Protein AF-0000000075438716 (afdb_homodimer)

Secondary structure (DSSP, 8-state):
---PPPEEEES---TTSHHHHHHHHHHHTT-EEEEEESSGGGTGGG-BTTEEEEE--TT-HHHHHHHHHHHHHHHTS--SEEEE-------S-GGG--HHHHHHHHIIIIIHHHHHHHHHHHHHHHHT-EEEEEEEGGGTS--TT-HHHHHHHHHHHHHHHHHHHHHGGGT-EEEEEEE-BEE-----SS-----TT-TTGGGHHHHHHHHTHHHHSSPEEHHHHHHHHHHHHTT-S-BTTTTBSSPPSEEEESBTHHHHHHHHTS-HHHHHHHHHHHTTHHHHHHHHHHHHHHH-/---PPPEEEES---TTSHHHHHHHHHHHTT-EEEEEESSGGGTGGG-BTTEEEEE--TT-HHHHHHHHHHHHHHHTS--SEEEE-------S-GGG--HHHHHHHHIIIIIHHHHHHHHHHHHHHHHT-EEEEEEEGGGTS--TT-HHHHHHHHHHHHHHHHHHHHHGGGT-EEEEEEE-BB------SS-----TT-TTGGGHHHHHHHHTHHHHSSPBPHHHHHHHHHHHHTT-S-BTTTTBSSPPSEEEESBTHHHHHHHHTS-HHHHHHHHHHHTTHHHHHHHHHHHHHHH-

Organism: Fusarium oxysporum f. sp. cubense (strain race 4) (NCBI:txid2502994)

Foldseek 3Di:
DPPQAAEEEEEDCAPQDLNVLLQVQLVVVRHQYEYEDQDQVRPVVVDDVSYHYAYADLLDLVRLLVVLVVVCVVRVLAHAEYELDFAAFFFAAPVQDDVVVLVVRLSRLPVSLVSNCVNSVRRLLVNLHEYEREAELCCLEPDGRRVSVSVSSVNVVVVQVVVQVVCVVSNYHYAYEHEYQAAGPPPNPDDDAGDPPDLLVLVRVLSVCSVCVSNPAQWDYSNVVSNQQSVLRPQDCAPPRNPPRHRDNYHFDTGCRVVSVVLSPDDRVRSHVVVCVVSVVVVSVVSSVVVVVVVD/DPPQAAEEEEEDCAPQDLNVLLQVQLVVVGHQYEYEDQDQVRPVVVDDVSYHYAYADLLDLVRLLVVLVVVCVVRVLAHAEYELDFAAFFFAAPVQDDVVVLVVRLSRLPVSLVSNCVNSVRRQLVNLHEYEREAELCCLEPDGRRVSVSVSSVNVVVVQVVVQVVCVVSNYHYAYEHEYQAAGPPPNPDDDAGDPPDLLVLVRVLSVCSVCVSNPAQWHYSNVVSNQQSVLRPQDCAPPRNPPRHRDNYHFDTGCRVVSVVLSPDDRVRSHVVVCVVSVVVVSVVSSVVVVVVVD

Sequence (592 aa):
MAERKTYVLITGCSPGGIGHSLVDEFHRQGCHVIATVRNTDMIKDLERPGISVLPLEITSAKSIQECKEKVSELTGGRLDILVNNAGRTHTIPSIDTDLDDVRQTYEVNVFGPIQMVSTFAPLLIEARGLIINISSTSTLVPYIFGAIYSSTKGAINVWSRALRLELKPFNVRVMVAVTGTVRSNIASRTHRSLPPNSLYMPINDFFQRRLTFSQRTATMPTEKYAEKLVTAALKGEGYLGGLIGGTPDWFYAGGMATKTWILSCLPNWVNETVIGIFFGIGGLTKKIQAARAKRDMAERKTYVLITGCSPGGIGHSLVDEFHRQGCHVIATVRNTDMIKDLERPGISVLPLEITSAKSIQECKEKVSELTGGRLDILVNNAGRTHTIPSIDTDLDDVRQTYEVNVFGPIQMVSTFAPLLIEARGLIINISSTSTLVPYIFGAIYSSTKGAINVWSRALRLELKPFNVRVMVAVTGTVRSNIASRTHRSLPPNSLYMPINDFFQRRLTFSQRTATMPTEKYAEKLVTAALKGEGYLGGLIGGTPDWFYAGGMATKTWILSCLPNWVNETVIGIFFGIGGLTKKIQAARAKRD

pLDDT: mean 92.49, std 9.34, range [36.91, 98.94]

InterPro domains:
  IPR002347 Short-chain dehydrogenase/reductase SDR [PF00106] (7-189)
  IPR002347 Short-chain dehydrogenase/reductase SDR [PR00080] (77-88)
  IPR002347 Short-chain dehydrogenase/reductase SDR [PR00080] (129-137)
  IPR002347 Short-chain dehydrogenase/reductase SDR [PR00080] (149-168)
  IPR002347 Short-chain dehydrogenase/reductase SDR [PR00081] (8-25)
  IPR002347 Short-chain dehydrogenase/reductase SDR [PR00081] (77-88)
  IPR002347 Short-chain dehydrogenase/reductase SDR [PR00081] (123-139)
  IPR002347 Short-chain dehydrogenase/reductase SDR [PR00081] (149-168)
  IPR002347 Short-chain dehydrogenase/reductase SDR [PR00081] (170-187)
  IPR020904 Short-chain dehydrogenase/reductase, conserved site [PS00061] (136-164)
  IPR036291 NAD(P)-binding domain superfamily [SSF51735] (7-258)

Radius of gyration: 24.11 Å; Cα contacts (8 Å, |Δi|>4): 1155; chains: 2; bounding box: 52×81×53 Å

Nearest PDB structures (foldseek):
  6h0m-assembly1_A  TM=9.463E-01  e=9.382E-16  Homo sapiens
  1yde-assembly3_K  TM=9.495E-01  e=1.270E-15  Homo sapiens
  6emm-assembly1_A  TM=8.429E-01  e=8.819E-17  Homo sapiens
  5jsf-assembly1_A  TM=8.434E-01  e=1.522E-16  Homo sapiens
  1yde-assembly4_N  TM=8.655E-01  e=1.720E-15  Homo sapiens

Solvent-accessible surface area (backbone atoms only — not comparable to full-atom values): 29938 Å² total; per-residue (Å²): 126,84,79,79,78,46,35,35,40,37,34,42,33,49,69,49,31,60,34,34,31,36,48,54,42,40,35,74,72,65,26,33,28,38,40,19,26,69,57,47,82,76,52,54,84,62,50,46,96,50,29,45,74,44,57,36,41,66,75,32,71,66,38,48,52,54,40,49,55,54,47,30,66,74,51,75,48,39,30,38,29,42,34,43,50,41,63,64,83,44,67,45,47,69,68,70,62,52,66,70,60,51,51,51,42,38,34,40,43,38,51,16,49,49,49,52,49,34,69,43,38,67,24,23,43,70,47,43,12,37,38,34,42,63,38,37,44,47,49,57,42,61,33,78,39,27,20,64,35,21,10,35,33,18,18,44,52,32,25,45,49,12,44,30,63,66,31,44,58,51,52,27,46,46,24,38,36,31,33,29,18,43,42,46,65,47,70,71,83,74,82,70,75,82,59,92,84,42,84,56,58,78,45,42,68,60,53,58,50,57,75,46,38,44,65,70,44,63,48,31,54,36,61,60,47,22,48,56,52,47,58,42,62,67,46,42,63,44,41,83,92,34,77,40,73,23,38,54,55,68,41,79,44,44,19,61,23,67,61,44,52,57,39,46,74,42,59,65,71,56,36,49,49,53,46,38,57,74,70,38,45,69,62,51,24,51,47,40,44,55,54,51,59,72,73,107,127,84,78,79,78,45,37,34,41,37,34,41,33,48,70,48,32,62,33,31,31,37,48,53,42,41,36,74,73,64,26,33,28,38,40,18,26,67,57,47,81,75,52,55,85,62,52,48,98,49,30,44,73,44,56,36,42,66,77,33,70,67,38,48,51,54,40,48,53,53,48,29,66,74,50,74,48,39,30,37,31,41,35,43,50,41,65,64,86,43,68,46,46,70,66,71,62,51,68,69,60,51,51,52,42,38,34,39,44,39,50,17,49,50,49,50,48,35,71,43,38,67,24,24,43,70,47,43,13,37,37,35,42,64,38,38,45,45,48,56,42,60,33,77,38,26,20,62,37,22,10,35,31,18,19,43,55,32,26,45,49,12,44,30,62,67,31,46,57,52,52,28,46,47,26,39,35,30,32,30,18,43,43,48,66,47,71,72,82,72,82,69,74,82,59,94,84,42,83,57,57,75,47,41,71,59,53,58,50,58,75,48,39,42,65,70,47,64,48,30,53,34,60,60,47,22,48,55,52,48,57,42,62,68,44,43,63,44,42,85,91,34,77,41,73,24,39,55,55,68,41,77,42,42,19,60,23,66,60,45,50,59,39,46,74,42,59,65,72,55,36,50,47,53,45,36,56,73,71,37,44,69,63,52,24,51,47,40,45,54,54,51,60,72,73,106

Structure (mmCIF, N/CA/C/O backbone):
data_AF-0000000075438716-model_v1
#
loop_
_entity.id
_entity.type
_entity.pdbx_description
1 polymer 'Putative oxidoreductase C23D3.11'
#
loop_
_atom_site.group_PDB
_atom_site.id
_atom_site.type_symbol
_atom_site.label_atom_id
_atom_site.label_alt_id
_atom_site.label_comp_id
_atom_site.label_asym_id
_atom_site.label_entity_id
_atom_site.label_seq_id
_atom_site.pdbx_PDB_ins_code
_atom_site.Cartn_x
_atom_site.Cartn_y
_atom_site.Cartn_z
_atom_site.occupancy
_atom_site.B_iso_or_equiv
_atom_site.auth_seq_id
_atom_site.auth_comp_id
_atom_site.auth_asym_id
_atom_site.auth_atom_id
_atom_site.pdbx_PDB_model_num
ATOM 1 N N . MET A 1 1 ? -1.593 -39.438 -23.75 1 37.16 1 MET A N 1
ATOM 2 C CA . MET A 1 1 ? -0.839 -38.938 -22.594 1 37.16 1 MET A CA 1
ATOM 3 C C . MET A 1 1 ? -1.767 -38.281 -21.578 1 37.16 1 MET A C 1
ATOM 5 O O . MET A 1 1 ? -2.621 -37.469 -21.938 1 37.16 1 MET A O 1
ATOM 9 N N . ALA A 1 2 ? -2.127 -38.812 -20.484 1 47.34 2 ALA A N 1
ATOM 10 C CA . ALA A 1 2 ? -3.184 -38.406 -19.562 1 47.34 2 ALA A CA 1
ATOM 11 C C . ALA A 1 2 ? -3.113 -36.906 -19.266 1 47.34 2 ALA A C 1
ATOM 13 O O . ALA A 1 2 ? -2.031 -36.344 -19.047 1 47.34 2 ALA A O 1
ATOM 14 N N . GLU A 1 3 ? -3.982 -36.062 -19.734 1 62 3 GLU A N 1
ATOM 15 C CA . GLU A 1 3 ? -4.031 -34.594 -19.641 1 62 3 GLU A CA 1
ATOM 16 C C . GLU A 1 3 ? -3.711 -34.125 -18.219 1 62 3 GLU A C 1
ATOM 18 O O . GLU A 1 3 ? -4.27 -34.625 -17.25 1 62 3 GLU A O 1
ATOM 23 N N . ARG A 1 4 ? -2.525 -33.562 -18.016 1 80.25 4 ARG A N 1
ATOM 24 C CA . ARG A 1 4 ? -1.999 -33.156 -16.719 1 80.25 4 ARG A CA 1
ATOM 25 C C . ARG A 1 4 ? -3.002 -32.281 -15.977 1 80.25 4 ARG A C 1
ATOM 27 O O . ARG A 1 4 ? -3.582 -31.344 -16.562 1 80.25 4 ARG A O 1
ATOM 34 N N . LYS A 1 5 ? -3.387 -32.688 -14.812 1 92.38 5 LYS A N 1
ATOM 35 C CA . LYS A 1 5 ? -4.336 -32 -13.953 1 92.38 5 LYS A CA 1
ATOM 36 C C . LYS A 1 5 ? -3.789 -30.641 -13.516 1 92.38 5 LYS A C 1
ATOM 38 O O . LYS A 1 5 ? -2.611 -30.516 -13.172 1 92.38 5 LYS A O 1
ATOM 43 N N . THR A 1 6 ? -4.586 -29.578 -13.742 1 97.25 6 THR A N 1
ATOM 44 C CA . THR A 1 6 ? -4.246 -28.25 -13.258 1 97.25 6 THR A CA 1
ATOM 45 C C . THR A 1 6 ? -4.668 -28.078 -11.797 1 97.25 6 THR A C 1
ATOM 47 O O . THR A 1 6 ? -5.844 -28.234 -11.469 1 97.25 6 THR A O 1
ATOM 50 N N . TYR A 1 7 ? -3.715 -27.844 -10.906 1 98.62 7 TYR A N 1
ATOM 51 C CA . TYR A 1 7 ? -3.992 -27.672 -9.484 1 98.62 7 TYR A CA 1
ATOM 52 C C . TYR A 1 7 ? -4.07 -26.203 -9.109 1 98.62 7 TYR A C 1
ATOM 54 O O . TYR A 1 7 ? -3.18 -25.422 -9.453 1 98.62 7 TYR A O 1
ATOM 62 N N . VAL A 1 8 ? -5.148 -25.797 -8.422 1 98.88 8 VAL A N 1
ATOM 63 C CA . VAL A 1 8 ? -5.398 -24.422 -8.008 1 98.88 8 VAL A CA 1
ATOM 64 C C . VAL A 1 8 ? -5.562 -24.375 -6.488 1 98.88 8 VAL A C 1
ATOM 66 O O . VAL A 1 8 ? -6.398 -25.078 -5.922 1 98.88 8 VAL A O 1
ATOM 69 N N . LEU A 1 9 ? -4.723 -23.641 -5.82 1 98.94 9 LEU A N 1
ATOM 70 C CA . LEU A 1 9 ? -4.863 -23.359 -4.395 1 98.94 9 LEU A CA 1
ATOM 71 C C . LEU A 1 9 ? -5.492 -21.984 -4.172 1 98.94 9 LEU A C 1
ATOM 73 O O . LEU A 1 9 ? -5.008 -20.984 -4.703 1 98.94 9 LEU A O 1
ATOM 77 N N . ILE A 1 10 ? -6.59 -21.906 -3.426 1 98.75 10 ILE A N 1
ATOM 78 C CA . ILE A 1 10 ? -7.305 -20.672 -3.17 1 98.75 10 ILE A CA 1
ATOM 79 C C . ILE A 1 10 ? -7.379 -20.422 -1.664 1 98.75 10 ILE A C 1
ATOM 81 O O . ILE A 1 10 ? -7.801 -21.297 -0.904 1 98.75 10 ILE A O 1
ATOM 85 N N . THR A 1 11 ? -6.949 -19.266 -1.242 1 98.44 11 THR A N 1
ATOM 86 C CA . THR A 1 11 ? -7.078 -18.922 0.166 1 98.44 11 THR A CA 1
ATOM 87 C C . THR A 1 11 ? -8.406 -18.203 0.423 1 98.44 11 THR A C 1
ATOM 89 O O . THR A 1 11 ? -8.891 -17.453 -0.428 1 98.44 11 THR A O 1
ATOM 92 N N . GLY A 1 12 ? -8.977 -18.359 1.623 1 95.5 12 GLY A N 1
ATOM 93 C CA . GLY A 1 12 ? -10.18 -17.656 2.025 1 95.5 12 GLY A CA 1
ATOM 94 C C . GLY A 1 12 ? -11.406 -18.062 1.22 1 95.5 12 GLY A C 1
ATOM 95 O O . GLY A 1 12 ? -12.023 -17.234 0.556 1 95.5 12 GLY A O 1
ATOM 96 N N . CYS A 1 13 ? -11.914 -19.281 1.395 1 95.44 13 CYS A N 1
ATOM 97 C CA . CYS A 1 13 ? -13 -19.797 0.572 1 95.44 13 CYS A CA 1
ATOM 98 C C . CYS A 1 13 ? -14.289 -19.922 1.381 1 95.44 13 CYS A C 1
ATOM 100 O O . CYS A 1 13 ? -15.117 -20.781 1.104 1 95.44 13 CYS A O 1
ATOM 102 N N . SER A 1 14 ? -14.43 -19.094 2.361 1 90.69 14 SER A N 1
ATOM 103 C CA . SER A 1 14 ? -15.641 -19.125 3.178 1 90.69 14 SER A CA 1
ATOM 104 C C . SER A 1 14 ? -16.891 -18.984 2.318 1 90.69 14 SER A C 1
ATOM 106 O O . SER A 1 14 ? -16.859 -18.312 1.284 1 90.69 14 SER A O 1
ATOM 108 N N . PRO A 1 15 ? -17.984 -19.547 2.82 1 88.81 15 PRO A N 1
ATOM 109 C CA . PRO A 1 15 ? -19.219 -19.516 2.047 1 88.81 15 PRO A CA 1
ATOM 110 C C . PRO A 1 15 ? -19.719 -18.094 1.806 1 88.81 15 PRO A C 1
ATOM 112 O O . PRO A 1 15 ? -19.625 -17.234 2.695 1 88.81 15 PRO A O 1
ATOM 115 N N . GLY A 1 16 ? -20.172 -17.938 0.575 1 83.38 16 GLY A N 1
ATOM 116 C CA . GLY A 1 16 ? -20.797 -16.656 0.262 1 83.38 16 GLY A CA 1
ATOM 117 C C . GLY A 1 16 ? -19.812 -15.625 -0.263 1 83.38 16 GLY A C 1
ATOM 118 O O . GLY A 1 16 ? -20.219 -14.523 -0.659 1 83.38 16 GLY A O 1
ATOM 119 N N . GLY A 1 17 ? -18.594 -15.945 -0.362 1 88.25 17 GLY A N 1
ATOM 120 C CA . GLY A 1 17 ? -17.594 -14.984 -0.818 1 88.25 17 GLY A CA 1
ATOM 121 C C . GLY A 1 17 ? -17.062 -15.297 -2.203 1 88.25 17 GLY A C 1
ATOM 122 O O . GLY A 1 17 ? -17.484 -16.266 -2.838 1 88.25 17 GLY A O 1
ATOM 123 N N . ILE A 1 18 ? -16.234 -14.438 -2.67 1 91.56 18 ILE A N 1
ATOM 124 C CA . ILE A 1 18 ? -15.602 -14.57 -3.98 1 91.56 18 ILE A CA 1
ATOM 125 C C . ILE A 1 18 ? -14.828 -15.883 -4.047 1 91.56 18 ILE A C 1
ATOM 127 O O . ILE A 1 18 ? -14.914 -16.609 -5.035 1 91.56 18 ILE A O 1
ATOM 131 N N . GLY A 1 19 ? -14.148 -16.234 -2.963 1 94.5 19 GLY A N 1
ATOM 132 C CA . GLY A 1 19 ? -13.344 -17.453 -2.926 1 94.5 19 GLY A CA 1
ATOM 133 C C . GLY A 1 19 ? -14.156 -18.703 -3.166 1 94.5 19 GLY A C 1
ATOM 134 O O . GLY A 1 19 ? -13.727 -19.594 -3.9 1 94.5 19 GLY A O 1
ATOM 135 N N . HIS A 1 20 ? -15.281 -18.734 -2.574 1 93.62 20 HIS A N 1
ATOM 136 C CA . HIS A 1 20 ? -16.156 -19.891 -2.723 1 93.62 20 HIS A CA 1
ATOM 137 C C . HIS A 1 20 ? -16.625 -20.047 -4.168 1 93.62 20 HIS A C 1
ATOM 139 O O . HIS A 1 20 ? -16.625 -21.156 -4.699 1 93.62 20 HIS A O 1
ATOM 145 N N . SER A 1 21 ? -16.953 -19 -4.793 1 94.94 21 SER A N 1
ATOM 146 C CA . SER A 1 21 ? -17.391 -19.031 -6.184 1 94.94 21 SER A CA 1
ATOM 147 C C . SER A 1 21 ? -16.234 -19.391 -7.117 1 94.94 21 SER A C 1
ATOM 149 O O . SER A 1 21 ? -16.453 -20.047 -8.148 1 94.94 21 SER A O 1
ATOM 151 N N . LEU A 1 22 ? -15.062 -18.969 -6.746 1 97.69 22 LEU A N 1
ATOM 152 C CA . LEU A 1 22 ? -13.891 -19.312 -7.539 1 97.69 22 LEU A CA 1
ATOM 153 C C . LEU A 1 22 ? -13.641 -20.828 -7.496 1 97.69 22 LEU A C 1
ATOM 155 O O . LEU A 1 22 ? -13.266 -21.422 -8.508 1 97.69 22 LEU A O 1
ATOM 159 N N . VAL A 1 23 ? -13.883 -21.406 -6.324 1 97.88 23 VAL A N 1
ATOM 160 C CA . VAL A 1 23 ? -13.719 -22.844 -6.18 1 97.88 23 VAL A CA 1
ATOM 161 C C . VAL A 1 23 ? -14.625 -23.562 -7.18 1 97.88 23 VAL A C 1
ATOM 163 O O . VAL A 1 23 ? -14.156 -24.406 -7.953 1 97.88 23 VAL A O 1
ATOM 166 N N . ASP A 1 24 ? -15.844 -23.172 -7.227 1 96.81 24 ASP A N 1
ATOM 167 C CA . ASP A 1 24 ? -16.828 -23.797 -8.094 1 96.81 24 ASP A CA 1
ATOM 168 C C . ASP A 1 24 ? -16.469 -23.609 -9.562 1 96.81 24 ASP A C 1
ATOM 170 O O . ASP A 1 24 ? -16.531 -24.562 -10.352 1 96.81 24 ASP A O 1
ATOM 174 N N . GLU A 1 25 ? -16.062 -22.453 -9.898 1 98.19 25 GLU A N 1
ATOM 175 C CA . GLU A 1 25 ? -15.82 -22.141 -11.297 1 98.19 25 GLU A CA 1
ATOM 176 C C . GLU A 1 25 ? -14.562 -22.828 -11.812 1 98.19 25 GLU A C 1
ATOM 178 O O . GLU A 1 25 ? -14.555 -23.391 -12.914 1 98.19 25 GLU A O 1
ATOM 183 N N . PHE A 1 26 ? -13.453 -22.828 -11.047 1 98.62 26 PHE A N 1
ATOM 184 C CA . PHE A 1 26 ? -12.25 -23.547 -11.438 1 98.62 26 PHE A CA 1
ATOM 185 C C . PHE A 1 26 ? -12.531 -25.031 -11.602 1 98.62 26 PHE A C 1
ATOM 187 O O . PHE A 1 26 ? -12.062 -25.656 -12.555 1 98.62 26 PHE A O 1
ATOM 194 N N . HIS A 1 27 ? -13.312 -25.594 -10.68 1 98.31 27 HIS A N 1
ATOM 195 C CA . HIS A 1 27 ? -13.68 -27.016 -10.758 1 98.31 27 HIS A CA 1
ATOM 196 C C . HIS A 1 27 ? -14.5 -27.297 -12.008 1 98.31 27 HIS A C 1
ATOM 198 O O . HIS A 1 27 ? -14.242 -28.281 -12.719 1 98.31 27 HIS A O 1
ATOM 204 N N . ARG A 1 28 ? -15.453 -26.469 -12.242 1 97.69 28 ARG A N 1
ATOM 205 C CA . ARG A 1 28 ? -16.312 -26.609 -13.414 1 97.69 28 ARG A CA 1
ATOM 206 C C . ARG A 1 28 ? -15.484 -26.641 -14.695 1 97.69 28 ARG A C 1
ATOM 208 O O . ARG A 1 28 ? -15.836 -27.328 -15.648 1 97.69 28 ARG A O 1
ATOM 215 N N . GLN A 1 29 ? -14.406 -25.938 -14.688 1 97.56 29 GLN A N 1
ATOM 216 C CA . GLN A 1 29 ? -13.594 -25.828 -15.891 1 97.56 29 GLN A CA 1
ATOM 217 C C . GLN A 1 29 ? -12.477 -26.875 -15.891 1 97.56 29 GLN A C 1
ATOM 219 O O . GLN A 1 29 ? -11.5 -26.75 -16.625 1 97.56 29 GLN A O 1
ATOM 224 N N . GLY A 1 30 ? -12.5 -27.828 -14.953 1 97.25 30 GLY A N 1
ATOM 225 C CA . GLY A 1 30 ? -11.711 -29.047 -15.07 1 97.25 30 GLY A CA 1
ATOM 226 C C . GLY A 1 30 ? -10.492 -29.062 -14.172 1 97.25 30 GLY A C 1
ATOM 227 O O . GLY A 1 30 ? -9.672 -29.984 -14.234 1 97.25 30 GLY A O 1
ATOM 228 N N . CYS A 1 31 ? -10.336 -28.078 -13.273 1 98.19 31 CYS A N 1
ATOM 229 C CA . CYS A 1 31 ? -9.188 -28 -12.383 1 98.19 31 CYS A CA 1
ATOM 230 C C . CYS A 1 31 ? -9.43 -28.828 -11.125 1 98.19 31 CYS A C 1
ATOM 232 O O . CYS A 1 31 ? -10.578 -29.109 -10.773 1 98.19 31 CYS A O 1
ATOM 234 N N . HIS A 1 32 ? -8.391 -29.312 -10.57 1 98.38 32 HIS A N 1
ATOM 235 C CA . HIS A 1 32 ? -8.445 -29.734 -9.172 1 98.38 32 HIS A CA 1
ATOM 236 C C . HIS A 1 32 ? -8.219 -28.562 -8.234 1 98.38 32 HIS A C 1
ATOM 238 O O . HIS A 1 32 ? -7.152 -27.953 -8.242 1 98.38 32 HIS A O 1
ATOM 244 N N . VAL A 1 33 ? -9.195 -28.281 -7.41 1 98.69 33 VAL A N 1
ATOM 245 C CA . VAL A 1 33 ? -9.156 -27.094 -6.574 1 98.69 33 VAL A CA 1
ATOM 246 C C . VAL A 1 33 ? -8.859 -27.484 -5.129 1 98.69 33 VAL A C 1
ATOM 248 O O . VAL A 1 33 ? -9.453 -28.422 -4.602 1 98.69 33 VAL A O 1
ATOM 251 N N . ILE A 1 34 ? -7.926 -26.891 -4.547 1 98.69 34 ILE A N 1
ATOM 252 C CA . ILE A 1 34 ? -7.641 -26.969 -3.119 1 98.69 34 ILE A CA 1
ATOM 253 C C . ILE A 1 34 ? -8.164 -25.719 -2.414 1 98.69 34 ILE A C 1
ATOM 255 O O . ILE A 1 34 ? -7.543 -24.656 -2.488 1 98.69 34 ILE A O 1
ATOM 259 N N . ALA A 1 35 ? -9.266 -25.859 -1.752 1 98.19 35 ALA A N 1
ATOM 260 C CA . ALA A 1 35 ? -9.922 -24.75 -1.051 1 98.19 35 ALA A CA 1
ATOM 261 C C . ALA A 1 35 ? -9.461 -24.672 0.4 1 98.19 35 ALA A C 1
ATOM 263 O O . ALA A 1 35 ? -9.352 -25.703 1.084 1 98.19 35 ALA A O 1
ATOM 264 N N . THR A 1 36 ? -9.18 -23.484 0.875 1 97.81 36 THR A N 1
ATOM 265 C CA . THR A 1 36 ? -8.727 -23.359 2.258 1 97.81 36 THR A CA 1
ATOM 266 C C . THR A 1 36 ? -9.625 -22.406 3.033 1 97.81 36 THR A C 1
ATOM 268 O O . THR A 1 36 ? -10.148 -21.438 2.467 1 97.81 36 THR A O 1
ATOM 271 N N . VAL A 1 37 ? -9.836 -22.672 4.262 1 94.56 37 VAL A N 1
ATOM 272 C CA . VAL A 1 37 ? -10.508 -21.859 5.262 1 94.56 37 VAL A CA 1
ATOM 273 C C . VAL A 1 37 ? -9.875 -22.078 6.633 1 94.56 37 VAL A C 1
ATOM 275 O O . VAL A 1 37 ? -9.125 -23.047 6.824 1 94.56 37 VAL A O 1
ATOM 278 N N . ARG A 1 38 ? -10.125 -21.219 7.508 1 90.06 38 ARG A N 1
ATOM 279 C CA . ARG A 1 38 ? -9.586 -21.375 8.852 1 90.06 38 ARG A CA 1
ATOM 280 C C . ARG A 1 38 ? -10.164 -22.609 9.531 1 90.06 38 ARG A C 1
ATOM 282 O O . ARG A 1 38 ? -9.422 -23.406 10.109 1 90.06 38 ARG A O 1
ATOM 289 N N . ASN A 1 39 ? -11.477 -22.672 9.414 1 88.5 39 ASN A N 1
ATOM 290 C CA . ASN A 1 39 ? -12.211 -23.828 9.938 1 88.5 39 ASN A CA 1
ATOM 291 C C . ASN A 1 39 ? -12.852 -24.641 8.812 1 88.5 39 ASN A C 1
ATOM 293 O O . ASN A 1 39 ? -13.852 -24.219 8.227 1 88.5 39 ASN A O 1
ATOM 297 N N . THR A 1 40 ? -12.398 -25.828 8.688 1 89.5 40 THR A N 1
ATOM 298 C CA . THR A 1 40 ? -12.789 -26.625 7.535 1 89.5 40 THR A CA 1
ATOM 299 C C . THR A 1 40 ? -14.234 -27.094 7.668 1 89.5 40 THR A C 1
ATOM 301 O O . THR A 1 40 ? -14.867 -27.469 6.68 1 89.5 40 THR A O 1
ATOM 304 N N . ASP A 1 41 ? -14.727 -27.078 8.82 1 86.56 41 ASP A N 1
ATOM 305 C CA . ASP A 1 41 ? -16.109 -27.516 9.008 1 86.56 41 ASP A CA 1
ATOM 306 C C . ASP A 1 41 ? -17.062 -26.625 8.219 1 86.56 41 ASP A C 1
ATOM 308 O O . ASP A 1 41 ? -18.156 -27.062 7.832 1 86.56 41 ASP A O 1
ATOM 312 N N . MET A 1 42 ? -16.641 -25.453 7.898 1 83.75 42 MET A N 1
ATOM 313 C CA . MET A 1 42 ? -17.484 -24.469 7.227 1 83.75 42 MET A CA 1
ATOM 314 C C . MET A 1 42 ? -17.703 -24.844 5.766 1 83.75 42 MET A C 1
ATOM 316 O O . MET A 1 42 ? -18.641 -24.375 5.125 1 83.75 42 MET A O 1
ATOM 320 N N . ILE A 1 43 ? -16.766 -25.734 5.246 1 85.94 43 ILE A N 1
ATOM 321 C CA . ILE A 1 43 ? -16.859 -26 3.816 1 85.94 43 ILE A CA 1
ATOM 322 C C . ILE A 1 43 ? -16.594 -27.469 3.547 1 85.94 43 ILE A C 1
ATOM 324 O O . ILE A 1 43 ? -16.172 -27.844 2.449 1 85.94 43 ILE A O 1
ATOM 328 N N . LYS A 1 44 ? -16.734 -28.281 4.418 1 86.94 44 LYS A N 1
ATOM 329 C CA . LYS A 1 44 ? -16.516 -29.719 4.266 1 86.94 44 LYS A CA 1
ATOM 330 C C . LYS A 1 44 ? -17.391 -30.312 3.17 1 86.94 44 LYS A C 1
ATOM 332 O O . LYS A 1 44 ? -17 -31.25 2.488 1 86.94 44 LYS A O 1
ATOM 337 N N . ASP A 1 45 ? -18.469 -29.656 2.975 1 87.5 45 ASP A N 1
ATOM 338 C CA . ASP A 1 45 ? -19.438 -30.125 1.985 1 87.5 45 ASP A CA 1
ATOM 339 C C . ASP A 1 45 ? -18.922 -29.891 0.566 1 87.5 45 ASP A C 1
ATOM 341 O O . ASP A 1 45 ? -19.453 -30.438 -0.394 1 87.5 45 ASP A O 1
ATOM 345 N N . LEU A 1 46 ? -17.859 -29.125 0.454 1 90.25 46 LEU A N 1
ATOM 346 C CA . LEU A 1 46 ? -17.266 -28.875 -0.856 1 90.25 46 LEU A CA 1
ATOM 347 C C . LEU A 1 46 ? -16.422 -30.062 -1.309 1 90.25 46 LEU A C 1
ATOM 349 O O . LEU A 1 46 ? -16.141 -30.203 -2.5 1 90.25 46 LEU A O 1
ATOM 353 N N . GLU A 1 47 ? -16.016 -30.844 -0.391 1 92.75 47 GLU A N 1
ATOM 354 C CA . GLU A 1 47 ? -15.102 -31.938 -0.724 1 92.75 47 GLU A CA 1
ATOM 355 C C . GLU A 1 47 ? -15.758 -32.969 -1.643 1 92.75 47 GLU A C 1
ATOM 357 O O . GLU A 1 47 ? -16.828 -33.469 -1.332 1 92.75 47 GLU A O 1
ATOM 362 N N . ARG A 1 48 ? -15.219 -33.25 -2.715 1 93.75 48 ARG A N 1
ATOM 363 C CA . ARG A 1 48 ? -15.578 -34.219 -3.736 1 93.75 48 ARG A CA 1
ATOM 364 C C . ARG A 1 48 ? -14.43 -34.469 -4.711 1 93.75 48 ARG A C 1
ATOM 366 O O . ARG A 1 48 ? -13.398 -33.781 -4.625 1 93.75 48 ARG A O 1
ATOM 373 N N . PRO A 1 49 ? -14.57 -35.406 -5.562 1 94.75 49 PRO A N 1
ATOM 374 C CA . PRO A 1 49 ? -13.492 -35.562 -6.539 1 94.75 49 PRO A CA 1
ATOM 375 C C . PRO A 1 49 ? -13.18 -34.281 -7.309 1 94.75 49 PRO A C 1
ATOM 377 O O . PRO A 1 49 ? -14.07 -33.688 -7.895 1 94.75 49 PRO A O 1
ATOM 380 N N . GLY A 1 50 ? -11.984 -33.844 -7.191 1 96.62 50 GLY A N 1
ATOM 381 C CA . GLY A 1 50 ? -11.555 -32.656 -7.883 1 96.62 50 GLY A CA 1
ATOM 382 C C . GLY A 1 50 ? -11.508 -31.422 -6.988 1 96.62 50 GLY A C 1
ATOM 383 O O . GLY A 1 50 ? -11.062 -30.344 -7.41 1 96.62 50 GLY A O 1
ATOM 384 N N . ILE A 1 51 ? -12.023 -31.578 -5.73 1 97.81 51 ILE A N 1
ATOM 385 C CA . ILE A 1 51 ? -11.953 -30.5 -4.75 1 97.81 51 ILE A CA 1
ATOM 386 C C . ILE A 1 51 ? -11.422 -31.031 -3.426 1 97.81 51 ILE A C 1
ATOM 388 O O . ILE A 1 51 ? -11.992 -31.969 -2.857 1 97.81 51 ILE A O 1
ATOM 392 N N . SER A 1 52 ? -10.359 -30.547 -2.969 1 97.69 52 SER A N 1
ATOM 393 C CA . SER A 1 52 ? -9.812 -30.828 -1.645 1 97.69 52 SER A CA 1
ATOM 394 C C . SER A 1 52 ? -9.961 -29.609 -0.727 1 97.69 52 SER A C 1
ATOM 396 O O . SER A 1 52 ? -9.938 -28.469 -1.188 1 97.69 52 SER A O 1
ATOM 398 N N . VAL A 1 53 ? -10.133 -29.891 0.562 1 97.5 53 VAL A N 1
ATOM 399 C CA . VAL A 1 53 ? -10.289 -28.828 1.554 1 97.5 53 VAL A CA 1
ATOM 400 C C . VAL A 1 53 ? -9.18 -28.938 2.602 1 97.5 53 VAL A C 1
ATOM 402 O O . VAL A 1 53 ? -8.93 -30.016 3.141 1 97.5 53 VAL A O 1
ATOM 405 N N . LEU A 1 54 ? -8.469 -27.891 2.887 1 97.75 54 LEU A N 1
ATOM 406 C CA . LEU A 1 54 ? -7.395 -27.844 3.873 1 97.75 54 LEU A CA 1
ATOM 407 C C . LEU A 1 54 ? -7.574 -26.672 4.828 1 97.75 54 LEU A C 1
ATOM 409 O O . LEU A 1 54 ? -8.039 -25.594 4.422 1 97.75 54 LEU A O 1
ATOM 413 N N . PRO A 1 55 ? -7.23 -26.828 6.086 1 97.38 55 PRO A N 1
ATOM 414 C CA . PRO A 1 55 ? -7.211 -25.688 7.008 1 97.38 55 PRO A CA 1
ATOM 415 C C . PRO A 1 55 ? -6.051 -24.734 6.734 1 97.38 55 PRO A C 1
ATOM 417 O O . PRO A 1 55 ? -4.953 -25.172 6.383 1 97.38 55 PRO A O 1
ATOM 420 N N . LEU A 1 56 ? -6.289 -23.484 6.852 1 98.06 56 LEU A N 1
ATOM 421 C CA . LEU A 1 56 ? -5.234 -22.5 6.676 1 98.06 56 LEU A CA 1
ATOM 422 C C . LEU A 1 56 ? -5.531 -21.234 7.473 1 98.06 56 LEU A C 1
ATOM 424 O O . LEU A 1 56 ? -6.602 -20.641 7.324 1 98.06 56 LEU A O 1
ATOM 428 N N . GLU A 1 57 ? -4.648 -20.953 8.352 1 97.56 57 GLU A N 1
ATOM 429 C CA . GLU A 1 57 ? -4.578 -19.625 8.961 1 97.56 57 GLU A CA 1
ATOM 430 C C . GLU A 1 57 ? -3.51 -18.766 8.289 1 97.56 57 GLU A C 1
ATOM 432 O O . GLU A 1 57 ? -2.316 -18.922 8.555 1 97.56 57 GLU A O 1
ATOM 437 N N . ILE A 1 58 ? -3.969 -17.859 7.492 1 96.69 58 ILE A N 1
ATOM 438 C CA . ILE A 1 58 ? -3.107 -17.125 6.562 1 96.69 58 ILE A CA 1
ATOM 439 C C . ILE A 1 58 ? -2.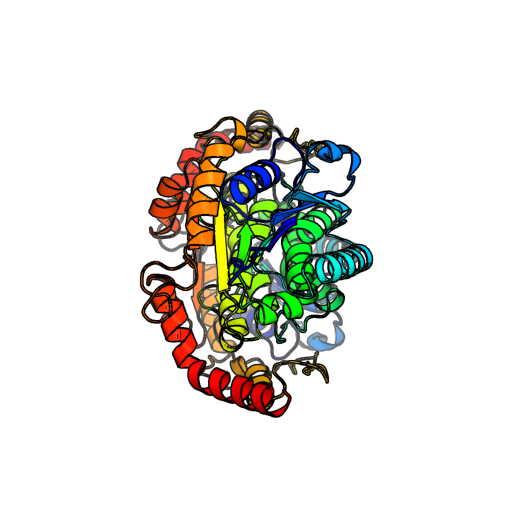121 -16.266 7.344 1 96.69 58 ILE A C 1
ATOM 441 O O . ILE A 1 58 ? -1.1 -15.828 6.805 1 96.69 58 ILE A O 1
ATOM 445 N N . THR A 1 59 ? -2.393 -15.945 8.648 1 96.81 59 THR A N 1
ATOM 446 C CA . THR A 1 59 ? -1.523 -15.094 9.453 1 96.81 59 THR A CA 1
ATOM 447 C C . THR A 1 59 ? -0.536 -15.938 10.258 1 96.81 59 THR A C 1
ATOM 449 O O . THR A 1 59 ? 0.195 -15.414 11.102 1 96.81 59 THR A O 1
ATOM 452 N N . SER A 1 60 ? -0.525 -17.25 10.047 1 97.56 60 SER A N 1
ATOM 453 C CA . SER A 1 60 ? 0.349 -18.156 10.781 1 97.56 60 SER A CA 1
ATOM 454 C C . SER A 1 60 ? 1.358 -18.828 9.852 1 97.56 60 SER A C 1
ATOM 456 O O . SER A 1 60 ? 0.986 -19.641 9 1 97.56 60 SER A O 1
ATOM 458 N N . ALA A 1 61 ? 2.604 -18.531 10.102 1 96.56 61 ALA A N 1
ATOM 459 C CA . ALA A 1 61 ? 3.666 -19.141 9.305 1 96.56 61 ALA A CA 1
ATOM 460 C C . ALA A 1 61 ? 3.629 -20.656 9.406 1 96.56 61 ALA A C 1
ATOM 462 O O . ALA A 1 61 ? 3.848 -21.359 8.422 1 96.56 61 ALA A O 1
ATOM 463 N N . LYS A 1 62 ? 3.381 -21.141 10.562 1 97.56 62 LYS A N 1
ATOM 464 C CA . LYS A 1 62 ? 3.299 -22.594 10.773 1 97.56 62 LYS A CA 1
ATOM 465 C C . LYS A 1 62 ? 2.15 -23.203 9.977 1 97.56 62 LYS A C 1
ATOM 467 O O . LYS A 1 62 ? 2.322 -24.219 9.32 1 97.56 62 LYS A O 1
ATOM 472 N N . SER A 1 63 ? 0.99 -22.578 10.031 1 98.44 63 SER A N 1
ATOM 473 C CA . SER A 1 63 ? -0.172 -23.047 9.289 1 98.44 63 SER A CA 1
ATOM 474 C C . SER A 1 63 ? 0.099 -23.062 7.789 1 98.44 63 SER A C 1
ATOM 476 O O . SER A 1 63 ? -0.268 -24.016 7.098 1 98.44 63 SER A O 1
ATOM 478 N N . ILE A 1 64 ? 0.769 -22.062 7.277 1 98.5 64 ILE A N 1
ATOM 479 C CA . ILE A 1 64 ? 1.087 -21.938 5.859 1 98.5 64 ILE A CA 1
ATOM 480 C C . ILE A 1 64 ? 2.055 -23.047 5.457 1 98.5 64 ILE A C 1
ATOM 482 O O . ILE A 1 64 ? 1.886 -23.688 4.41 1 98.5 64 ILE A O 1
ATOM 486 N N . GLN A 1 65 ? 3.016 -23.312 6.316 1 98.25 65 GLN A N 1
ATOM 487 C CA . GLN A 1 65 ? 3.979 -24.375 6.031 1 98.25 65 GLN A CA 1
ATOM 488 C C . GLN A 1 65 ? 3.301 -25.734 6.008 1 98.25 65 GLN A C 1
ATOM 490 O O . GLN A 1 65 ? 3.592 -26.562 5.145 1 98.25 65 GLN A O 1
ATOM 495 N N . GLU A 1 66 ? 2.469 -25.984 6.957 1 98.38 66 GLU A N 1
ATOM 496 C CA . GLU A 1 66 ? 1.726 -27.25 6.996 1 98.38 66 GLU A CA 1
ATOM 497 C C . GLU A 1 66 ? 0.857 -27.406 5.75 1 98.38 66 GLU A C 1
ATOM 499 O O . GLU A 1 66 ? 0.761 -28.5 5.195 1 98.38 66 GLU A O 1
ATOM 504 N N . CYS A 1 67 ? 0.24 -26.344 5.324 1 98.62 67 CYS A N 1
ATOM 505 C CA . CYS A 1 67 ? -0.56 -26.359 4.102 1 98.62 67 CYS A CA 1
ATOM 506 C C . CYS A 1 67 ? 0.3 -26.688 2.891 1 98.62 67 CYS A C 1
ATOM 508 O O . CYS A 1 67 ? -0.109 -27.469 2.035 1 98.62 67 CYS A O 1
ATOM 510 N N . LYS A 1 68 ? 1.467 -26.094 2.809 1 98.75 68 LYS A N 1
ATOM 511 C CA . LYS A 1 68 ? 2.389 -26.375 1.71 1 98.75 68 LYS A CA 1
ATOM 512 C C . LYS A 1 68 ? 2.734 -27.859 1.634 1 98.75 68 LYS A C 1
ATOM 514 O O . LYS A 1 68 ? 2.779 -28.438 0.546 1 98.75 68 LYS A O 1
ATOM 519 N N . GLU A 1 69 ? 3.002 -28.453 2.768 1 98.62 69 GLU A N 1
ATOM 520 C CA . GLU A 1 69 ? 3.354 -29.875 2.805 1 98.62 69 GLU A CA 1
ATOM 521 C C . GLU A 1 69 ? 2.217 -30.734 2.268 1 98.62 69 GLU A C 1
ATOM 523 O O . GLU A 1 69 ? 2.441 -31.625 1.446 1 98.62 69 GLU A O 1
ATOM 528 N N . LYS A 1 70 ? 1.053 -30.453 2.662 1 98.56 70 LYS A N 1
ATOM 529 C CA . LYS A 1 70 ? -0.112 -31.203 2.203 1 98.56 70 LYS A CA 1
ATOM 530 C C . LYS A 1 70 ? -0.35 -31 0.711 1 98.56 70 LYS A C 1
ATOM 532 O O . LYS A 1 70 ? -0.664 -31.938 -0.014 1 98.56 70 LYS A O 1
ATOM 537 N N . VAL A 1 71 ? -0.235 -29.766 0.246 1 98.75 71 VAL A N 1
ATOM 538 C CA . VAL A 1 71 ? -0.41 -29.438 -1.168 1 98.75 71 VAL A CA 1
ATOM 539 C C . VAL A 1 71 ? 0.653 -30.156 -1.995 1 98.75 71 VAL A C 1
ATOM 541 O O . VAL A 1 71 ? 0.352 -30.734 -3.049 1 98.75 71 VAL A O 1
ATOM 544 N N . SER A 1 72 ? 1.886 -30.125 -1.488 1 98.56 72 SER A N 1
ATOM 545 C CA . SER A 1 72 ? 2.98 -30.797 -2.184 1 98.56 72 SER A CA 1
ATOM 546 C C . SER A 1 72 ? 2.705 -32.281 -2.344 1 98.56 72 SER A C 1
ATOM 548 O O . SER A 1 72 ? 2.916 -32.844 -3.42 1 98.56 72 SER A O 1
ATOM 550 N N . GLU A 1 73 ? 2.223 -32.875 -1.318 1 98.25 73 GLU A N 1
ATOM 551 C CA . GLU A 1 73 ? 1.884 -34.281 -1.36 1 98.25 73 GLU A CA 1
ATOM 552 C C . GLU A 1 73 ? 0.747 -34.562 -2.342 1 98.25 73 GLU A C 1
ATOM 554 O O . GLU A 1 73 ? 0.819 -35.5 -3.143 1 98.25 73 GLU A O 1
ATOM 559 N N . LEU A 1 74 ? -0.206 -33.719 -2.309 1 97.12 74 LEU A N 1
ATOM 560 C CA . LEU A 1 74 ? -1.41 -33.906 -3.117 1 97.12 74 LEU A CA 1
ATOM 561 C C . LEU A 1 74 ? -1.102 -33.719 -4.598 1 97.12 74 LEU A C 1
ATOM 563 O O . LEU A 1 74 ? -1.69 -34.375 -5.449 1 97.12 74 LEU A O 1
ATOM 567 N N . THR A 1 75 ? -0.17 -32.812 -4.93 1 97.5 75 THR A N 1
ATOM 568 C CA . THR A 1 75 ? 0 -32.375 -6.309 1 97.5 75 THR A CA 1
ATOM 569 C C . THR A 1 75 ? 1.269 -32.969 -6.914 1 97.5 75 THR A C 1
ATOM 571 O O . THR A 1 75 ? 1.561 -32.75 -8.094 1 97.5 75 THR A O 1
ATOM 574 N N . GLY A 1 76 ? 2.094 -33.688 -6.117 1 96.69 76 GLY A N 1
ATOM 575 C CA . GLY A 1 76 ? 3.379 -34.188 -6.582 1 96.69 76 GLY A CA 1
ATOM 576 C C . GLY A 1 76 ? 4.441 -33.094 -6.672 1 96.69 76 GLY A C 1
ATOM 577 O O . GLY A 1 76 ? 5.316 -33.156 -7.539 1 96.69 76 GLY A O 1
ATOM 578 N N . GLY A 1 77 ? 4.266 -32.062 -5.879 1 97.38 77 GLY A N 1
ATOM 579 C CA . GLY A 1 77 ? 5.289 -31.047 -5.762 1 97.38 77 GLY A CA 1
ATOM 580 C C . GLY A 1 77 ? 5.137 -29.938 -6.785 1 97.38 77 GLY A C 1
ATOM 581 O O . GLY A 1 77 ? 6.105 -29.234 -7.105 1 97.38 77 GLY A O 1
ATOM 582 N N . ARG A 1 78 ? 3.902 -29.828 -7.348 1 97.31 78 ARG A N 1
ATOM 583 C CA . ARG A 1 78 ? 3.631 -28.797 -8.352 1 97.31 78 ARG A CA 1
ATOM 584 C C . ARG A 1 78 ? 2.338 -28.062 -8.039 1 97.31 78 ARG A C 1
ATOM 586 O O . ARG A 1 78 ? 1.36 -28.656 -7.59 1 97.31 78 ARG A O 1
ATOM 593 N N . LEU A 1 79 ? 2.33 -26.734 -8.289 1 98.62 79 LEU A N 1
ATOM 594 C CA . LEU A 1 79 ? 1.134 -25.922 -8.133 1 98.62 79 LEU A CA 1
ATOM 595 C C . LEU A 1 79 ? 0.969 -24.969 -9.32 1 98.62 79 LEU A C 1
ATOM 597 O O . LEU A 1 79 ? 1.824 -24.109 -9.555 1 98.62 79 LEU A O 1
ATOM 601 N N . ASP A 1 80 ? -0.093 -25.094 -10.031 1 98.62 80 ASP A N 1
ATOM 602 C CA . ASP A 1 80 ? -0.265 -24.375 -11.289 1 98.62 80 ASP A CA 1
ATOM 603 C C . ASP A 1 80 ? -0.784 -22.969 -11.039 1 98.62 80 ASP A C 1
ATOM 605 O O . ASP A 1 80 ? -0.442 -22.031 -11.773 1 98.62 80 ASP A O 1
ATOM 609 N N . ILE A 1 81 ? -1.675 -22.766 -10.047 1 98.88 81 ILE A N 1
ATOM 610 C CA . ILE A 1 81 ? -2.252 -21.453 -9.773 1 98.88 81 ILE A CA 1
ATOM 611 C C . ILE A 1 81 ? -2.402 -21.266 -8.266 1 98.88 81 ILE A C 1
ATOM 613 O O . ILE A 1 81 ? -2.91 -22.141 -7.566 1 98.88 81 ILE A O 1
ATOM 617 N N . LEU A 1 82 ? -1.904 -20.25 -7.727 1 98.94 82 LEU A N 1
ATOM 618 C CA . LEU A 1 82 ? -2.154 -19.766 -6.371 1 98.94 82 LEU A CA 1
ATOM 619 C C . LEU A 1 82 ? -3.027 -18.516 -6.398 1 98.94 82 LEU A C 1
ATOM 621 O O . LEU A 1 82 ? -2.646 -17.5 -6.988 1 98.94 82 LEU A O 1
ATOM 625 N N . VAL A 1 83 ? -4.219 -18.578 -5.84 1 98.94 83 VAL A N 1
ATOM 626 C CA . VAL A 1 83 ? -5.113 -17.438 -5.73 1 98.94 83 VAL A CA 1
ATOM 627 C C . VAL A 1 83 ? -5.09 -16.891 -4.305 1 98.94 83 VAL A C 1
ATOM 629 O O . VAL A 1 83 ? -5.652 -17.516 -3.393 1 98.94 83 VAL A O 1
ATOM 632 N N . ASN A 1 84 ? -4.426 -15.805 -4.137 1 98.81 84 ASN A N 1
ATOM 633 C CA . ASN A 1 84 ? -4.492 -15.078 -2.875 1 98.81 84 ASN A CA 1
ATOM 634 C C . ASN A 1 84 ? -5.777 -14.258 -2.77 1 98.81 84 ASN A C 1
ATOM 636 O O . ASN A 1 84 ? -5.816 -13.102 -3.195 1 98.81 84 ASN A O 1
ATOM 640 N N . ASN A 1 85 ? -6.754 -14.844 -2.115 1 97.5 85 ASN A N 1
ATOM 641 C CA . ASN A 1 85 ? -8.094 -14.258 -2.062 1 97.5 85 ASN A CA 1
ATOM 642 C C . ASN A 1 85 ? -8.477 -13.859 -0.64 1 97.5 85 ASN A C 1
ATOM 644 O O . ASN A 1 85 ? -9.289 -12.953 -0.442 1 97.5 85 ASN A O 1
ATOM 648 N N . ALA A 1 86 ? -7.895 -14.578 0.35 1 95.81 86 ALA A N 1
ATOM 649 C CA . ALA A 1 86 ? -8.219 -14.234 1.733 1 95.81 86 ALA A CA 1
ATOM 650 C C . ALA A 1 86 ? -8.016 -12.742 1.993 1 95.81 86 ALA A C 1
ATOM 652 O O . ALA A 1 86 ? -7.035 -12.156 1.528 1 95.81 86 ALA A O 1
ATOM 653 N N . GLY A 1 87 ? -8.922 -12.133 2.645 1 92.94 87 GLY A N 1
ATOM 654 C CA . GLY A 1 87 ? -8.844 -10.711 2.957 1 92.94 87 GLY A CA 1
ATOM 655 C C . GLY A 1 87 ? -9.883 -10.266 3.969 1 92.94 87 GLY A C 1
ATOM 656 O O . GLY A 1 87 ? -10.812 -11.016 4.281 1 92.94 87 GLY A O 1
ATOM 657 N N . ARG A 1 88 ? -9.672 -9.125 4.457 1 90.44 88 ARG A N 1
ATOM 658 C CA . ARG A 1 88 ? -10.648 -8.516 5.359 1 90.44 88 ARG A CA 1
ATOM 659 C C . ARG A 1 88 ? -10.883 -7.051 5.004 1 90.44 88 ARG A C 1
ATOM 661 O O . ARG A 1 88 ? -9.984 -6.371 4.516 1 90.44 88 ARG A O 1
ATOM 668 N N . THR A 1 89 ? -12.086 -6.664 5.227 1 89.69 89 THR A N 1
ATOM 669 C CA . THR A 1 89 ? -12.453 -5.266 5.027 1 89.69 89 THR A CA 1
ATOM 670 C C . THR A 1 89 ? -11.984 -4.41 6.199 1 89.69 89 THR A C 1
ATOM 672 O O . THR A 1 89 ? -11.539 -4.941 7.219 1 89.69 89 THR A O 1
ATOM 675 N N . HIS A 1 90 ? -12.047 -3.148 6.02 1 93.31 90 HIS A N 1
ATOM 676 C CA . HIS A 1 90 ? -11.672 -2.18 7.043 1 93.31 90 HIS A CA 1
ATOM 677 C C . HIS A 1 90 ? -12.297 -0.817 6.766 1 93.31 90 HIS A C 1
ATOM 679 O O . HIS A 1 90 ? -11.688 0.026 6.102 1 93.31 90 HIS A O 1
ATOM 685 N N . THR A 1 91 ? -13.484 -0.611 7.285 1 93.75 91 THR A N 1
ATOM 686 C CA . THR A 1 91 ? -14.195 0.645 7.066 1 93.75 91 THR A CA 1
ATOM 687 C C . THR A 1 91 ? -14.195 1.493 8.336 1 93.75 91 THR A C 1
ATOM 689 O O . THR A 1 91 ? -14.914 1.187 9.289 1 93.75 91 THR A O 1
ATOM 692 N N . ILE A 1 92 ? -13.438 2.482 8.391 1 96.06 92 ILE A N 1
ATOM 693 C CA . ILE A 1 92 ? -13.305 3.422 9.5 1 96.06 92 ILE A CA 1
ATOM 694 C C . ILE A 1 92 ? -12.539 4.66 9.039 1 96.06 92 ILE A C 1
ATOM 696 O O . ILE A 1 92 ? -11.633 4.562 8.203 1 96.06 92 ILE A O 1
ATOM 700 N N . PRO A 1 93 ? -12.93 5.859 9.461 1 97.12 93 PRO A N 1
ATOM 701 C CA . PRO A 1 93 ? -12.109 7.023 9.133 1 97.12 93 PRO A CA 1
ATOM 702 C C . PRO A 1 93 ? -10.656 6.859 9.57 1 97.12 93 PRO A C 1
ATOM 704 O O . PRO A 1 93 ? -10.391 6.289 10.633 1 97.12 93 PRO A O 1
ATOM 707 N N . SER A 1 94 ? -9.727 7.414 8.844 1 97.62 94 SER A N 1
ATOM 708 C CA . SER A 1 94 ? -8.289 7.25 9.07 1 97.62 94 SER A CA 1
ATOM 709 C C . SER A 1 94 ? -7.887 7.75 10.453 1 97.62 94 SER A C 1
ATOM 711 O O . SER A 1 94 ? -7 7.176 11.086 1 97.62 94 SER A O 1
ATOM 713 N N . ILE A 1 95 ? -8.508 8.844 10.938 1 97.69 95 ILE A N 1
ATOM 714 C CA . ILE A 1 95 ? -8.047 9.43 12.195 1 97.69 95 ILE A CA 1
ATOM 715 C C . ILE A 1 95 ? -8.766 8.766 13.367 1 97.69 95 ILE A C 1
ATOM 717 O O . ILE A 1 95 ? -8.523 9.109 14.523 1 97.69 95 ILE A O 1
ATOM 721 N N . ASP A 1 96 ? -9.672 7.762 13.094 1 97.12 96 ASP A N 1
ATOM 722 C CA . ASP A 1 96 ? -10.367 7.008 14.133 1 97.12 96 ASP A CA 1
ATOM 723 C C . ASP A 1 96 ? -9.844 5.578 14.219 1 97.12 96 ASP A C 1
ATOM 725 O O . ASP A 1 96 ? -10.414 4.738 14.914 1 97.12 96 ASP A O 1
ATOM 729 N N . THR A 1 97 ? -8.75 5.305 13.562 1 93.94 97 THR A N 1
ATOM 730 C CA . THR A 1 97 ? -8.281 3.93 13.438 1 93.94 97 THR A CA 1
ATOM 731 C C . THR A 1 97 ? -7.648 3.455 14.742 1 93.94 97 THR A C 1
ATOM 733 O O . THR A 1 97 ? -7.105 4.258 15.5 1 93.94 97 THR A O 1
ATOM 736 N N . ASP A 1 98 ? -7.824 2.232 15 1 93.94 98 ASP A N 1
ATOM 737 C CA . ASP A 1 98 ? -7.074 1.476 15.992 1 93.94 98 ASP A CA 1
ATOM 738 C C . ASP A 1 98 ? -5.887 0.757 15.359 1 93.94 98 ASP A C 1
ATOM 740 O O . ASP A 1 98 ? -6.059 -0.059 14.453 1 93.94 98 ASP A O 1
ATOM 744 N N . LEU A 1 99 ? -4.746 1.041 15.836 1 96 99 LEU A N 1
ATOM 745 C CA . LEU A 1 99 ? -3.535 0.58 15.164 1 96 99 LEU A CA 1
ATOM 746 C C . LEU A 1 99 ? -3.467 -0.943 15.156 1 96 99 LEU A C 1
ATOM 748 O O . LEU A 1 99 ? -2.98 -1.541 14.188 1 96 99 LEU A O 1
ATOM 752 N N . ASP A 1 100 ? -3.85 -1.57 16.25 1 96.19 100 ASP A N 1
ATOM 753 C CA . ASP A 1 100 ? -3.84 -3.029 16.281 1 96.19 100 ASP A CA 1
ATOM 754 C C . ASP A 1 100 ? -4.766 -3.611 15.219 1 96.19 100 ASP A C 1
ATOM 756 O O . ASP A 1 100 ? -4.441 -4.625 14.594 1 96.19 100 ASP A O 1
ATOM 760 N N . ASP A 1 101 ? -5.91 -2.986 15.062 1 95.75 101 ASP A N 1
ATOM 761 C CA . ASP A 1 101 ? -6.828 -3.408 14.008 1 95.75 101 ASP A CA 1
ATOM 762 C C . ASP A 1 101 ? -6.219 -3.193 12.625 1 95.75 101 ASP A C 1
ATOM 764 O O . ASP A 1 101 ? -6.387 -4.023 11.734 1 95.75 101 ASP A O 1
ATOM 768 N N . VAL A 1 102 ? -5.527 -2.09 12.43 1 97.38 102 VAL A N 1
ATOM 769 C CA . VAL A 1 102 ? -4.82 -1.813 11.18 1 97.38 102 VAL A CA 1
ATOM 770 C C . VAL A 1 102 ? -3.791 -2.906 10.914 1 97.38 102 VAL A C 1
ATOM 772 O O . VAL A 1 102 ? -3.736 -3.469 9.82 1 97.38 102 VAL A O 1
ATOM 775 N N . ARG A 1 103 ? -2.996 -3.234 11.945 1 97.94 103 ARG A N 1
ATOM 776 C CA . ARG A 1 103 ? -1.973 -4.27 11.828 1 97.94 103 ARG A CA 1
ATOM 777 C C . ARG A 1 103 ? -2.588 -5.605 11.43 1 97.94 103 ARG A C 1
ATOM 779 O O . ARG A 1 103 ? -2.062 -6.297 10.555 1 97.94 103 ARG A O 1
ATOM 786 N N . GLN A 1 104 ? -3.678 -5.91 12.031 1 97 104 GLN A N 1
ATOM 787 C CA . GLN A 1 104 ? -4.34 -7.168 11.711 1 97 104 GLN A CA 1
ATOM 788 C C . GLN A 1 104 ? -4.824 -7.18 10.266 1 97 104 GLN A C 1
ATOM 790 O O . GLN A 1 104 ? -4.762 -8.211 9.586 1 97 104 GLN A O 1
ATOM 795 N N . THR A 1 105 ? -5.348 -6.082 9.797 1 97.44 105 THR A N 1
ATOM 796 C CA . THR A 1 105 ? -5.789 -5.977 8.414 1 97.44 105 THR A CA 1
ATOM 797 C C . THR A 1 105 ? -4.621 -6.211 7.453 1 97.44 105 THR A C 1
ATOM 799 O O . THR A 1 105 ? -4.758 -6.938 6.469 1 97.44 105 THR A O 1
ATOM 802 N N . TYR A 1 106 ? -3.471 -5.652 7.762 1 98.56 106 TYR A N 1
ATOM 803 C CA . TYR A 1 106 ? -2.295 -5.828 6.918 1 98.56 106 TYR A CA 1
ATOM 804 C C . TYR A 1 106 ? -1.775 -7.258 6.992 1 98.56 106 TYR A C 1
ATOM 806 O O . TYR A 1 106 ? -1.258 -7.789 6.008 1 98.56 106 TYR A O 1
ATOM 814 N N . GLU A 1 107 ? -1.874 -7.883 8.195 1 98.5 107 GLU A N 1
ATOM 815 C CA . GLU A 1 107 ? -1.456 -9.273 8.344 1 98.5 107 GLU A CA 1
ATOM 816 C C . GLU A 1 107 ? -2.176 -10.172 7.34 1 98.5 107 GLU A C 1
ATOM 818 O O . GLU A 1 107 ? -1.554 -11.023 6.703 1 98.5 107 GLU A O 1
ATOM 823 N N . VAL A 1 108 ? -3.414 -9.93 7.16 1 97.81 108 VAL A N 1
ATOM 824 C CA . VAL A 1 108 ? -4.23 -10.789 6.312 1 97.81 108 VAL A CA 1
ATOM 825 C C . VAL A 1 108 ? -4.086 -10.367 4.852 1 97.81 108 VAL A C 1
ATOM 827 O O . VAL A 1 108 ? -3.814 -11.195 3.98 1 97.81 108 VAL A O 1
ATOM 830 N N . ASN A 1 109 ? -4.215 -9.078 4.59 1 98.5 109 ASN A N 1
ATOM 831 C CA . ASN A 1 109 ? -4.383 -8.594 3.225 1 98.5 109 ASN A CA 1
ATOM 832 C C . ASN A 1 109 ? -3.043 -8.461 2.506 1 98.5 109 ASN A C 1
ATOM 834 O O . ASN A 1 109 ? -2.992 -8.445 1.275 1 98.5 109 ASN A O 1
ATOM 838 N N . VAL A 1 110 ? -1.952 -8.305 3.264 1 98.81 110 VAL A N 1
ATOM 839 C CA . VAL A 1 110 ? -0.682 -7.988 2.619 1 98.81 110 VAL A CA 1
ATOM 840 C C . VAL A 1 110 ? 0.365 -9.031 3 1 98.81 110 VAL A C 1
ATOM 842 O O . VAL A 1 110 ? 0.902 -9.727 2.135 1 98.81 110 VAL A O 1
ATOM 845 N N . PHE A 1 111 ? 0.576 -9.273 4.293 1 98.81 111 PHE A N 1
ATOM 846 C CA . PHE A 1 111 ? 1.642 -10.172 4.727 1 98.81 111 PHE A CA 1
ATOM 847 C C . PHE A 1 111 ? 1.283 -11.617 4.426 1 98.81 111 PHE A C 1
ATOM 849 O O . PHE A 1 111 ? 2.16 -12.43 4.125 1 98.81 111 PHE A O 1
ATOM 856 N N . GLY A 1 112 ? 0.012 -11.945 4.562 1 98.44 112 GLY A N 1
ATOM 857 C CA . GLY A 1 112 ? -0.443 -13.273 4.188 1 98.44 112 GLY A CA 1
ATOM 858 C C . GLY A 1 112 ? -0.041 -13.672 2.779 1 98.44 112 GLY A C 1
ATOM 859 O O . GLY A 1 112 ? 0.704 -14.633 2.586 1 98.44 112 GLY A O 1
ATOM 860 N N . PRO A 1 113 ? -0.497 -12.891 1.781 1 98.69 113 PRO A N 1
ATOM 861 C CA . PRO A 1 113 ? -0.117 -13.164 0.394 1 98.69 113 PRO A CA 1
ATOM 862 C C . PRO A 1 113 ? 1.396 -13.234 0.198 1 98.69 113 PRO A C 1
ATOM 864 O O . PRO A 1 113 ? 1.89 -14.094 -0.533 1 98.69 113 PRO A O 1
ATOM 867 N N . ILE A 1 114 ? 2.166 -12.32 0.804 1 98.69 114 ILE A N 1
ATOM 868 C CA . ILE A 1 114 ? 3.619 -12.312 0.678 1 98.69 114 ILE A CA 1
ATOM 869 C C . ILE A 1 114 ? 4.188 -13.641 1.173 1 98.69 114 ILE A C 1
ATOM 871 O O . ILE A 1 114 ? 5.023 -14.25 0.504 1 98.69 114 ILE A O 1
ATOM 875 N N . GLN A 1 115 ? 3.688 -14.078 2.305 1 98.31 115 GLN A N 1
ATOM 876 C CA . GLN A 1 115 ? 4.168 -15.328 2.883 1 98.31 115 GLN A CA 1
ATOM 877 C C . GLN A 1 115 ? 3.734 -16.531 2.041 1 98.31 115 GLN A C 1
ATOM 879 O O . GLN A 1 115 ? 4.5 -17.484 1.86 1 98.31 115 GLN A O 1
ATOM 884 N N . MET A 1 116 ? 2.525 -16.5 1.56 1 98.75 116 MET A N 1
ATOM 885 C CA . MET A 1 116 ? 2.037 -17.562 0.697 1 98.75 116 MET A CA 1
ATOM 886 C C . MET A 1 116 ? 2.928 -17.734 -0.529 1 98.75 116 MET A C 1
ATOM 888 O O . MET A 1 116 ? 3.354 -18.844 -0.851 1 98.75 116 MET A O 1
ATOM 892 N N . VAL A 1 117 ? 3.238 -16.609 -1.19 1 98.75 117 VAL A N 1
ATOM 893 C CA . VAL A 1 117 ? 4.027 -16.656 -2.416 1 98.75 117 VAL A CA 1
ATOM 894 C C . VAL A 1 117 ? 5.438 -17.156 -2.107 1 98.75 117 VAL A C 1
ATOM 896 O O . VAL A 1 117 ? 5.965 -18.016 -2.805 1 98.75 117 VAL A O 1
ATOM 899 N N . SER A 1 118 ? 6.027 -16.594 -1.033 1 98 118 SER A N 1
ATOM 900 C CA . SER A 1 118 ? 7.383 -17.016 -0.673 1 98 118 SER A CA 1
ATOM 901 C C . SER A 1 118 ? 7.441 -18.5 -0.357 1 98 118 SER A C 1
ATOM 903 O O . SER A 1 118 ? 8.352 -19.203 -0.802 1 98 118 SER A O 1
ATOM 905 N N . THR A 1 119 ? 6.488 -19.016 0.368 1 98.25 119 THR A N 1
ATOM 906 C CA . THR A 1 119 ? 6.469 -20.406 0.818 1 98.25 119 THR A CA 1
ATOM 907 C C . THR A 1 119 ? 6.172 -21.344 -0.345 1 98.25 119 THR A C 1
ATOM 909 O O . THR A 1 119 ? 6.75 -22.438 -0.436 1 98.25 119 THR A O 1
ATOM 912 N N . PHE A 1 120 ? 5.336 -20.984 -1.266 1 98.81 120 PHE A N 1
ATOM 913 C CA . PHE A 1 120 ? 4.871 -21.891 -2.318 1 98.81 120 PHE A CA 1
ATOM 914 C C . PHE A 1 120 ? 5.672 -21.672 -3.598 1 98.81 120 PHE A C 1
ATOM 916 O O . PHE A 1 120 ? 5.453 -22.375 -4.594 1 98.81 120 PHE A O 1
ATOM 923 N N . ALA A 1 121 ? 6.641 -20.766 -3.619 1 98.38 121 ALA A N 1
ATOM 924 C CA . ALA A 1 121 ? 7.418 -20.406 -4.801 1 98.38 121 ALA A CA 1
ATOM 925 C C . ALA A 1 121 ? 8.023 -21.641 -5.461 1 98.38 121 ALA A C 1
ATOM 927 O O . ALA A 1 121 ? 7.926 -21.812 -6.68 1 98.38 121 ALA A O 1
ATOM 928 N N . PRO A 1 122 ? 8.586 -22.594 -4.684 1 97.94 122 PRO A N 1
ATOM 929 C CA . PRO A 1 122 ? 9.18 -23.766 -5.344 1 97.94 122 PRO A CA 1
ATOM 930 C C . PRO A 1 122 ? 8.164 -24.562 -6.156 1 97.94 122 PRO A C 1
ATOM 932 O O . PRO A 1 122 ? 8.469 -25.016 -7.258 1 97.94 122 PRO A O 1
ATOM 935 N N . LEU A 1 123 ? 6.98 -24.734 -5.66 1 98.69 123 LEU A N 1
ATOM 936 C CA . LEU A 1 123 ? 5.949 -25.484 -6.375 1 98.69 123 LEU A CA 1
ATOM 937 C C . LEU A 1 123 ? 5.477 -24.719 -7.602 1 98.69 123 LEU A C 1
ATOM 939 O O . LEU A 1 123 ? 5.203 -25.312 -8.648 1 98.69 123 LEU A O 1
ATOM 943 N N . LEU A 1 124 ? 5.367 -23.406 -7.48 1 98.75 124 LEU A N 1
ATOM 944 C CA . LEU A 1 124 ? 4.922 -22.547 -8.57 1 98.75 124 LEU A CA 1
ATOM 945 C C . LEU A 1 124 ? 5.961 -22.516 -9.688 1 98.75 124 LEU A C 1
ATOM 947 O O . LEU A 1 124 ? 5.605 -22.5 -10.867 1 98.75 124 LEU A O 1
ATOM 951 N N . ILE A 1 125 ? 7.223 -22.422 -9.281 1 98 125 ILE A N 1
ATOM 952 C CA . ILE A 1 125 ? 8.312 -22.406 -10.25 1 98 125 ILE A CA 1
ATOM 953 C C . ILE A 1 125 ? 8.344 -23.719 -11.023 1 98 125 ILE A C 1
ATOM 955 O O . ILE A 1 125 ? 8.477 -23.719 -12.25 1 98 125 ILE A O 1
ATOM 959 N N . GLU A 1 126 ? 8.172 -24.812 -10.32 1 97.25 126 GLU A N 1
ATOM 960 C CA . GLU A 1 126 ? 8.148 -26.125 -10.961 1 97.25 126 GLU A CA 1
ATOM 961 C C . GLU A 1 126 ? 7.035 -26.203 -12.008 1 97.25 126 GLU A C 1
ATOM 963 O O . GLU A 1 126 ? 7.219 -26.797 -13.078 1 97.25 126 GLU A O 1
ATOM 968 N N . ALA A 1 127 ? 5.949 -25.594 -11.773 1 97.31 127 ALA A N 1
ATOM 969 C CA . ALA A 1 127 ? 4.777 -25.672 -12.641 1 97.31 127 ALA A CA 1
ATOM 970 C C . ALA A 1 127 ? 4.773 -24.547 -13.672 1 97.31 127 ALA A C 1
ATOM 972 O O . ALA A 1 127 ? 3.904 -24.5 -14.547 1 97.31 127 ALA A O 1
ATOM 973 N N . ARG A 1 128 ? 5.762 -23.625 -13.539 1 96.44 128 ARG A N 1
ATOM 974 C CA . ARG A 1 128 ? 5.645 -22.391 -14.32 1 96.44 128 ARG A CA 1
ATOM 975 C C . ARG A 1 128 ? 4.27 -21.766 -14.141 1 96.44 128 ARG A C 1
ATOM 977 O O . ARG A 1 128 ? 3.584 -21.469 -15.125 1 96.44 128 ARG A O 1
ATOM 984 N N . GLY A 1 129 ? 3.92 -21.594 -12.93 1 97.94 129 GLY A N 1
ATOM 985 C CA . GLY A 1 129 ? 2.539 -21.344 -12.539 1 97.94 129 GLY A CA 1
ATOM 986 C C . GLY A 1 129 ? 2.148 -19.875 -12.617 1 97.94 129 GLY A C 1
ATOM 987 O O . GLY A 1 129 ? 2.863 -19.078 -13.211 1 97.94 129 GLY A O 1
ATOM 988 N N . LEU A 1 130 ? 0.899 -19.594 -12.086 1 98.69 130 LEU A N 1
ATOM 989 C CA . LEU A 1 130 ? 0.266 -18.281 -12.039 1 98.69 130 LEU A CA 1
ATOM 990 C C . LEU A 1 130 ? -0.122 -17.906 -10.609 1 98.69 130 LEU A C 1
ATOM 992 O O . LEU A 1 130 ? -0.714 -18.719 -9.898 1 98.69 130 LEU A O 1
ATOM 996 N N . ILE A 1 131 ? 0.33 -16.797 -10.203 1 98.88 131 ILE A N 1
ATOM 997 C CA . ILE A 1 131 ? -0.138 -16.203 -8.961 1 98.88 131 ILE A CA 1
ATOM 998 C C . ILE A 1 131 ? -1.218 -15.164 -9.258 1 98.88 131 ILE A C 1
ATOM 1000 O O . ILE A 1 131 ? -1.04 -14.312 -10.133 1 98.88 131 ILE A O 1
ATOM 1004 N N . ILE A 1 132 ? -2.373 -15.242 -8.633 1 98.88 132 ILE A N 1
ATOM 1005 C CA . ILE A 1 132 ? -3.436 -14.25 -8.734 1 98.88 132 ILE A CA 1
ATOM 1006 C C . ILE A 1 132 ? -3.6 -13.531 -7.395 1 98.88 132 ILE A C 1
ATOM 1008 O O . ILE A 1 132 ? -3.939 -14.156 -6.387 1 98.88 132 ILE A O 1
ATOM 1012 N N . ASN A 1 133 ? -3.291 -12.297 -7.328 1 98.75 133 ASN A N 1
ATOM 1013 C CA . ASN A 1 133 ? -3.564 -11.453 -6.172 1 98.75 133 ASN A CA 1
ATOM 1014 C C . ASN A 1 133 ? -4.848 -10.648 -6.352 1 98.75 133 ASN A C 1
ATOM 1016 O O . ASN A 1 133 ? -4.977 -9.883 -7.309 1 98.75 133 ASN A O 1
ATOM 1020 N N . ILE A 1 134 ? -5.797 -10.812 -5.449 1 97.69 134 ILE A N 1
ATOM 1021 C CA . ILE A 1 134 ? -7.066 -10.102 -5.527 1 97.69 134 ILE A CA 1
ATOM 1022 C C . ILE A 1 134 ? -6.902 -8.688 -4.965 1 97.69 134 ILE A C 1
ATOM 1024 O O . ILE A 1 134 ? -6.566 -8.516 -3.791 1 97.69 134 ILE A O 1
ATOM 1028 N N . SER A 1 135 ? -7.051 -7.758 -5.812 1 97.06 135 SER A N 1
ATOM 1029 C CA . SER A 1 135 ? -7.008 -6.344 -5.457 1 97.06 135 SER A CA 1
ATOM 1030 C C . SER A 1 135 ? -8.391 -5.707 -5.555 1 97.06 135 SER A C 1
ATOM 1032 O O . SER A 1 135 ? -9.406 -6.383 -5.367 1 97.06 135 SER A O 1
ATOM 1034 N N . SER A 1 136 ? -8.469 -4.332 -5.656 1 94.56 136 SER A N 1
ATOM 1035 C CA . SER A 1 136 ? -9.734 -3.617 -5.625 1 94.56 136 SER A CA 1
ATOM 1036 C C . SER A 1 136 ? -9.68 -2.346 -6.469 1 94.56 136 SER A C 1
ATOM 1038 O O . SER A 1 136 ? -8.617 -1.735 -6.605 1 94.56 136 SER A O 1
ATOM 1040 N N . THR A 1 137 ? -10.852 -1.957 -6.895 1 92.81 137 THR A N 1
ATOM 1041 C CA . THR A 1 137 ? -10.977 -0.689 -7.605 1 92.81 137 THR A CA 1
ATOM 1042 C C . THR A 1 137 ? -10.766 0.487 -6.656 1 92.81 137 THR A C 1
ATOM 1044 O O . THR A 1 137 ? -10.539 1.614 -7.094 1 92.81 137 THR A O 1
ATOM 1047 N N . SER A 1 138 ? -10.812 0.231 -5.395 1 90.88 138 SER A N 1
ATOM 1048 C CA . SER A 1 138 ? -10.602 1.283 -4.406 1 90.88 138 SER A CA 1
ATOM 1049 C C . SER A 1 138 ? -9.172 1.798 -4.441 1 90.88 138 SER A C 1
ATOM 1051 O O . SER A 1 138 ? -8.852 2.811 -3.814 1 90.88 138 SER A O 1
ATOM 1053 N N . THR A 1 139 ? -8.312 1.179 -5.16 1 93.38 139 THR A N 1
ATOM 1054 C CA . THR A 1 139 ? -6.941 1.651 -5.312 1 93.38 139 THR A CA 1
ATOM 1055 C C . THR A 1 139 ? -6.848 2.701 -6.414 1 93.38 139 THR A C 1
ATOM 1057 O O . THR A 1 139 ? -5.859 3.43 -6.508 1 93.38 139 THR A O 1
ATOM 1060 N N . LEU A 1 140 ? -7.895 2.754 -7.242 1 90.06 140 LEU A N 1
ATOM 1061 C CA . LEU A 1 140 ? -7.871 3.621 -8.414 1 90.06 140 LEU A CA 1
ATOM 1062 C C . LEU A 1 140 ? -8.477 4.984 -8.094 1 90.06 140 LEU A C 1
ATOM 1064 O O . LEU A 1 140 ? -8.133 5.984 -8.734 1 90.06 140 LEU A O 1
ATOM 1068 N N . VAL A 1 141 ? -9.375 4.953 -7.129 1 89.31 141 VAL A N 1
ATOM 1069 C CA . VAL A 1 141 ? -10.055 6.172 -6.703 1 89.31 141 VAL A CA 1
ATOM 1070 C C . VAL A 1 141 ? -10.18 6.188 -5.18 1 89.31 141 VAL A C 1
ATOM 1072 O O . VAL A 1 141 ? -10.266 5.133 -4.547 1 89.31 141 VAL A O 1
ATOM 1075 N N . PRO A 1 142 ? -10.195 7.445 -4.668 1 90.19 142 PRO A N 1
ATOM 1076 C CA . PRO A 1 142 ? -10.328 7.496 -3.211 1 90.19 142 PRO A CA 1
ATOM 1077 C C . PRO A 1 142 ? -11.648 6.922 -2.719 1 90.19 142 PRO A C 1
ATOM 1079 O O . PRO A 1 142 ? -12.711 7.223 -3.279 1 90.19 142 PRO A O 1
ATOM 1082 N N . TYR A 1 143 ? -11.555 6.117 -1.739 1 90.56 143 TYR A N 1
ATOM 1083 C CA . TYR A 1 143 ? -12.688 5.445 -1.112 1 90.56 143 TYR A CA 1
ATOM 1084 C C . TYR A 1 143 ? -12.883 5.926 0.32 1 90.56 143 TYR A C 1
ATOM 1086 O O . TYR A 1 143 ? -12.203 5.461 1.237 1 90.56 143 TYR A O 1
ATOM 1094 N N . ILE A 1 144 ? -13.898 6.867 0.468 1 94.38 144 ILE A N 1
ATOM 1095 C CA . ILE A 1 144 ? -14.086 7.531 1.753 1 94.38 144 ILE A CA 1
ATOM 1096 C C . ILE A 1 144 ? -14.383 6.496 2.834 1 94.38 144 ILE A C 1
ATOM 1098 O O . ILE A 1 144 ? -15.18 5.578 2.621 1 94.38 144 ILE A O 1
ATOM 1102 N N . PHE A 1 145 ? -13.664 6.508 3.963 1 96.19 145 PHE A N 1
ATOM 1103 C CA . PHE A 1 145 ? -13.719 5.656 5.148 1 96.19 145 PHE A CA 1
ATOM 1104 C C . PHE A 1 145 ? -13.219 4.254 4.836 1 96.19 145 PHE A C 1
ATOM 1106 O O . PHE A 1 145 ? -13.375 3.336 5.641 1 96.19 145 PHE A O 1
ATOM 1113 N N . GLY A 1 146 ? -12.672 4.008 3.674 1 95.94 146 GLY A N 1
ATOM 1114 C CA . GLY A 1 146 ? -12.023 2.768 3.285 1 95.94 146 GLY A CA 1
ATOM 1115 C C . GLY A 1 146 ? -10.523 2.906 3.109 1 95.94 146 GLY A C 1
ATOM 1116 O O . GLY A 1 146 ? -9.914 2.176 2.324 1 95.94 146 GLY A O 1
ATOM 1117 N N . ALA A 1 147 ? -9.977 3.893 3.762 1 97.69 147 ALA A N 1
ATOM 1118 C CA . ALA A 1 147 ? -8.586 4.277 3.527 1 97.69 147 ALA A CA 1
ATOM 1119 C C . ALA A 1 147 ? -7.637 3.125 3.84 1 97.69 147 ALA A C 1
ATOM 1121 O O . ALA A 1 147 ? -6.738 2.824 3.053 1 97.69 147 ALA A O 1
ATOM 1122 N N . ILE A 1 148 ? -7.852 2.469 4.988 1 97.94 148 ILE A N 1
ATOM 1123 C CA . ILE A 1 148 ? -6.953 1.404 5.414 1 97.94 148 ILE A CA 1
ATOM 1124 C C . ILE A 1 148 ? -7.086 0.207 4.477 1 97.94 148 ILE A C 1
ATOM 1126 O O . ILE A 1 148 ? -6.082 -0.324 3.992 1 97.94 148 ILE A O 1
ATOM 1130 N N . TYR A 1 149 ? -8.289 -0.207 4.16 1 96.62 149 TYR A N 1
ATOM 1131 C CA . TYR A 1 149 ? -8.516 -1.301 3.223 1 96.62 149 TYR A CA 1
ATOM 1132 C C . TYR A 1 149 ? -7.867 -1.008 1.875 1 96.62 149 TYR A C 1
ATOM 1134 O O . TYR A 1 149 ? -7.102 -1.823 1.358 1 96.62 149 TYR A O 1
ATOM 1142 N N . SER A 1 150 ? -8.188 0.179 1.315 1 97.62 150 SER A N 1
ATOM 1143 C CA . SER A 1 150 ? -7.652 0.573 0.016 1 97.62 150 SER A CA 1
ATOM 1144 C C . SER A 1 150 ? -6.125 0.622 0.038 1 97.62 150 SER A C 1
ATOM 1146 O O . SER A 1 150 ? -5.477 0.294 -0.956 1 97.62 150 SER A O 1
ATOM 1148 N N . SER A 1 151 ? -5.598 1.087 1.163 1 98.56 151 SER A N 1
ATOM 1149 C CA . SER A 1 151 ? -4.152 1.134 1.344 1 98.56 151 SER A CA 1
ATOM 1150 C C . SER A 1 151 ? -3.533 -0.254 1.211 1 98.56 151 SER A C 1
ATOM 1152 O O . SER A 1 151 ? -2.492 -0.416 0.569 1 98.56 151 SER A O 1
ATOM 1154 N N . THR A 1 152 ? -4.117 -1.3 1.8 1 98.62 152 THR A N 1
ATOM 1155 C CA . THR A 1 152 ? -3.617 -2.666 1.697 1 98.62 152 THR A CA 1
ATOM 1156 C C . THR A 1 152 ? -3.633 -3.141 0.247 1 98.62 152 THR A C 1
ATOM 1158 O O . THR A 1 152 ? -2.695 -3.799 -0.207 1 98.62 152 THR A O 1
ATOM 1161 N N . LYS A 1 153 ? -4.707 -2.816 -0.445 1 98.38 153 LYS A N 1
ATOM 1162 C CA . LYS A 1 153 ? -4.812 -3.244 -1.838 1 98.38 153 LYS A CA 1
ATOM 1163 C C . LYS A 1 153 ? -3.836 -2.477 -2.723 1 98.38 153 LYS A C 1
ATOM 1165 O O . LYS A 1 153 ? -3.318 -3.02 -3.703 1 98.38 153 LYS A O 1
ATOM 1170 N N . GLY A 1 154 ? -3.582 -1.214 -2.355 1 98.25 154 GLY A N 1
ATOM 1171 C CA . GLY A 1 154 ? -2.514 -0.488 -3.023 1 98.25 154 GLY A CA 1
ATOM 1172 C C . GLY A 1 154 ? -1.151 -1.127 -2.836 1 98.25 154 GLY A C 1
ATOM 1173 O O . GLY A 1 154 ? -0.361 -1.202 -3.779 1 98.25 154 GLY A O 1
ATOM 1174 N N . ALA A 1 155 ? -0.905 -1.564 -1.595 1 98.75 155 ALA A N 1
ATOM 1175 C CA . ALA A 1 155 ? 0.332 -2.279 -1.292 1 98.75 155 ALA A CA 1
ATOM 1176 C C . ALA A 1 155 ? 0.48 -3.516 -2.172 1 98.75 155 ALA A C 1
ATOM 1178 O O . ALA A 1 155 ? 1.544 -3.75 -2.752 1 98.75 155 ALA A O 1
ATOM 1179 N N . ILE A 1 156 ? -0.562 -4.258 -2.365 1 98.62 156 ILE A N 1
ATOM 1180 C CA . ILE A 1 156 ? -0.573 -5.496 -3.137 1 98.62 156 ILE A CA 1
ATOM 1181 C C . ILE A 1 156 ? -0.325 -5.188 -4.613 1 98.62 156 ILE A C 1
ATOM 1183 O O . ILE A 1 156 ? 0.401 -5.918 -5.293 1 98.62 156 ILE A O 1
ATOM 1187 N N . ASN A 1 157 ? -0.947 -4.137 -5.102 1 97.94 157 ASN A N 1
ATOM 1188 C CA . ASN A 1 157 ? -0.751 -3.758 -6.496 1 97.94 157 ASN A CA 1
ATOM 1189 C C . ASN A 1 157 ? 0.721 -3.498 -6.805 1 97.94 157 ASN A C 1
ATOM 1191 O O . ASN A 1 157 ? 1.269 -4.062 -7.754 1 97.94 157 ASN A O 1
ATOM 1195 N N . VAL A 1 158 ? 1.314 -2.662 -5.973 1 98.12 158 VAL A N 1
ATOM 1196 C CA . VAL A 1 158 ? 2.695 -2.258 -6.215 1 98.12 158 VAL A CA 1
ATOM 1197 C C . VAL A 1 158 ? 3.627 -3.447 -6 1 98.12 158 VAL A C 1
ATOM 1199 O O . VAL A 1 158 ? 4.543 -3.678 -6.793 1 98.12 158 VAL A O 1
ATOM 1202 N N . TRP A 1 159 ? 3.379 -4.246 -5.008 1 98.62 159 TRP A N 1
ATOM 1203 C CA . TRP A 1 159 ? 4.16 -5.449 -4.746 1 98.62 159 TRP A CA 1
ATOM 1204 C C . TRP A 1 159 ? 4.086 -6.414 -5.926 1 98.62 159 TRP A C 1
ATOM 1206 O O . TRP A 1 159 ? 5.105 -6.961 -6.355 1 98.62 159 TRP A O 1
ATOM 1216 N N . SER A 1 160 ? 2.916 -6.598 -6.488 1 98.5 160 SER A N 1
ATOM 1217 C CA . SER A 1 160 ? 2.676 -7.566 -7.551 1 98.5 160 SER A CA 1
ATOM 1218 C C . SER A 1 160 ? 3.459 -7.211 -8.812 1 98.5 160 SER A C 1
ATOM 1220 O O . SER A 1 160 ? 3.939 -8.102 -9.516 1 98.5 160 SER A O 1
ATOM 1222 N N . ARG A 1 161 ? 3.561 -5.973 -9.094 1 97 161 ARG A N 1
ATOM 1223 C CA . ARG A 1 161 ? 4.305 -5.539 -10.273 1 97 161 ARG A CA 1
ATOM 1224 C C . ARG A 1 161 ? 5.785 -5.895 -10.148 1 97 161 ARG A C 1
ATOM 1226 O O . ARG A 1 161 ? 6.383 -6.418 -11.086 1 97 161 ARG A O 1
ATOM 1233 N N . ALA A 1 162 ? 6.336 -5.551 -9 1 96.94 162 ALA A N 1
ATOM 1234 C CA . ALA A 1 162 ? 7.734 -5.891 -8.766 1 96.94 162 ALA A CA 1
ATOM 1235 C C . ALA A 1 162 ? 7.934 -7.406 -8.734 1 96.94 162 ALA A C 1
ATOM 1237 O O . ALA A 1 162 ? 8.914 -7.922 -9.273 1 96.94 162 ALA A O 1
ATOM 1238 N N . LEU A 1 163 ? 6.992 -8.086 -8.125 1 98.19 163 LEU A N 1
ATOM 1239 C CA . LEU A 1 163 ? 7.02 -9.547 -8.039 1 98.19 163 LEU A CA 1
ATOM 1240 C C . LEU A 1 163 ? 7.055 -10.164 -9.438 1 98.19 163 LEU A C 1
ATOM 1242 O O . LEU A 1 163 ? 7.805 -11.117 -9.68 1 98.19 163 LEU A O 1
ATOM 1246 N N . ARG A 1 164 ? 6.203 -9.68 -10.312 1 97.06 164 ARG A N 1
ATOM 1247 C CA . ARG A 1 164 ? 6.137 -10.172 -11.688 1 97.06 164 ARG A CA 1
ATOM 1248 C C . ARG A 1 164 ? 7.5 -10.102 -12.359 1 97.06 164 ARG A C 1
ATOM 1250 O O . ARG A 1 164 ? 7.93 -11.055 -13.008 1 97.06 164 ARG A O 1
ATOM 1257 N N . LEU A 1 165 ? 8.148 -8.953 -12.188 1 95.75 165 LEU A N 1
ATOM 1258 C CA . LEU A 1 165 ? 9.477 -8.766 -12.758 1 95.75 165 LEU A CA 1
ATOM 1259 C C . LEU A 1 165 ? 10.477 -9.742 -12.133 1 95.75 165 LEU A C 1
ATOM 1261 O O . LEU A 1 165 ? 11.305 -10.32 -12.844 1 95.75 165 LEU A O 1
ATOM 1265 N N . GLU A 1 166 ? 10.43 -9.953 -10.875 1 97.44 166 GLU A N 1
ATOM 1266 C CA . GLU A 1 166 ? 11.359 -10.82 -10.148 1 97.44 166 GLU A CA 1
ATOM 1267 C C . GLU A 1 166 ? 11.172 -12.281 -10.539 1 97.44 166 GLU A C 1
ATOM 1269 O O . GLU A 1 166 ? 12.133 -13.055 -10.547 1 97.44 166 GLU A O 1
ATOM 1274 N N . LEU A 1 167 ? 9.961 -12.672 -10.867 1 97.69 167 LEU A N 1
ATOM 1275 C CA . LEU A 1 167 ? 9.664 -14.086 -11.109 1 97.69 167 LEU A CA 1
ATOM 1276 C C . LEU A 1 167 ? 9.766 -14.414 -12.594 1 97.69 167 LEU A C 1
ATOM 1278 O O . LEU A 1 167 ? 9.727 -15.586 -12.977 1 97.69 167 LEU A O 1
ATOM 1282 N N . LYS A 1 168 ? 9.93 -13.406 -13.375 1 95.12 168 LYS A N 1
ATOM 1283 C CA . LYS A 1 168 ? 10.016 -13.578 -14.828 1 95.12 168 LYS A CA 1
ATOM 1284 C C . LYS A 1 168 ? 11.086 -14.602 -15.195 1 95.12 168 LYS A C 1
ATOM 1286 O O . LYS A 1 168 ? 10.852 -15.484 -16.016 1 95.12 168 LYS A O 1
ATOM 1291 N N . PRO A 1 169 ? 12.258 -14.578 -14.539 1 96.06 169 PRO A N 1
ATOM 1292 C CA . PRO A 1 169 ? 13.305 -15.539 -14.898 1 96.06 169 PRO A CA 1
ATOM 1293 C C . PRO A 1 169 ? 12.891 -16.984 -14.641 1 96.06 169 PRO A C 1
ATOM 1295 O O . PRO A 1 169 ? 13.516 -17.922 -15.164 1 96.06 169 PRO A O 1
ATOM 1298 N N . PHE A 1 170 ? 11.867 -17.188 -13.883 1 96.94 170 PHE A N 1
ATOM 1299 C CA . PHE A 1 170 ? 11.43 -18.531 -13.508 1 96.94 170 PHE A CA 1
ATOM 1300 C C . PHE A 1 170 ? 10.141 -18.906 -14.234 1 96.94 170 PHE A C 1
ATOM 1302 O O . PHE A 1 170 ? 9.539 -19.938 -13.938 1 96.94 170 PHE A O 1
ATOM 1309 N N . ASN A 1 171 ? 9.633 -18.047 -15.094 1 95.31 171 ASN A N 1
ATOM 1310 C CA . ASN A 1 171 ? 8.438 -18.25 -15.914 1 95.31 171 ASN A CA 1
ATOM 1311 C C . ASN A 1 171 ? 7.184 -18.391 -15.055 1 95.31 171 ASN A C 1
ATOM 1313 O O . ASN A 1 171 ? 6.285 -19.156 -15.391 1 95.31 171 ASN A O 1
ATOM 1317 N N . VAL A 1 172 ? 7.211 -17.844 -13.898 1 97.56 172 VAL A N 1
ATOM 1318 C CA . VAL A 1 172 ? 6.016 -17.734 -13.07 1 97.56 172 VAL A CA 1
ATOM 1319 C C . VAL A 1 172 ? 5.316 -16.391 -13.336 1 97.56 172 VAL A C 1
ATOM 1321 O O . VAL A 1 172 ? 5.961 -15.344 -13.352 1 97.56 172 VAL A O 1
ATOM 1324 N N . ARG A 1 173 ? 4.0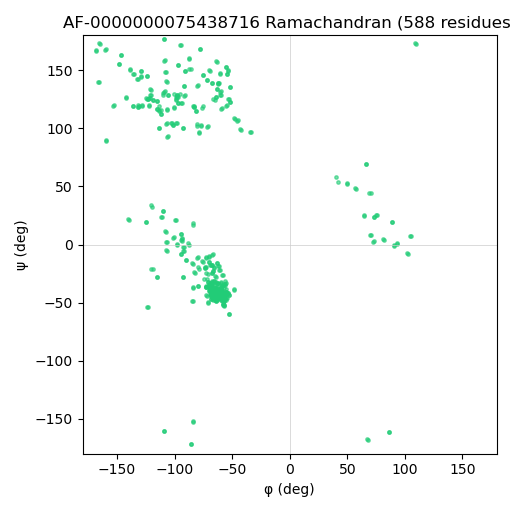66 -16.422 -13.617 1 97.38 173 ARG A N 1
ATOM 1325 C CA . ARG A 1 173 ? 3.293 -15.227 -13.961 1 97.38 173 ARG A CA 1
ATOM 1326 C C . ARG A 1 173 ? 2.555 -14.688 -12.742 1 97.38 173 ARG A C 1
ATOM 1328 O O . ARG A 1 173 ? 2.311 -15.414 -11.781 1 97.38 173 ARG A O 1
ATOM 1335 N N . VAL A 1 174 ? 2.275 -13.406 -12.773 1 98.19 174 VAL A N 1
ATOM 1336 C CA . VAL A 1 174 ? 1.547 -12.742 -11.695 1 98.19 174 VAL A CA 1
ATOM 1337 C C . VAL A 1 174 ? 0.425 -11.891 -12.281 1 98.19 174 VAL A C 1
ATOM 1339 O O . VAL A 1 174 ? 0.678 -10.984 -13.078 1 98.19 174 VAL A O 1
ATOM 1342 N N . MET A 1 175 ? -0.784 -12.195 -11.938 1 98.19 175 MET A N 1
ATOM 1343 C CA . MET A 1 175 ? -1.965 -11.438 -12.336 1 98.19 175 MET A CA 1
ATOM 1344 C C . MET A 1 175 ? -2.559 -10.688 -11.148 1 98.19 175 MET A C 1
ATOM 1346 O O . MET A 1 175 ? -2.652 -11.234 -10.047 1 98.19 175 MET A O 1
ATOM 1350 N N . VAL A 1 176 ? -2.84 -9.438 -11.328 1 98 176 VAL A N 1
ATOM 1351 C CA . VAL A 1 176 ? -3.586 -8.656 -10.344 1 98 176 VAL A CA 1
ATOM 1352 C C . VAL A 1 176 ? -5.043 -8.531 -10.789 1 98 176 VAL A C 1
ATOM 1354 O O . VAL A 1 176 ? -5.328 -8.016 -11.867 1 98 176 VAL A O 1
ATOM 1357 N N . ALA A 1 177 ? -5.961 -9.047 -10.008 1 98.06 177 ALA A N 1
ATOM 1358 C CA . ALA A 1 177 ? -7.391 -8.906 -10.273 1 98.06 177 ALA A CA 1
ATOM 1359 C C . ALA A 1 177 ? -7.973 -7.699 -9.547 1 98.06 177 ALA A C 1
ATOM 1361 O O . ALA A 1 177 ? -8.227 -7.762 -8.344 1 98.06 177 ALA A O 1
ATOM 1362 N N . VAL A 1 178 ? -8.156 -6.625 -10.219 1 96.88 178 VAL A N 1
ATOM 1363 C CA . VAL A 1 178 ? -8.734 -5.406 -9.656 1 96.88 178 VAL A CA 1
ATOM 1364 C C . VAL A 1 178 ? -10.258 -5.535 -9.617 1 96.88 178 VAL A C 1
ATOM 1366 O O . VAL A 1 178 ? -10.93 -5.32 -10.625 1 96.88 178 VAL A O 1
ATOM 1369 N N . THR A 1 179 ? -10.742 -5.773 -8.461 1 94.25 179 THR A N 1
ATOM 1370 C CA . THR A 1 179 ? -12.133 -6.188 -8.266 1 94.25 179 THR A CA 1
ATOM 1371 C C . THR A 1 179 ? -13 -4.996 -7.867 1 94.25 179 THR A C 1
ATOM 1373 O O . THR A 1 179 ? -12.664 -4.266 -6.934 1 94.25 179 THR A O 1
ATOM 1376 N N . GLY A 1 180 ? -14.062 -4.812 -8.594 1 93.38 180 GLY A N 1
ATOM 1377 C CA . GLY A 1 180 ? -15.062 -3.83 -8.211 1 93.38 180 GLY A CA 1
ATOM 1378 C C . GLY A 1 180 ? -16.062 -4.359 -7.199 1 93.38 180 GLY A C 1
ATOM 1379 O O . GLY A 1 180 ? -15.711 -5.176 -6.344 1 93.38 180 GLY A O 1
ATOM 1380 N N . THR A 1 181 ? -17.266 -3.816 -7.18 1 88.94 181 THR A N 1
ATOM 1381 C CA . THR A 1 181 ? -18.281 -4.27 -6.227 1 88.94 181 THR A CA 1
ATOM 1382 C C . THR A 1 181 ? -18.859 -5.617 -6.652 1 88.94 181 THR A C 1
ATOM 1384 O O . THR A 1 181 ? -19.359 -5.762 -7.773 1 88.94 181 THR A O 1
ATOM 1387 N N . VAL A 1 182 ? -18.656 -6.539 -5.789 1 87.69 182 VAL A N 1
ATOM 1388 C CA . VAL A 1 182 ? -19.188 -7.883 -5.992 1 87.69 182 VAL A CA 1
ATOM 1389 C C . VAL A 1 182 ? -20.109 -8.25 -4.836 1 87.69 182 VAL A C 1
ATOM 1391 O O . VAL A 1 182 ? -19.781 -8.023 -3.67 1 87.69 182 VAL A O 1
ATOM 1394 N N . ARG A 1 183 ? -21.219 -8.781 -5.172 1 81 183 ARG A N 1
ATOM 1395 C CA . ARG A 1 183 ? -22.219 -9.117 -4.152 1 81 183 ARG A CA 1
ATOM 1396 C C . ARG A 1 183 ? -21.766 -10.32 -3.332 1 81 183 ARG A C 1
ATOM 1398 O O . ARG A 1 183 ? -21.562 -11.414 -3.877 1 81 183 ARG A O 1
ATOM 1405 N N . SER A 1 184 ? -21.25 -10.039 -2.146 1 73.19 184 SER A N 1
ATOM 1406 C CA . SER A 1 184 ? -20.844 -11.141 -1.277 1 73.19 184 SER A CA 1
ATOM 1407 C C . SER A 1 184 ? -21.766 -11.258 -0.069 1 73.19 184 SER A C 1
ATOM 1409 O O . SER A 1 184 ? -22.375 -10.273 0.354 1 73.19 184 SER A O 1
ATOM 1411 N N . ASN A 1 185 ? -22.188 -12.453 0.121 1 65.06 185 ASN A N 1
ATOM 1412 C CA . ASN A 1 185 ? -23.062 -12.711 1.263 1 65.06 185 ASN A CA 1
ATOM 1413 C C . ASN A 1 185 ? -22.266 -12.945 2.537 1 65.06 185 ASN A C 1
ATOM 1415 O O . ASN A 1 185 ? -22.719 -13.648 3.443 1 65.06 185 ASN A O 1
ATOM 1419 N N . ILE A 1 186 ? -21.109 -12.562 2.469 1 58.5 186 ILE A N 1
ATOM 1420 C CA . ILE A 1 186 ? -20.344 -12.773 3.697 1 58.5 186 ILE A CA 1
ATOM 1421 C C . ILE A 1 186 ? -20.734 -11.719 4.73 1 58.5 186 ILE A C 1
ATOM 1423 O O . ILE A 1 186 ? -20.75 -10.523 4.426 1 58.5 186 ILE A O 1
ATOM 1427 N N . ALA A 1 187 ? -21.562 -12.133 5.688 1 48.81 187 ALA A N 1
ATOM 1428 C CA . ALA A 1 187 ? -21.828 -11.234 6.812 1 48.81 187 ALA A CA 1
ATOM 1429 C C . ALA A 1 187 ? -20.547 -10.578 7.309 1 48.81 187 ALA A C 1
ATOM 1431 O O . ALA A 1 187 ? -19.531 -11.25 7.504 1 48.81 187 ALA A O 1
ATOM 1432 N N . SER A 1 188 ? -20.344 -9.352 6.883 1 53.84 188 SER A N 1
ATOM 1433 C CA . SER A 1 188 ? -19.172 -8.672 7.402 1 53.84 188 SER A CA 1
ATOM 1434 C C . SER A 1 188 ? -18.875 -9.086 8.836 1 53.84 188 SER A C 1
ATOM 1436 O O . SER A 1 188 ? -19.75 -9.039 9.703 1 53.84 188 SER A O 1
ATOM 1438 N N . ARG A 1 189 ? -17.969 -10.039 9.117 1 49.5 189 ARG A N 1
ATOM 1439 C CA . ARG A 1 189 ? -17.641 -10.508 10.461 1 49.5 189 ARG A CA 1
ATOM 1440 C C . ARG A 1 189 ? -17.391 -9.336 11.406 1 49.5 189 ARG A C 1
ATOM 1442 O O . ARG A 1 189 ? -17.656 -9.438 12.609 1 49.5 189 ARG A O 1
ATOM 1449 N N . THR A 1 190 ? -16.719 -8.258 10.906 1 59.16 190 THR A N 1
ATOM 1450 C CA . THR A 1 190 ? -16.359 -7.254 11.891 1 59.16 190 THR A CA 1
ATOM 1451 C C . THR A 1 190 ? -17.234 -6.012 11.75 1 59.16 190 THR A C 1
ATOM 1453 O O . THR A 1 190 ? -17.172 -5.312 10.734 1 59.16 190 THR A O 1
ATOM 1456 N N . HIS A 1 191 ? -18.219 -6.074 12.477 1 67.88 191 HIS A N 1
ATOM 1457 C CA . HIS A 1 191 ? -18.984 -4.844 12.617 1 67.88 191 HIS A CA 1
ATOM 1458 C C . HIS A 1 191 ? -18.125 -3.713 13.172 1 67.88 191 HIS A C 1
ATOM 1460 O O . HIS A 1 191 ? -17.422 -3.898 14.156 1 67.88 191 HIS A O 1
ATOM 1466 N N . ARG A 1 192 ? -17.984 -2.672 12.359 1 84.19 192 ARG A N 1
ATOM 1467 C CA . ARG A 1 192 ? -17.266 -1.502 12.836 1 84.19 192 ARG A CA 1
ATOM 1468 C C . ARG A 1 192 ? -18.203 -0.335 13.102 1 84.19 192 ARG A C 1
ATOM 1470 O O . ARG A 1 192 ? -19.219 -0.179 12.414 1 84.19 192 ARG A O 1
ATOM 1477 N N . SER A 1 193 ? -17.875 0.353 14.188 1 92.19 193 SER A N 1
ATOM 1478 C CA . SER A 1 193 ? -18.625 1.551 14.562 1 92.19 193 SER A CA 1
ATOM 1479 C C . SER A 1 193 ? -17.688 2.723 14.828 1 92.19 193 SER A C 1
ATOM 1481 O O . SER A 1 193 ? -16.516 2.523 15.172 1 92.19 193 SER A O 1
ATOM 1483 N N . LEU A 1 194 ? -18.188 3.887 14.555 1 95.69 194 LEU A N 1
ATOM 1484 C CA . LEU A 1 194 ? -17.422 5.066 14.922 1 95.69 194 LEU A CA 1
ATOM 1485 C C . LEU A 1 194 ? -17.219 5.133 16.438 1 95.69 194 LEU A C 1
ATOM 1487 O O . LEU A 1 194 ? -18.125 4.836 17.203 1 95.69 194 LEU A O 1
ATOM 1491 N N . PRO A 1 195 ? -16.016 5.508 16.875 1 94.88 195 PRO A N 1
ATOM 1492 C CA . PRO A 1 195 ? -15.875 5.766 18.312 1 94.88 195 PRO A CA 1
ATOM 1493 C C . PRO A 1 195 ? -16.734 6.938 18.781 1 94.88 195 PRO A C 1
ATOM 1495 O O . PRO A 1 195 ? -17.094 7.812 18 1 94.88 195 PRO A O 1
ATOM 1498 N N . PRO A 1 196 ? -17.062 6.988 20.062 1 93.25 196 PRO A N 1
ATOM 1499 C CA . PRO A 1 196 ? -17.984 8 20.594 1 93.25 196 PRO A CA 1
ATOM 1500 C C . PRO A 1 196 ? -17.484 9.422 20.359 1 93.25 196 PRO A C 1
ATOM 1502 O O . PRO A 1 196 ? -18.281 10.336 20.141 1 93.25 196 PRO A O 1
ATOM 1505 N N . ASN A 1 197 ? -16.25 9.672 20.359 1 93.12 197 ASN A N 1
ATOM 1506 C CA . ASN A 1 197 ? -15.695 11.016 20.219 1 93.12 197 ASN A CA 1
ATOM 1507 C C . ASN A 1 197 ? -15.242 11.289 18.781 1 93.12 197 ASN A C 1
ATOM 1509 O O . ASN A 1 197 ? -14.484 12.227 18.531 1 93.12 197 ASN A O 1
ATOM 1513 N N . SER A 1 198 ? -15.75 10.562 17.828 1 97 198 SER A N 1
ATOM 1514 C CA . SER A 1 198 ? -15.352 10.742 16.438 1 97 198 SER A CA 1
ATOM 1515 C C . SER A 1 198 ? -15.828 12.086 15.891 1 97 198 SER A C 1
ATOM 1517 O O . SER A 1 198 ? -16.984 12.469 16.109 1 97 198 SER A O 1
ATOM 1519 N N . LEU A 1 199 ? -15.016 12.727 15.156 1 97.06 199 LEU A N 1
ATOM 1520 C CA . LEU A 1 199 ? -15.367 13.992 14.508 1 97.06 199 LEU A CA 1
ATOM 1521 C C . LEU A 1 199 ? -16.375 13.766 13.383 1 97.06 199 LEU A C 1
ATOM 1523 O O . LEU A 1 199 ? -16.969 14.711 12.883 1 97.06 199 LEU A O 1
ATOM 1527 N N . TYR A 1 200 ? -16.625 12.516 13.023 1 97.88 200 TYR A N 1
ATOM 1528 C CA . TYR A 1 200 ? -17.5 12.18 11.914 1 97.88 200 TYR A CA 1
ATOM 1529 C C . TYR A 1 200 ? -18.875 11.75 12.422 1 97.88 200 TYR A C 1
ATOM 1531 O O . TYR A 1 200 ? -19.734 11.328 11.633 1 97.88 200 TYR A O 1
ATOM 1539 N N . MET A 1 201 ? -19.109 11.844 13.703 1 97 201 MET A N 1
ATOM 1540 C CA . MET A 1 201 ? -20.375 11.414 14.297 1 97 201 MET A CA 1
ATOM 1541 C C . MET A 1 201 ? -21.547 12.133 13.648 1 97 201 MET A C 1
ATOM 1543 O O . MET A 1 201 ? -22.609 11.539 13.445 1 97 201 MET A O 1
ATOM 1547 N N . PRO A 1 202 ? -21.406 13.398 13.242 1 97.19 202 PRO A N 1
ATOM 1548 C CA . PRO A 1 202 ? -22.516 14.094 12.602 1 97.19 202 PRO A CA 1
ATOM 1549 C C . PRO A 1 202 ? -22.953 13.438 11.297 1 97.19 202 PRO A C 1
ATOM 1551 O O . PRO A 1 202 ? -24.047 13.703 10.797 1 97.19 202 PRO A O 1
ATOM 1554 N N . ILE A 1 203 ? -22.125 12.609 10.711 1 97.31 203 ILE A N 1
ATOM 1555 C CA . ILE A 1 203 ? -22.484 11.93 9.469 1 97.31 203 ILE A CA 1
ATOM 1556 C C . ILE A 1 203 ? -22.453 10.414 9.68 1 97.31 203 ILE A C 1
ATOM 1558 O O . ILE A 1 203 ? -22.031 9.672 8.797 1 97.31 203 ILE A O 1
ATOM 1562 N N . ASN A 1 204 ? -22.781 10 10.867 1 96.62 204 ASN A N 1
ATOM 1563 C CA . ASN A 1 204 ? -22.797 8.578 11.195 1 96.62 204 ASN A CA 1
ATOM 1564 C C . ASN A 1 204 ? -23.703 7.789 10.258 1 96.62 204 ASN A C 1
ATOM 1566 O O . ASN A 1 204 ? -23.438 6.625 9.961 1 96.62 204 ASN A O 1
ATOM 1570 N N . ASP A 1 205 ? -24.812 8.414 9.82 1 95.12 205 ASP A N 1
ATOM 1571 C CA . ASP A 1 205 ? -25.703 7.746 8.875 1 95.12 205 ASP A CA 1
ATOM 1572 C C . ASP A 1 205 ? -24.969 7.41 7.574 1 95.12 205 ASP A C 1
ATOM 1574 O O . ASP A 1 205 ? -25.156 6.328 7.016 1 95.12 205 ASP A O 1
ATOM 1578 N N . PHE A 1 206 ? -24.203 8.383 7.125 1 95.19 206 PHE A N 1
ATOM 1579 C CA . PHE A 1 206 ? -23.391 8.148 5.934 1 95.19 206 PHE A CA 1
ATOM 1580 C C . PHE A 1 206 ? -22.391 7.027 6.172 1 95.19 206 PHE A C 1
ATOM 1582 O O . PHE A 1 206 ? -22.203 6.164 5.312 1 95.19 206 PHE A O 1
ATOM 1589 N N . PHE A 1 207 ? -21.719 7.016 7.363 1 95.69 207 PHE A N 1
ATOM 1590 C CA . PHE A 1 207 ? -20.781 5.969 7.73 1 95.69 207 PHE A CA 1
ATOM 1591 C C . PHE A 1 207 ? -21.438 4.602 7.695 1 95.69 207 PHE A C 1
ATOM 1593 O O . PHE A 1 207 ? -20.891 3.646 7.152 1 95.69 207 PHE A O 1
ATOM 1600 N N . GLN A 1 208 ? -22.656 4.488 8.188 1 92.75 208 GLN A N 1
ATOM 1601 C CA . GLN A 1 208 ? -23.391 3.225 8.219 1 92.75 208 GLN A CA 1
ATOM 1602 C C . GLN A 1 208 ? -23.688 2.725 6.805 1 92.75 208 GLN A C 1
ATOM 1604 O O . GLN A 1 208 ? -23.625 1.521 6.547 1 92.75 208 GLN A O 1
ATOM 1609 N N . ARG A 1 209 ? -23.969 3.602 5.949 1 90.25 209 ARG A N 1
ATOM 1610 C CA . ARG A 1 209 ? -24.219 3.223 4.562 1 90.25 209 ARG A CA 1
ATOM 1611 C C . ARG A 1 209 ? -22.938 2.709 3.9 1 90.25 209 ARG A C 1
ATOM 1613 O O . ARG A 1 209 ? -22.984 1.812 3.057 1 90.25 209 ARG A O 1
ATOM 1620 N N . ARG A 1 210 ? -21.812 3.295 4.316 1 90.94 210 ARG A N 1
ATOM 1621 C CA . ARG A 1 210 ? -20.531 2.895 3.742 1 90.94 210 ARG A CA 1
ATOM 1622 C C . ARG A 1 210 ? -20.172 1.472 4.152 1 90.94 210 ARG A C 1
ATOM 1624 O O . ARG A 1 210 ? -19.469 0.768 3.42 1 90.94 210 ARG A O 1
ATOM 1631 N N . LEU A 1 211 ? -20.672 0.968 5.234 1 87.12 211 LEU A N 1
ATOM 1632 C CA . LEU A 1 211 ? -20.391 -0.367 5.742 1 87.12 211 LEU A CA 1
ATOM 1633 C C . LEU A 1 211 ? -20.938 -1.439 4.812 1 87.12 211 LEU A C 1
ATOM 1635 O O . LEU A 1 211 ? -20.391 -2.545 4.734 1 87.12 211 LEU A O 1
ATOM 1639 N N . THR A 1 212 ? -21.938 -1.065 3.996 1 82.62 212 THR A N 1
ATOM 1640 C CA . THR A 1 212 ? -22.594 -2.053 3.137 1 82.62 212 THR A CA 1
ATOM 1641 C C . THR A 1 212 ? -22.547 -1.608 1.679 1 82.62 212 THR A C 1
ATOM 1643 O O . THR A 1 212 ? -23.375 -2.041 0.871 1 82.62 212 THR A O 1
ATOM 1646 N N . PHE A 1 213 ? -21.688 -0.743 1.401 1 80.62 213 PHE A N 1
ATOM 1647 C CA . PHE A 1 213 ? -21.625 -0.101 0.094 1 80.62 213 PHE A CA 1
ATOM 1648 C C . PHE A 1 213 ? -21.484 -1.141 -1.013 1 80.62 213 PHE A C 1
ATOM 1650 O O . PHE A 1 213 ? -22.219 -1.092 -2.006 1 80.62 213 PHE A O 1
ATOM 1657 N N . SER A 1 214 ? -20.625 -2.131 -0.96 1 77.5 214 SER A N 1
ATOM 1658 C CA . SER A 1 214 ? -20.344 -3.111 -2.002 1 77.5 214 SER A CA 1
ATOM 1659 C C . SER A 1 214 ? -21.516 -4.047 -2.217 1 77.5 214 SER A C 1
ATOM 1661 O O . SER A 1 214 ? -21.625 -4.691 -3.264 1 77.5 214 SER A O 1
ATOM 1663 N N . GLN A 1 215 ? -22.438 -4.109 -1.248 1 77.12 215 GLN A N 1
ATOM 1664 C CA . GLN A 1 215 ? -23.594 -4.988 -1.355 1 77.12 215 GLN A CA 1
ATOM 1665 C C . GLN A 1 215 ? -24.766 -4.277 -2.025 1 77.12 215 GLN A C 1
ATOM 1667 O O . GLN A 1 215 ? -25.688 -4.926 -2.51 1 77.12 215 GLN A O 1
ATOM 1672 N N . ARG A 1 216 ? -24.625 -3.027 -2.117 1 78.25 216 ARG A N 1
ATOM 1673 C CA . ARG A 1 216 ? -25.828 -2.285 -2.504 1 78.25 216 ARG A CA 1
ATOM 1674 C C . ARG A 1 216 ? -25.609 -1.538 -3.814 1 78.25 216 ARG A C 1
ATOM 1676 O O . ARG A 1 216 ? -26.562 -1.22 -4.523 1 78.25 216 ARG A O 1
ATOM 1683 N N . THR A 1 217 ? -24.359 -1.334 -4.109 1 75.56 217 THR A N 1
ATOM 1684 C CA . THR A 1 217 ? -24.109 -0.402 -5.207 1 75.56 217 THR A CA 1
ATOM 1685 C C . THR A 1 217 ? -23.5 -1.119 -6.398 1 75.56 217 THR A C 1
ATOM 1687 O O . THR A 1 217 ? -22.359 -1.612 -6.316 1 75.56 217 THR A O 1
ATOM 1690 N N . ALA A 1 218 ? -24.203 -1.109 -7.594 1 69.62 218 ALA A N 1
ATOM 1691 C CA . ALA A 1 218 ? -23.734 -1.583 -8.891 1 69.62 218 ALA A CA 1
ATOM 1692 C C . ALA A 1 218 ? -22.938 -2.879 -8.75 1 69.62 218 ALA A C 1
ATOM 1694 O O . ALA A 1 218 ? -21.844 -2.998 -9.281 1 69.62 218 ALA A O 1
ATOM 1695 N N . THR A 1 219 ? -23.531 -3.861 -8.219 1 83.06 219 THR A N 1
ATOM 1696 C CA . THR A 1 219 ? -22.812 -5.055 -7.789 1 83.06 219 THR A CA 1
ATOM 1697 C C . THR A 1 219 ? -22.953 -6.172 -8.82 1 83.06 219 THR A C 1
ATOM 1699 O O . THR A 1 219 ? -24.062 -6.426 -9.32 1 83.06 219 THR A O 1
ATOM 1702 N N . MET A 1 220 ? -21.891 -6.773 -9.234 1 91.69 220 MET A N 1
ATOM 1703 C CA . MET A 1 220 ? -21.844 -7.988 -10.039 1 91.69 220 MET A CA 1
ATOM 1704 C C . MET A 1 220 ? -22.031 -9.227 -9.172 1 91.69 220 MET A C 1
ATOM 1706 O O . MET A 1 220 ? -21.469 -9.32 -8.086 1 91.69 220 MET A O 1
ATOM 1710 N N . PRO A 1 221 ? -22.875 -10.164 -9.688 1 91.62 221 PRO A N 1
ATOM 1711 C CA . PRO A 1 221 ? -22.969 -11.414 -8.93 1 91.62 221 PRO A CA 1
ATOM 1712 C C . PRO A 1 221 ? -21.625 -12.141 -8.82 1 91.62 221 PRO A C 1
ATOM 1714 O O . PRO A 1 221 ? -20.844 -12.125 -9.766 1 91.62 221 PRO A O 1
ATOM 1717 N N . THR A 1 222 ? -21.406 -12.805 -7.758 1 92.06 222 THR A N 1
ATOM 1718 C CA . THR A 1 222 ? -20.141 -13.469 -7.461 1 92.06 222 THR A CA 1
ATOM 1719 C C . THR A 1 222 ? -19.828 -14.523 -8.516 1 92.06 222 THR A C 1
ATOM 1721 O O . THR A 1 222 ? -18.672 -14.664 -8.93 1 92.06 222 THR A O 1
ATOM 1724 N N . GLU A 1 223 ? -20.859 -15.25 -9 1 94.12 223 GLU A N 1
ATOM 1725 C CA . GLU A 1 223 ? -20.672 -16.312 -9.984 1 94.12 223 GLU A CA 1
ATOM 1726 C C . GLU A 1 223 ? -20.203 -15.742 -11.32 1 94.12 223 GLU A C 1
ATOM 1728 O O . GLU A 1 223 ? -19.344 -16.328 -11.984 1 94.12 223 GLU A O 1
ATOM 1733 N N . LYS A 1 224 ? -20.781 -14.656 -11.664 1 95.69 224 LYS A N 1
ATOM 1734 C CA . LYS A 1 224 ? -20.375 -14.016 -12.914 1 95.69 224 LYS A CA 1
ATOM 1735 C C . LYS A 1 224 ? -18.953 -13.492 -12.828 1 95.69 224 LYS A C 1
ATOM 1737 O O . LYS A 1 224 ? -18.172 -13.641 -13.773 1 95.69 224 LYS A O 1
ATOM 1742 N N . TYR A 1 225 ? -18.656 -12.898 -11.719 1 96.5 225 TYR A N 1
ATOM 1743 C CA . TYR A 1 225 ? -17.281 -12.445 -11.508 1 96.5 225 TYR A CA 1
ATOM 1744 C C . TYR A 1 225 ? -16.297 -13.602 -11.602 1 96.5 225 TYR A C 1
ATOM 1746 O O . TYR A 1 225 ? -15.273 -13.5 -12.281 1 96.5 225 TYR A O 1
ATOM 1754 N N . ALA A 1 226 ? -16.609 -14.695 -10.961 1 97.5 226 ALA A N 1
ATOM 1755 C CA . ALA A 1 226 ? -15.734 -15.875 -10.938 1 97.5 226 ALA A CA 1
ATOM 1756 C C . ALA A 1 226 ? -15.539 -16.422 -12.352 1 97.5 226 ALA A C 1
ATOM 1758 O O . ALA A 1 226 ? -14.414 -16.781 -12.727 1 97.5 226 ALA A O 1
ATOM 1759 N N . GLU A 1 227 ? -16.578 -16.516 -13.109 1 98.12 227 GLU A N 1
ATOM 1760 C CA . GLU A 1 227 ? -16.5 -17 -14.484 1 98.12 227 GLU A CA 1
ATOM 1761 C C . GLU A 1 227 ? -15.516 -16.188 -15.312 1 98.12 227 GLU A C 1
ATOM 1763 O O . GLU A 1 227 ? -14.664 -16.734 -16.016 1 98.12 227 GLU A O 1
ATOM 1768 N N . LYS A 1 228 ? -15.609 -14.875 -15.18 1 97.75 228 LYS A N 1
ATOM 1769 C CA . LYS A 1 228 ? -14.734 -13.992 -15.945 1 97.75 228 LYS A CA 1
ATOM 1770 C C . LYS A 1 228 ? -13.281 -14.141 -15.508 1 97.75 228 LYS A C 1
ATOM 1772 O O . LYS A 1 228 ? -12.383 -14.25 -16.344 1 97.75 228 LYS A O 1
ATOM 1777 N N . LEU A 1 229 ? -13.047 -14.156 -14.219 1 98.12 229 LEU A N 1
ATOM 1778 C CA . LEU A 1 229 ? -11.688 -14.227 -13.695 1 98.12 229 LEU A CA 1
ATOM 1779 C C . LEU A 1 229 ? -11.039 -15.562 -14.039 1 98.12 229 LEU A C 1
ATOM 1781 O O . LEU A 1 229 ? -9.891 -15.602 -14.492 1 98.12 229 LEU A O 1
ATOM 1785 N N . VAL A 1 230 ? -11.766 -16.672 -13.867 1 98.69 230 VAL A N 1
ATOM 1786 C CA . VAL A 1 230 ? -11.227 -18 -14.102 1 98.69 230 VAL A CA 1
ATOM 1787 C C . VAL A 1 230 ? -10.938 -18.188 -15.594 1 98.69 230 VAL A C 1
ATOM 1789 O O . VAL A 1 230 ? -9.898 -18.75 -15.961 1 98.69 230 VAL A O 1
ATOM 1792 N N . THR A 1 231 ? -11.836 -17.719 -16.453 1 98.12 231 THR A N 1
ATOM 1793 C CA . THR A 1 231 ? -11.609 -17.797 -17.891 1 98.12 231 THR A CA 1
ATOM 1794 C C . THR A 1 231 ? -10.328 -17.078 -18.281 1 98.12 231 THR A C 1
ATOM 1796 O O . THR A 1 231 ? -9.531 -17.578 -19.062 1 98.12 231 THR A O 1
ATOM 1799 N N . ALA A 1 232 ? -10.133 -15.906 -17.688 1 97.62 232 ALA A N 1
ATOM 1800 C CA . ALA A 1 232 ? -8.922 -15.141 -17.969 1 97.62 232 ALA A CA 1
ATOM 1801 C C . ALA A 1 232 ? -7.684 -15.852 -17.438 1 97.62 232 ALA A C 1
ATOM 1803 O O . ALA A 1 232 ? -6.645 -15.875 -18.109 1 97.62 232 ALA A O 1
ATOM 1804 N N . ALA A 1 233 ? -7.773 -16.422 -16.281 1 97.94 233 ALA A N 1
ATOM 1805 C CA . ALA A 1 233 ? -6.652 -17.078 -15.609 1 97.94 233 ALA A CA 1
ATOM 1806 C C . ALA A 1 233 ? -6.195 -18.312 -16.375 1 97.94 233 ALA A C 1
ATOM 1808 O O . ALA A 1 233 ? -5.008 -18.656 -16.375 1 97.94 233 ALA A O 1
ATOM 1809 N N . LEU A 1 234 ? -7.078 -19 -17.062 1 97.25 234 LEU A N 1
ATOM 1810 C CA . LEU A 1 234 ? -6.789 -20.297 -17.656 1 97.25 234 LEU A CA 1
ATOM 1811 C C . LEU A 1 234 ? -6.352 -20.125 -19.109 1 97.25 234 LEU A C 1
ATOM 1813 O O . LEU A 1 234 ? -6.121 -21.125 -19.812 1 97.25 234 LEU A O 1
ATOM 1817 N N . LYS A 1 235 ? -6.219 -18.906 -19.578 1 94.75 235 LYS A N 1
ATOM 1818 C CA . LYS A 1 235 ? -5.773 -18.672 -20.953 1 94.75 235 LYS A CA 1
ATOM 1819 C C . LYS A 1 235 ? -4.344 -19.156 -21.156 1 94.75 235 LYS A C 1
ATOM 1821 O O . LYS A 1 235 ? -3.949 -19.5 -22.266 1 94.75 235 LYS A O 1
ATOM 1826 N N . GLY A 1 236 ? -3.518 -19.172 -20.047 1 92.31 236 GLY A N 1
ATOM 1827 C CA . GLY A 1 236 ? -2.16 -19.688 -20.125 1 92.31 236 GLY A CA 1
ATOM 1828 C C . GLY A 1 236 ? -1.153 -18.641 -20.578 1 92.31 236 GLY A C 1
ATOM 1829 O O . GLY A 1 236 ? -1.332 -17.453 -20.328 1 92.31 236 GLY A O 1
ATOM 1830 N N . GLU A 1 237 ? -0.005 -19.016 -21.047 1 87.31 237 GLU A N 1
ATOM 1831 C CA . GLU A 1 237 ? 1.131 -18.156 -21.344 1 87.31 237 GLU A CA 1
ATOM 1832 C C . GLU A 1 237 ? 0.904 -17.391 -22.641 1 87.31 237 GLU A C 1
ATOM 1834 O O . GLU A 1 237 ? 1.493 -16.328 -22.859 1 87.31 237 GLU A O 1
ATOM 1839 N N . GLY A 1 238 ? -0 -17.797 -23.344 1 85.44 238 GLY A N 1
ATOM 1840 C CA . GLY A 1 238 ? -0.273 -17.141 -24.609 1 85.44 238 GLY A CA 1
ATOM 1841 C C . GLY A 1 238 ? 0.834 -17.312 -25.641 1 85.44 238 GLY A C 1
ATOM 1842 O O . GLY A 1 238 ? 1.622 -18.266 -25.547 1 85.44 238 GLY A O 1
ATOM 1843 N N . TYR A 1 239 ? 0.707 -16.484 -26.719 1 81.25 239 TYR A N 1
ATOM 1844 C CA . TYR A 1 239 ? 1.674 -16.516 -27.812 1 81.25 239 TYR A CA 1
ATOM 1845 C C . TYR A 1 239 ? 2.543 -15.258 -27.797 1 81.25 239 TYR A C 1
ATOM 1847 O O . TYR A 1 239 ? 2.172 -14.242 -27.219 1 81.25 239 TYR A O 1
ATOM 1855 N N . LEU A 1 240 ? 3.773 -15.352 -28.453 1 74.94 240 LEU A N 1
ATOM 1856 C CA . LEU A 1 240 ? 4.699 -14.234 -28.609 1 74.94 240 LEU A CA 1
ATOM 1857 C C . LEU A 1 240 ? 5.078 -13.656 -27.25 1 74.94 240 LEU A C 1
ATOM 1859 O O . LEU A 1 240 ? 4.953 -12.453 -27.016 1 74.94 240 LEU A O 1
ATOM 1863 N N . GLY A 1 241 ? 5.414 -14.516 -26.391 1 68.94 241 GLY A N 1
ATOM 1864 C CA . GLY A 1 241 ? 5.875 -14.109 -25.062 1 68.94 241 GLY A CA 1
ATOM 1865 C C . GLY A 1 241 ? 4.758 -13.602 -24.172 1 68.94 241 GLY A C 1
ATOM 1866 O O . GLY A 1 241 ? 4.98 -12.75 -23.312 1 68.94 241 GLY A O 1
ATOM 1867 N N . GLY A 1 242 ? 3.504 -14.055 -24.5 1 69.81 242 GLY A N 1
ATOM 1868 C CA . GLY A 1 242 ? 2.375 -13.664 -23.672 1 69.81 242 GLY A CA 1
ATOM 1869 C C . GLY A 1 242 ? 1.667 -12.422 -24.172 1 69.81 242 GLY A C 1
ATOM 1870 O O . GLY A 1 242 ? 0.676 -11.984 -23.578 1 69.81 242 GLY A O 1
ATOM 1871 N N . LEU A 1 243 ? 2.102 -11.82 -25.281 1 71.88 243 LEU A N 1
ATOM 1872 C CA . LEU A 1 243 ? 1.52 -10.586 -25.797 1 71.88 243 LEU A CA 1
ATOM 1873 C C . LEU A 1 243 ? 0.135 -10.844 -26.375 1 71.88 243 LEU A C 1
ATOM 1875 O O . LEU A 1 243 ? -0.72 -9.953 -26.375 1 71.88 243 LEU A O 1
ATOM 1879 N N . ILE A 1 244 ? -0.017 -12.086 -26.781 1 80.31 244 ILE A N 1
ATOM 1880 C CA . ILE A 1 244 ? -1.286 -12.383 -27.438 1 80.31 244 ILE A CA 1
ATOM 1881 C C . ILE A 1 244 ? -1.934 -13.602 -26.781 1 80.31 244 ILE A C 1
ATOM 1883 O O . ILE A 1 244 ? -1.305 -14.656 -26.656 1 80.31 244 ILE A O 1
ATOM 1887 N N . GLY A 1 245 ? -3.092 -13.391 -26.266 1 83.75 245 GLY A N 1
ATOM 1888 C CA . GLY A 1 245 ? -3.965 -14.5 -25.906 1 83.75 245 GLY A CA 1
ATOM 1889 C C . GLY A 1 245 ? -3.623 -15.125 -24.578 1 83.75 245 GLY A C 1
ATOM 1890 O O . GLY A 1 245 ? -4.18 -16.172 -24.203 1 83.75 245 GLY A O 1
ATOM 1891 N N . GLY A 1 246 ? -2.703 -14.625 -23.844 1 91.19 246 GLY A N 1
ATOM 1892 C CA . GLY A 1 246 ? -2.336 -15.195 -22.547 1 91.19 246 GLY A CA 1
ATOM 1893 C C . GLY A 1 246 ? -3.047 -14.547 -21.391 1 91.19 246 GLY A C 1
ATOM 1894 O O . GLY A 1 246 ? -3.854 -13.633 -21.578 1 91.19 246 GLY A O 1
ATOM 1895 N N . THR A 1 247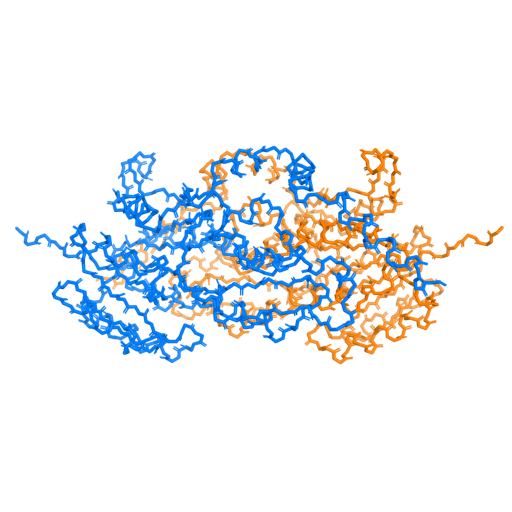 ? -2.861 -15.156 -20.25 1 95.06 247 THR A N 1
ATOM 1896 C CA . THR A 1 247 ? -3.389 -14.594 -19.016 1 95.06 247 THR A CA 1
ATOM 1897 C C . THR A 1 247 ? -2.934 -13.148 -18.828 1 95.06 247 THR A C 1
ATOM 1899 O O . THR A 1 247 ? -1.744 -12.852 -18.953 1 95.06 247 THR A O 1
ATOM 1902 N N . PRO A 1 248 ? -3.848 -12.211 -18.641 1 94.38 248 PRO A N 1
ATOM 1903 C CA . PRO A 1 248 ? -3.451 -10.812 -18.484 1 94.38 248 PRO A CA 1
ATOM 1904 C C . PRO A 1 248 ? -2.736 -10.547 -17.156 1 94.38 248 PRO A C 1
ATOM 1906 O O . PRO A 1 248 ? -3.02 -11.203 -16.156 1 94.38 248 PRO A O 1
ATOM 1909 N N . ASP A 1 249 ? -1.829 -9.555 -17.188 1 95.06 249 ASP A N 1
ATOM 1910 C CA . ASP A 1 249 ? -1.16 -9.133 -15.961 1 95.06 249 ASP A CA 1
ATOM 1911 C C . ASP A 1 249 ? -2.127 -8.406 -15.031 1 95.06 249 ASP A C 1
ATOM 1913 O O . ASP A 1 249 ? -1.977 -8.453 -13.812 1 95.06 249 ASP A O 1
ATOM 1917 N N . TRP A 1 250 ? -3.045 -7.66 -15.664 1 94.5 250 TRP A N 1
ATOM 1918 C CA . TRP A 1 250 ? -4.082 -6.914 -14.969 1 94.5 250 TRP A CA 1
ATOM 1919 C C . TRP A 1 250 ? -5.469 -7.316 -15.453 1 94.5 250 TRP A C 1
ATOM 1921 O O . TRP A 1 250 ? -5.742 -7.301 -16.656 1 94.5 250 TRP A O 1
ATOM 1931 N N . PHE A 1 251 ? -6.328 -7.719 -14.547 1 95.81 251 PHE A N 1
ATOM 1932 C CA . PHE A 1 251 ? -7.703 -8.109 -14.836 1 95.81 251 PHE A CA 1
ATOM 1933 C C . PHE A 1 251 ? -8.688 -7.199 -14.102 1 95.81 251 PHE A C 1
ATOM 1935 O O . PHE A 1 251 ? -8.586 -7.031 -12.883 1 95.81 251 PHE A O 1
ATOM 1942 N N . TYR A 1 252 ? -9.594 -6.57 -14.773 1 94.62 252 TYR A N 1
ATOM 1943 C CA . TYR A 1 252 ? -10.594 -5.68 -14.195 1 94.62 252 TYR A CA 1
ATOM 1944 C C . TYR A 1 252 ? -12 -6.238 -14.391 1 94.62 252 TYR A C 1
ATOM 1946 O O . TYR A 1 252 ? -12.398 -6.543 -15.516 1 94.62 252 TYR A O 1
ATOM 1954 N N . ALA A 1 253 ? -12.711 -6.406 -13.328 1 94.69 253 ALA A N 1
ATOM 1955 C CA . ALA A 1 253 ? -14.109 -6.816 -13.398 1 94.69 253 ALA A CA 1
ATOM 1956 C C . ALA A 1 253 ? -14.844 -6.484 -12.102 1 94.69 253 ALA A C 1
ATOM 1958 O O . ALA A 1 253 ? -14.211 -6.18 -11.086 1 94.69 253 ALA A O 1
ATOM 1959 N N . GLY A 1 254 ? -16.156 -6.555 -12.086 1 92.75 254 GLY A N 1
ATOM 1960 C CA . GLY A 1 254 ? -17.016 -6.191 -10.961 1 92.75 254 GLY A CA 1
ATOM 1961 C C . GLY A 1 254 ? -17.812 -4.93 -11.203 1 92.75 254 GLY A C 1
ATOM 1962 O O . GLY A 1 254 ? -17.625 -4.25 -12.211 1 92.75 254 GLY A O 1
ATOM 1963 N N . GLY A 1 255 ? -18.719 -4.672 -10.242 1 90.88 255 GLY A N 1
ATOM 1964 C CA . GLY A 1 255 ? -19.5 -3.453 -10.352 1 90.88 255 GLY A CA 1
ATOM 1965 C C . GLY A 1 255 ? -18.641 -2.197 -10.367 1 90.88 255 GLY A C 1
ATOM 1966 O O . GLY A 1 255 ? -17.719 -2.064 -9.562 1 90.88 255 GLY A O 1
ATOM 1967 N N . MET A 1 256 ? -18.828 -1.285 -11.25 1 90.12 256 MET A N 1
ATOM 1968 C CA . MET A 1 256 ? -18.203 0.029 -11.367 1 90.12 256 MET A CA 1
ATOM 1969 C C . MET A 1 256 ? -16.75 -0.097 -11.82 1 90.12 256 MET A C 1
ATOM 1971 O O . MET A 1 256 ? -16.016 0.896 -11.867 1 90.12 256 MET A O 1
ATOM 1975 N N . ALA A 1 257 ? -16.281 -1.309 -12.086 1 91.62 257 ALA A N 1
ATOM 1976 C CA . ALA A 1 257 ? -14.859 -1.515 -12.398 1 91.62 257 ALA A CA 1
ATOM 1977 C C . ALA A 1 257 ? -14.445 -0.722 -13.633 1 91.62 257 ALA A C 1
ATOM 1979 O O . ALA A 1 257 ? -13.43 -0.022 -13.617 1 91.62 257 ALA A O 1
ATOM 1980 N N . THR A 1 258 ? -15.258 -0.8 -14.648 1 89 258 THR A N 1
ATOM 1981 C CA . THR A 1 258 ? -14.93 -0.102 -15.891 1 89 258 THR A CA 1
ATOM 1982 C C . THR A 1 258 ? -14.977 1.41 -15.688 1 89 258 THR A C 1
ATOM 1984 O O . THR A 1 258 ? -14.086 2.131 -16.141 1 89 258 THR A O 1
ATOM 1987 N N . LYS A 1 259 ? -15.992 1.868 -15.031 1 89.62 259 LYS A N 1
ATOM 1988 C CA . LYS A 1 259 ? -16.141 3.299 -14.773 1 89.62 259 LYS A CA 1
ATOM 1989 C C . LYS A 1 259 ? -14.969 3.828 -13.953 1 89.62 259 LYS A C 1
ATOM 1991 O O . LYS A 1 259 ? -14.422 4.895 -14.25 1 89.62 259 LYS A O 1
ATOM 1996 N N . THR A 1 260 ? -14.609 3.053 -12.953 1 90.62 260 THR A N 1
ATOM 1997 C CA . THR A 1 260 ? -13.508 3.486 -12.094 1 90.62 260 THR A CA 1
ATOM 1998 C C . THR A 1 260 ? -12.188 3.443 -12.844 1 90.62 260 THR A C 1
ATOM 2000 O O . THR A 1 260 ? -11.32 4.301 -12.641 1 90.62 260 THR A O 1
ATOM 2003 N N . TRP A 1 261 ? -12.062 2.492 -13.68 1 88.5 261 TRP A N 1
ATOM 2004 C CA . TRP A 1 261 ? -10.852 2.41 -14.492 1 88.5 261 TRP A CA 1
ATOM 2005 C C . TRP A 1 261 ? -10.734 3.619 -15.414 1 88.5 261 TRP A C 1
ATOM 2007 O O . TRP A 1 261 ? -9.68 4.242 -15.5 1 88.5 261 TRP A O 1
ATOM 2017 N N . ILE A 1 262 ? -11.797 3.992 -16.109 1 88.75 262 ILE A N 1
ATOM 2018 C CA . ILE A 1 262 ? -11.805 5.141 -17.016 1 88.75 262 ILE A CA 1
ATOM 2019 C C . ILE A 1 262 ? -11.477 6.41 -16.234 1 88.75 262 ILE A C 1
ATOM 2021 O O . ILE A 1 262 ? -10.648 7.215 -16.672 1 88.75 262 ILE A O 1
ATOM 2025 N N . LEU A 1 263 ? -12.102 6.469 -15.117 1 88.62 263 LEU A N 1
ATOM 2026 C CA . LEU A 1 263 ? -11.875 7.645 -14.289 1 88.62 263 LEU A CA 1
ATOM 2027 C C . LEU A 1 263 ? -10.414 7.734 -13.859 1 88.62 263 LEU A C 1
ATOM 2029 O O . LEU A 1 263 ? -9.844 8.828 -13.781 1 88.62 263 LEU A O 1
ATOM 2033 N N . SER A 1 264 ? -9.828 6.582 -13.578 1 87 264 SER A N 1
ATOM 2034 C CA . SER A 1 264 ? -8.453 6.547 -13.094 1 87 264 SER A CA 1
ATOM 2035 C C . SER A 1 264 ? -7.469 6.996 -14.172 1 87 264 SER A C 1
ATOM 2037 O O . SER A 1 264 ? -6.324 7.336 -13.875 1 87 264 SER A O 1
ATOM 2039 N N . CYS A 1 265 ? -7.848 7.016 -15.438 1 85.56 265 CYS A N 1
ATOM 2040 C CA . CYS A 1 265 ? -6.996 7.434 -16.547 1 85.56 265 CYS A CA 1
ATOM 2041 C C . CYS A 1 265 ? -6.945 8.953 -16.656 1 85.56 265 CYS A C 1
ATOM 2043 O O . CYS A 1 265 ? -6.086 9.508 -17.344 1 85.56 265 CYS A O 1
ATOM 2045 N N . LEU A 1 266 ? -7.797 9.617 -15.953 1 86.19 266 LEU A N 1
ATOM 2046 C CA . LEU A 1 266 ? -7.824 11.078 -15.938 1 86.19 266 LEU A CA 1
ATOM 2047 C C . LEU A 1 266 ? -6.871 11.625 -14.875 1 86.19 266 LEU A C 1
ATOM 2049 O O . LEU A 1 266 ? -6.445 10.898 -13.977 1 86.19 266 LEU A O 1
ATOM 2053 N N . PRO A 1 267 ? -6.531 12.875 -15.062 1 84.06 267 PRO A N 1
ATOM 2054 C CA . PRO A 1 267 ? -5.668 13.469 -14.039 1 84.06 267 PRO A CA 1
ATOM 2055 C C . PRO A 1 267 ? -6.246 13.312 -12.633 1 84.06 267 PRO A C 1
ATOM 2057 O O . PRO A 1 267 ? -7.465 13.297 -12.453 1 84.06 267 PRO A O 1
ATOM 2060 N N . ASN A 1 268 ? -5.375 13.227 -11.672 1 84.81 268 ASN A N 1
ATOM 2061 C CA . ASN A 1 268 ? -5.754 12.938 -10.297 1 84.81 268 ASN A CA 1
ATOM 2062 C C . ASN A 1 268 ? -6.766 13.953 -9.766 1 84.81 268 ASN A C 1
ATOM 2064 O O . ASN A 1 268 ? -7.719 13.578 -9.078 1 84.81 268 ASN A O 1
ATOM 2068 N N . TRP A 1 269 ? -6.547 15.203 -10.055 1 83.25 269 TRP A N 1
ATOM 2069 C CA . TRP A 1 269 ? -7.461 16.203 -9.531 1 83.25 269 TRP A CA 1
ATOM 2070 C C . TRP A 1 269 ? -8.875 15.992 -10.07 1 83.25 269 TRP A C 1
ATOM 2072 O O . TRP A 1 269 ? -9.852 16.234 -9.359 1 83.25 269 TRP A O 1
ATOM 2082 N N . VAL A 1 270 ? -8.992 15.508 -11.328 1 86.69 270 VAL A N 1
ATOM 2083 C CA . VAL A 1 270 ? -10.297 15.25 -11.922 1 86.69 270 VAL A CA 1
ATOM 2084 C C . VAL A 1 270 ? -10.938 14.031 -11.266 1 86.69 270 VAL A C 1
ATOM 2086 O O . VAL A 1 270 ? -12.094 14.086 -10.828 1 86.69 270 VAL A O 1
ATOM 2089 N N . ASN A 1 271 ? -10.156 12.992 -11.219 1 89.62 271 ASN A N 1
ATOM 2090 C CA . ASN A 1 271 ? -10.742 11.773 -10.664 1 89.62 271 ASN A CA 1
ATOM 2091 C C . ASN A 1 271 ? -11.117 11.953 -9.195 1 89.62 271 ASN A C 1
ATOM 2093 O O . ASN A 1 271 ? -12.164 11.484 -8.758 1 89.62 271 ASN A O 1
ATOM 2097 N N . GLU A 1 272 ? -10.32 12.648 -8.398 1 89.75 272 GLU A N 1
ATOM 2098 C CA . GLU A 1 272 ? -10.617 12.875 -6.992 1 89.75 272 GLU A CA 1
ATOM 2099 C C . GLU A 1 272 ? -11.82 13.805 -6.824 1 89.75 272 GLU A C 1
ATOM 2101 O O . GLU A 1 272 ? -12.633 13.617 -5.914 1 89.75 272 GLU A O 1
ATOM 2106 N N . THR A 1 273 ? -11.969 14.773 -7.707 1 89.06 273 THR A N 1
ATOM 2107 C CA . THR A 1 273 ? -13.125 15.664 -7.672 1 89.06 273 THR A CA 1
ATOM 2108 C C . THR A 1 273 ? -14.406 14.906 -7.992 1 89.06 273 THR A C 1
ATOM 2110 O O . THR A 1 273 ? -15.414 15.055 -7.297 1 89.06 273 THR A O 1
ATOM 2113 N N . VAL A 1 274 ? -14.336 14.125 -9.039 1 91.94 274 VAL A N 1
ATOM 2114 C CA . VAL A 1 274 ? -15.5 13.352 -9.461 1 91.94 274 VAL A CA 1
ATOM 2115 C C . VAL A 1 274 ? -15.938 12.414 -8.336 1 91.94 274 VAL A C 1
ATOM 2117 O O . VAL A 1 274 ? -17.125 12.297 -8.039 1 91.94 274 VAL A O 1
ATOM 2120 N N . ILE A 1 275 ? -15.016 11.812 -7.699 1 92.19 275 ILE A N 1
ATOM 2121 C CA . ILE A 1 275 ? -15.32 10.883 -6.617 1 92.19 275 ILE A CA 1
ATOM 2122 C C . ILE A 1 275 ? -15.859 11.656 -5.414 1 92.19 275 ILE A C 1
ATOM 2124 O O . ILE A 1 275 ? -16.766 11.195 -4.73 1 92.19 275 ILE A O 1
ATOM 2128 N N . GLY A 1 276 ? -15.281 12.844 -5.117 1 92.31 276 GLY A N 1
ATOM 2129 C CA . GLY A 1 276 ? -15.828 13.703 -4.082 1 92.31 276 GLY A CA 1
ATOM 2130 C C . GLY A 1 276 ? -17.297 14.047 -4.305 1 92.31 276 GLY A C 1
ATOM 2131 O O . GLY A 1 276 ? -18.094 14.031 -3.365 1 92.31 276 GLY A O 1
ATOM 2132 N N . ILE A 1 277 ? -17.609 14.32 -5.547 1 92.12 277 ILE A N 1
ATOM 2133 C CA . ILE A 1 277 ? -18.984 14.648 -5.914 1 92.12 277 ILE A CA 1
ATOM 2134 C C . ILE A 1 277 ? -19.859 13.414 -5.766 1 92.12 277 ILE A C 1
ATOM 2136 O O . ILE A 1 277 ? -20.969 13.492 -5.23 1 92.12 277 ILE A O 1
ATOM 2140 N N . PHE A 1 278 ? -19.328 12.312 -6.227 1 89.94 278 PHE A N 1
ATOM 2141 C CA . PHE A 1 278 ? -20.062 11.055 -6.152 1 89.94 278 PHE A CA 1
ATOM 2142 C C . PHE A 1 278 ? -20.453 10.742 -4.711 1 89.94 278 PHE A C 1
ATOM 2144 O O . PHE A 1 278 ? -21.578 10.305 -4.449 1 89.94 278 PHE A O 1
ATOM 2151 N N . PHE A 1 279 ? -19.594 11.047 -3.74 1 92.56 279 PHE A N 1
ATOM 2152 C CA . PHE A 1 279 ? -19.844 10.719 -2.344 1 92.56 279 PHE A CA 1
ATOM 2153 C C . PHE A 1 279 ? -20.531 11.875 -1.632 1 92.56 279 PHE A C 1
ATOM 2155 O O . PHE A 1 279 ? -20.859 11.781 -0.445 1 92.56 279 PHE A O 1
ATOM 2162 N N . GLY A 1 280 ? -20.75 12.953 -2.316 1 94.12 280 GLY A N 1
ATOM 2163 C CA . GLY A 1 280 ? -21.422 14.094 -1.727 1 94.12 280 GLY A CA 1
ATOM 2164 C C . GLY A 1 280 ? -20.594 14.805 -0.667 1 94.12 280 GLY A C 1
ATOM 2165 O O . GLY A 1 280 ? -21.109 15.133 0.407 1 94.12 280 GLY A O 1
ATOM 2166 N N . ILE A 1 281 ? -19.328 15 -0.976 1 93.19 281 ILE A N 1
ATOM 2167 C CA . ILE A 1 281 ? -18.391 15.531 0.01 1 93.19 281 ILE A CA 1
ATOM 2168 C C . ILE A 1 281 ? -18.812 16.938 0.417 1 93.19 281 ILE A C 1
ATOM 2170 O O . ILE A 1 281 ? -18.609 17.344 1.562 1 93.19 281 ILE A O 1
ATOM 2174 N N . GLY A 1 282 ? -19.375 17.703 -0.497 1 93.69 282 GLY A N 1
ATOM 2175 C CA . GLY A 1 282 ? -19.875 19.031 -0.148 1 93.69 282 GLY A CA 1
ATOM 2176 C C . GLY A 1 282 ? -20.906 19 0.958 1 93.69 282 GLY A C 1
ATOM 2177 O O . GLY A 1 282 ? -20.797 19.75 1.939 1 93.69 282 GLY A O 1
ATOM 2178 N N . GLY A 1 283 ? -21.922 18.141 0.742 1 95.31 283 GLY A N 1
ATOM 2179 C CA . GLY A 1 283 ? -22.953 18 1.756 1 95.31 283 GLY A CA 1
ATOM 2180 C C . GLY A 1 283 ? -22.422 17.469 3.078 1 95.31 283 GLY A C 1
ATOM 2181 O O . GLY A 1 283 ? -22.828 17.938 4.145 1 95.31 283 GLY A O 1
ATOM 2182 N N . LEU A 1 284 ? -21.531 16.562 3.027 1 95.44 284 LEU A N 1
ATOM 2183 C CA . LEU A 1 284 ? -20.922 16.016 4.234 1 95.44 284 LEU A CA 1
ATOM 2184 C C . LEU A 1 284 ? -20.125 17.078 4.977 1 95.44 284 LEU A C 1
ATOM 2186 O O . LEU A 1 284 ? -20.188 17.156 6.207 1 95.44 284 LEU A O 1
ATOM 2190 N N . THR A 1 285 ? -19.422 17.875 4.211 1 95.75 285 THR A N 1
ATOM 2191 C CA . THR A 1 285 ? -18.625 18.969 4.762 1 95.75 285 THR A CA 1
ATOM 2192 C C . THR A 1 285 ? -19.5 19.953 5.516 1 95.75 285 THR A C 1
ATOM 2194 O O . THR A 1 285 ? -19.188 20.344 6.645 1 95.75 285 THR A O 1
ATOM 2197 N N . LYS A 1 286 ? -20.578 20.297 4.949 1 96.5 286 LYS A N 1
ATOM 2198 C CA . LYS A 1 286 ? -21.5 21.25 5.574 1 96.5 286 LYS A CA 1
ATOM 2199 C C . LYS A 1 286 ? -22.047 20.703 6.887 1 96.5 286 LYS A C 1
ATOM 2201 O O . LYS A 1 286 ? -22.141 21.422 7.883 1 96.5 286 LYS A O 1
ATOM 2206 N N . LYS A 1 287 ? -22.391 19.438 6.863 1 96.5 287 LYS A N 1
ATOM 2207 C CA . LYS A 1 287 ? -22.938 18.812 8.062 1 96.5 287 LYS A CA 1
ATOM 2208 C C . LYS A 1 287 ? -21.906 18.781 9.188 1 96.5 287 LYS A C 1
ATOM 2210 O O . LYS A 1 287 ? -22.219 19.109 10.336 1 96.5 287 LYS A O 1
ATOM 2215 N N . ILE A 1 288 ? -20.688 18.438 8.906 1 96.38 288 ILE A N 1
ATOM 2216 C CA . ILE A 1 288 ? -19.625 18.328 9.891 1 96.38 288 ILE A CA 1
ATOM 2217 C C . ILE A 1 288 ? -19.281 19.703 10.438 1 96.38 288 ILE A C 1
ATOM 2219 O O . ILE A 1 288 ? -19.156 19.891 11.648 1 96.38 288 ILE A O 1
ATOM 2223 N N . GLN A 1 289 ? -19.172 20.656 9.57 1 95.5 289 GLN A N 1
ATOM 2224 C CA . GLN A 1 289 ? -18.797 22 9.977 1 95.5 289 GLN A CA 1
ATOM 2225 C C . GLN A 1 289 ? -19.906 22.656 10.789 1 95.5 289 GLN A C 1
ATOM 2227 O O . GLN A 1 289 ? -19.641 23.391 11.742 1 95.5 289 GLN A O 1
ATOM 2232 N N . ALA A 1 290 ? -21.156 22.391 10.398 1 95.25 290 ALA A N 1
ATOM 2233 C CA . ALA A 1 290 ? -22.281 22.922 11.164 1 95.25 290 ALA A CA 1
ATOM 2234 C C . ALA A 1 290 ? -22.281 22.375 12.586 1 95.25 290 ALA A C 1
ATOM 2236 O O . ALA A 1 290 ? -22.547 23.109 13.547 1 95.25 290 ALA A O 1
ATOM 2237 N N . ALA A 1 291 ? -21.969 21.109 12.695 1 94 291 ALA A N 1
ATOM 2238 C CA . ALA A 1 291 ? -21.938 20.484 14.016 1 94 291 ALA A CA 1
ATOM 2239 C C . ALA A 1 291 ? -20.781 21.031 14.859 1 94 291 ALA A C 1
ATOM 2241 O O . ALA A 1 291 ? -20.922 21.219 16.062 1 94 291 ALA A O 1
ATOM 2242 N N . ARG A 1 292 ? -19.688 21.297 14.281 1 91.38 292 ARG A N 1
ATOM 2243 C CA . ARG A 1 292 ? -18.516 21.828 14.984 1 91.38 292 ARG A CA 1
ATOM 2244 C C . ARG A 1 292 ? -18.766 23.25 15.445 1 91.38 292 ARG A C 1
ATOM 2246 O O . ARG A 1 292 ? -18.328 23.641 16.531 1 91.38 292 ARG A O 1
ATOM 2253 N N . ALA A 1 293 ? -19.406 24 14.656 1 90.5 293 ALA A N 1
ATOM 2254 C CA . ALA A 1 293 ? -19.719 25.391 15 1 90.5 293 ALA A CA 1
ATOM 2255 C C . ALA A 1 293 ? -20.641 25.469 16.219 1 90.5 293 ALA A C 1
ATOM 2257 O O . ALA A 1 293 ? -20.578 26.422 16.984 1 90.5 293 ALA A O 1
ATOM 2258 N N . LYS A 1 294 ? -21.516 24.531 16.391 1 88.44 294 LYS A N 1
ATOM 2259 C CA . LYS A 1 294 ? -22.438 24.5 17.516 1 88.44 294 LYS A CA 1
ATOM 2260 C C . LYS A 1 294 ? -21.719 24.156 18.812 1 88.44 294 LYS A C 1
ATOM 2262 O O . LYS A 1 294 ? -22.172 24.547 19.891 1 88.44 294 LYS A O 1
ATOM 2267 N N . ARG A 1 295 ? -20.688 23.422 18.719 1 80.06 295 ARG A N 1
ATOM 2268 C CA . ARG A 1 295 ? -19.938 23 19.891 1 80.06 295 ARG A CA 1
ATOM 2269 C C . ARG A 1 295 ? -19.016 24.109 20.375 1 80.06 295 ARG A C 1
ATOM 2271 O O . ARG A 1 295 ? -18.703 24.203 21.578 1 80.06 295 ARG A O 1
ATOM 2278 N N . ASP A 1 296 ? -18.438 24.906 19.453 1 69.25 296 ASP A N 1
ATOM 2279 C CA . ASP A 1 296 ? -17.578 26.031 19.828 1 69.25 296 ASP A CA 1
ATOM 2280 C C . ASP A 1 296 ? -18.406 27.219 20.328 1 69.25 296 ASP A C 1
ATOM 2282 O O . ASP A 1 296 ? -18 27.938 21.25 1 69.25 296 ASP A O 1
ATOM 2286 N N . MET B 1 1 ? 0.364 43.25 13.445 1 36.91 1 MET B N 1
ATOM 2287 C CA . MET B 1 1 ? -0.075 42 14.016 1 36.91 1 MET B CA 1
ATOM 2288 C C . MET B 1 1 ? 1.023 40.938 13.906 1 36.91 1 MET B C 1
ATOM 2290 O O . MET B 1 1 ? 1.64 40.781 12.852 1 36.91 1 MET B O 1
ATOM 2294 N N . ALA B 1 2 ? 1.748 40.531 14.844 1 47.56 2 ALA B N 1
ATOM 2295 C CA . ALA B 1 2 ? 2.969 39.75 14.812 1 47.56 2 ALA B CA 1
ATOM 2296 C C . ALA B 1 2 ? 2.805 38.531 13.914 1 47.56 2 ALA B C 1
ATOM 2298 O O . ALA B 1 2 ? 1.775 37.844 13.961 1 47.56 2 ALA B O 1
ATOM 2299 N N . GLU B 1 3 ? 3.383 38.406 12.758 1 61.88 3 GLU B N 1
ATOM 2300 C CA . GLU B 1 3 ? 3.271 37.375 11.727 1 61.88 3 GLU B CA 1
ATOM 2301 C C . GLU B 1 3 ? 3.326 35.969 12.336 1 61.88 3 GLU B C 1
ATOM 2303 O O . GLU B 1 3 ? 4.207 35.688 13.141 1 61.88 3 GLU B O 1
ATOM 2308 N N . ARG B 1 4 ? 2.193 35.281 12.398 1 80.06 4 ARG B N 1
ATOM 2309 C CA . ARG B 1 4 ? 2.025 34 13.055 1 80.06 4 ARG B CA 1
ATOM 2310 C C . ARG B 1 4 ? 3.074 33 12.57 1 80.06 4 ARG B C 1
ATOM 2312 O O . ARG B 1 4 ? 3.33 32.906 11.367 1 80.06 4 ARG B O 1
ATOM 2319 N N . LYS B 1 5 ? 3.84 32.469 13.469 1 92.25 5 LYS B N 1
ATOM 2320 C CA . LYS B 1 5 ? 4.895 31.516 13.203 1 92.25 5 LYS B CA 1
ATOM 2321 C C . LYS B 1 5 ? 4.32 30.219 12.641 1 92.25 5 LYS B C 1
ATOM 2323 O O . LYS B 1 5 ? 3.293 29.719 13.117 1 92.25 5 LYS B O 1
ATOM 2328 N N . THR B 1 6 ? 4.859 29.781 11.492 1 97.19 6 THR B N 1
ATOM 2329 C CA . THR B 1 6 ? 4.5 28.5 10.914 1 97.19 6 THR B CA 1
ATOM 2330 C C . THR B 1 6 ? 5.309 27.375 11.555 1 97.19 6 THR B C 1
ATOM 2332 O O . THR B 1 6 ? 6.539 27.375 11.508 1 97.19 6 THR B O 1
ATOM 2335 N N . TYR B 1 7 ? 4.637 26.438 12.211 1 98.62 7 TYR B N 1
ATOM 2336 C CA . TYR B 1 7 ? 5.297 25.328 12.875 1 98.62 7 TYR B CA 1
ATOM 2337 C C . TYR B 1 7 ? 5.281 24.078 12 1 98.62 7 TYR B C 1
ATOM 2339 O O . TYR B 1 7 ? 4.23 23.688 11.484 1 98.62 7 TYR B O 1
ATOM 2347 N N . VAL B 1 8 ? 6.441 23.453 11.797 1 98.88 8 VAL B N 1
ATOM 2348 C CA . VAL B 1 8 ? 6.613 22.25 10.977 1 98.88 8 VAL B CA 1
ATOM 2349 C C . VAL B 1 8 ? 7.211 21.125 11.805 1 98.88 8 VAL B C 1
ATOM 2351 O O . VAL B 1 8 ? 8.266 21.297 12.422 1 98.88 8 VAL B O 1
ATOM 2354 N N . LEU B 1 9 ? 6.52 20.031 11.945 1 98.94 9 LEU B N 1
ATOM 2355 C CA . LEU B 1 9 ? 7.039 18.828 12.57 1 98.94 9 LEU B CA 1
ATOM 2356 C C . LEU B 1 9 ? 7.512 17.828 11.516 1 98.94 9 LEU B C 1
ATOM 2358 O O . LEU B 1 9 ? 6.758 17.484 10.602 1 98.94 9 LEU B O 1
ATOM 2362 N N . ILE B 1 10 ? 8.758 17.391 11.586 1 98.81 10 ILE B N 1
ATOM 2363 C CA . ILE B 1 10 ? 9.344 16.469 10.617 1 98.81 10 ILE B CA 1
ATOM 2364 C C . ILE B 1 10 ? 9.828 15.211 11.328 1 98.81 10 ILE B C 1
ATOM 2366 O O . ILE B 1 10 ? 10.57 15.289 12.312 1 98.81 10 ILE B O 1
ATOM 2370 N N . THR B 1 11 ? 9.398 14.086 10.875 1 98.44 11 THR B N 1
ATOM 2371 C CA . THR B 1 11 ? 9.891 12.828 11.445 1 98.44 11 THR B CA 1
ATOM 2372 C C . THR B 1 11 ? 11.117 12.344 10.68 1 98.44 11 THR B C 1
ATOM 2374 O O . THR B 1 11 ? 11.219 12.531 9.469 1 98.44 11 THR B O 1
ATOM 2377 N N . GLY B 1 12 ? 12.031 11.641 11.359 1 95.5 12 GLY B N 1
ATOM 2378 C CA . GLY B 1 12 ? 13.195 11.039 10.734 1 95.5 12 GLY B CA 1
ATOM 2379 C C . GLY B 1 12 ? 14.172 12.062 10.18 1 95.5 12 GLY B C 1
ATOM 2380 O O . GLY B 1 12 ? 14.445 12.078 8.977 1 95.5 12 GLY B O 1
ATOM 2381 N N . CYS B 1 13 ? 14.867 12.812 11.023 1 95.5 13 CYS B N 1
ATOM 2382 C CA . CYS B 1 13 ? 15.719 13.914 10.578 1 95.5 13 CYS B CA 1
ATOM 2383 C C . CYS B 1 13 ? 17.188 13.57 10.781 1 95.5 13 CYS B C 1
ATOM 2385 O O . CYS B 1 13 ? 18.016 14.461 11 1 95.5 13 CYS B O 1
ATOM 2387 N N . SER B 1 14 ? 17.5 12.312 10.734 1 90.81 14 SER B N 1
ATOM 2388 C CA . SER B 1 14 ? 18.891 11.906 10.898 1 90.81 14 SER B CA 1
ATOM 2389 C C . SER B 1 14 ? 19.797 12.602 9.891 1 90.81 14 SER B C 1
ATOM 2391 O O . SER B 1 14 ? 19.375 12.898 8.773 1 90.81 14 SER B O 1
ATOM 2393 N N . PRO B 1 15 ? 21.062 12.758 10.289 1 88.94 15 PRO B N 1
ATOM 2394 C CA . PRO B 1 15 ? 22 13.461 9.414 1 88.94 15 PRO B CA 1
ATOM 2395 C C . PRO B 1 15 ? 22.203 12.742 8.078 1 88.94 15 PRO B C 1
ATOM 2397 O O . PRO B 1 15 ? 22.266 11.516 8.031 1 88.94 15 PRO B O 1
ATOM 2400 N N . GLY B 1 16 ? 22.234 13.609 7.066 1 83.75 16 GLY B N 1
ATOM 2401 C CA . GLY B 1 16 ? 22.562 13.062 5.758 1 83.75 16 GLY B CA 1
ATOM 2402 C C . GLY B 1 16 ? 21.328 12.625 4.977 1 83.75 16 GLY B C 1
ATOM 2403 O O . GLY B 1 16 ? 21.438 12.219 3.818 1 83.75 16 GLY B O 1
ATOM 2404 N N . GLY B 1 17 ? 20.188 12.758 5.52 1 88.38 17 GLY B N 1
ATOM 2405 C CA . GLY B 1 17 ? 18.984 12.32 4.84 1 88.38 17 GLY B CA 1
ATOM 2406 C C . GLY B 1 17 ? 18.109 13.469 4.375 1 88.38 17 GLY B C 1
ATOM 2407 O O . GLY B 1 17 ? 18.453 14.641 4.566 1 88.38 17 GLY B O 1
ATOM 2408 N N . ILE B 1 18 ? 17.062 13.125 3.705 1 91.62 18 ILE B N 1
ATOM 2409 C CA . ILE B 1 18 ? 16.109 14.094 3.188 1 91.62 18 ILE B CA 1
ATOM 2410 C C . ILE B 1 18 ? 15.539 14.922 4.34 1 91.62 18 ILE B C 1
ATOM 2412 O O . ILE B 1 18 ? 15.43 16.141 4.238 1 91.62 18 ILE B O 1
ATOM 2416 N N . GLY B 1 19 ? 15.266 14.266 5.465 1 94.5 19 GLY B N 1
ATOM 2417 C CA . GLY B 1 19 ? 14.688 14.945 6.613 1 94.5 19 GLY B CA 1
ATOM 2418 C C . GLY B 1 19 ? 15.555 16.062 7.145 1 94.5 19 GLY B C 1
ATOM 2419 O O . GLY B 1 19 ? 15.055 17.141 7.473 1 94.5 19 GLY B O 1
ATOM 2420 N N . HIS B 1 20 ? 16.797 15.797 7.191 1 93.62 20 HIS B N 1
ATOM 2421 C CA . HIS B 1 20 ? 17.734 16.797 7.684 1 93.62 20 HIS B CA 1
ATOM 2422 C C . HIS B 1 20 ? 17.766 18.016 6.777 1 93.62 20 HIS B C 1
ATOM 2424 O O . HIS B 1 20 ? 17.781 19.156 7.262 1 93.62 20 HIS B O 1
ATOM 2430 N N . SER B 1 21 ? 17.75 17.828 5.535 1 95 21 SER B N 1
ATOM 2431 C CA . SER B 1 21 ? 17.766 18.922 4.57 1 95 21 SER B CA 1
ATOM 2432 C C . SER B 1 21 ? 16.453 19.703 4.605 1 95 21 SER B C 1
ATOM 2434 O O . SER B 1 21 ? 16.422 20.906 4.379 1 95 21 SER B O 1
ATOM 2436 N N . LEU B 1 22 ? 15.391 18.984 4.875 1 97.69 22 LEU B N 1
ATOM 2437 C CA . LEU B 1 22 ? 14.094 19.641 4.996 1 97.69 22 LEU B CA 1
ATOM 2438 C C . LEU B 1 22 ? 14.07 20.578 6.199 1 97.69 22 LEU B C 1
ATOM 2440 O O . LEU B 1 22 ? 13.508 21.672 6.129 1 97.69 22 LEU B O 1
ATOM 2444 N N . VAL B 1 23 ? 14.727 20.141 7.277 1 97.88 23 VAL B N 1
ATOM 2445 C CA . VAL B 1 23 ? 14.82 20.984 8.469 1 97.88 23 VAL B CA 1
ATOM 2446 C C . VAL B 1 23 ? 15.469 22.312 8.109 1 97.88 23 VAL B C 1
ATOM 2448 O O . VAL B 1 23 ? 14.914 23.375 8.391 1 97.88 23 VAL B O 1
ATOM 2451 N N . ASP B 1 24 ? 16.562 22.234 7.426 1 96.81 24 ASP B N 1
ATOM 2452 C CA . ASP B 1 24 ? 17.312 23.422 7.059 1 96.81 24 ASP B CA 1
ATOM 2453 C C . ASP B 1 24 ? 16.516 24.328 6.129 1 96.81 24 ASP B C 1
ATOM 2455 O O . ASP B 1 24 ? 16.484 25.547 6.312 1 96.81 24 ASP B O 1
ATOM 2459 N N . GLU B 1 25 ? 15.875 23.75 5.191 1 98.19 25 GLU B N 1
ATOM 2460 C CA . GLU B 1 25 ? 15.188 24.531 4.172 1 98.19 25 GLU B CA 1
ATOM 2461 C C . GLU B 1 25 ? 13.938 25.203 4.742 1 98.19 25 GLU B C 1
ATOM 2463 O O . GLU B 1 25 ? 13.672 26.375 4.469 1 98.19 25 GLU B O 1
ATOM 2468 N N . PHE B 1 26 ? 13.117 24.469 5.539 1 98.62 26 PHE B N 1
ATOM 2469 C CA . PHE B 1 26 ? 11.961 25.078 6.184 1 98.62 26 PHE B CA 1
ATOM 2470 C C . PHE B 1 26 ? 12.383 26.234 7.086 1 98.62 26 PHE B C 1
ATOM 2472 O O . PHE B 1 26 ? 11.734 27.281 7.098 1 98.62 26 PHE B O 1
ATOM 2479 N N . HIS B 1 27 ? 13.469 26.047 7.84 1 98.31 27 HIS B N 1
ATOM 2480 C CA . HIS B 1 27 ? 13.977 27.094 8.719 1 98.31 27 HIS B CA 1
ATOM 2481 C C . HIS B 1 27 ? 14.422 28.312 7.918 1 98.31 27 HIS B C 1
ATOM 2483 O O . HIS B 1 27 ? 14.102 29.453 8.281 1 98.31 27 HIS B O 1
ATOM 2489 N N . ARG B 1 28 ? 15.141 28.062 6.883 1 97.69 28 ARG B N 1
ATOM 2490 C CA . ARG B 1 28 ? 15.625 29.141 6.012 1 97.69 28 ARG B CA 1
ATOM 2491 C C . ARG B 1 28 ? 14.469 29.984 5.488 1 97.69 28 ARG B C 1
ATOM 2493 O O . ARG B 1 28 ? 14.609 31.188 5.309 1 97.69 28 ARG B O 1
ATOM 2500 N N . GLN B 1 29 ? 13.352 29.359 5.309 1 97.56 29 GLN B N 1
ATOM 2501 C CA . GLN B 1 29 ? 12.203 30.062 4.738 1 97.56 29 GLN B CA 1
ATOM 2502 C C . GLN B 1 29 ? 11.297 30.609 5.832 1 97.56 29 GLN B C 1
ATOM 2504 O O . GLN B 1 29 ? 10.133 30.922 5.578 1 97.56 29 GLN B O 1
ATOM 2509 N N . GLY B 1 30 ? 11.727 30.562 7.098 1 97.19 30 GLY B N 1
ATOM 2510 C CA . GLY B 1 30 ? 11.109 31.359 8.148 1 97.19 30 GLY B CA 1
ATOM 2511 C C . GLY B 1 30 ? 10.227 30.531 9.07 1 97.19 30 GLY B C 1
ATOM 2512 O O . GLY B 1 30 ? 9.562 31.078 9.953 1 97.19 30 GLY B O 1
ATOM 2513 N N . CYS B 1 31 ? 10.219 29.203 8.938 1 98.12 31 CYS B N 1
ATOM 2514 C CA . CYS B 1 31 ? 9.383 28.359 9.781 1 98.12 31 CYS B CA 1
ATOM 2515 C C . CYS B 1 31 ? 10.102 28 11.078 1 98.12 31 CYS B C 1
ATOM 2517 O O . CYS B 1 31 ? 11.328 28.078 11.164 1 98.12 31 CYS B O 1
ATOM 2519 N N . HIS B 1 32 ? 9.352 27.797 12.094 1 98.38 32 HIS B N 1
ATOM 2520 C CA . HIS B 1 32 ? 9.875 27.062 13.242 1 98.38 32 HIS B CA 1
ATOM 2521 C C . HIS B 1 32 ? 9.781 25.562 13.023 1 98.38 32 HIS B C 1
ATOM 2523 O O . HIS B 1 32 ? 8.68 25.016 12.891 1 98.38 32 HIS B O 1
ATOM 2529 N N . VAL B 1 33 ? 10.906 24.906 13.031 1 98.69 33 VAL B N 1
ATOM 2530 C CA . VAL B 1 33 ? 10.953 23.484 12.68 1 98.69 33 VAL B CA 1
ATOM 2531 C C . VAL B 1 33 ? 11.156 22.656 13.945 1 98.69 33 VAL B C 1
ATOM 2533 O O . VAL B 1 33 ? 12.008 22.969 14.781 1 98.69 33 VAL B O 1
ATOM 2536 N N . ILE B 1 34 ? 10.367 21.719 14.148 1 98.69 34 ILE B N 1
ATOM 2537 C CA . ILE B 1 34 ? 10.539 20.688 15.164 1 98.69 34 ILE B CA 1
ATOM 2538 C C . ILE B 1 34 ? 11.062 19.406 14.531 1 98.69 34 ILE B C 1
ATOM 2540 O O . ILE B 1 34 ? 10.312 18.656 13.891 1 98.69 34 ILE B O 1
ATOM 2544 N N . ALA B 1 35 ? 12.32 19.156 14.703 1 98.19 35 ALA B N 1
ATOM 2545 C CA . ALA B 1 35 ? 13 18 14.125 1 98.19 35 ALA B CA 1
ATOM 2546 C C . ALA B 1 35 ? 12.977 16.812 15.094 1 98.19 35 ALA B C 1
ATOM 2548 O O . ALA B 1 35 ? 13.219 16.984 16.297 1 98.19 35 ALA B O 1
ATOM 2549 N N . THR B 1 36 ? 12.695 15.633 14.602 1 97.81 36 THR B N 1
ATOM 2550 C CA . THR B 1 36 ? 12.664 14.477 15.484 1 97.81 36 THR B CA 1
ATOM 2551 C C . THR B 1 36 ? 13.609 13.391 14.992 1 97.81 36 THR B C 1
ATOM 2553 O O . THR B 1 36 ? 13.797 13.234 13.781 1 97.81 36 THR B O 1
ATOM 2556 N N . VAL B 1 37 ? 14.211 12.703 15.875 1 94.62 37 VAL B N 1
ATOM 2557 C CA . VAL B 1 37 ? 15.031 11.516 15.688 1 94.62 37 VAL B CA 1
ATOM 2558 C C . VAL B 1 37 ? 14.867 10.57 16.891 1 94.62 37 VAL B C 1
ATOM 2560 O O . VAL B 1 37 ? 14.352 10.977 17.938 1 94.62 37 VAL B O 1
ATOM 2563 N N . ARG B 1 38 ? 15.25 9.383 16.703 1 90.19 38 ARG B N 1
ATOM 2564 C CA . ARG B 1 38 ? 15.164 8.43 17.812 1 90.19 38 ARG B CA 1
ATOM 2565 C C . ARG B 1 38 ? 16.078 8.836 18.953 1 90.19 38 ARG B C 1
ATOM 2567 O O . ARG B 1 38 ? 15.664 8.836 20.109 1 90.19 38 ARG B O 1
ATOM 2574 N N . ASN B 1 39 ? 17.297 9.133 18.547 1 88.5 39 ASN B N 1
ATOM 2575 C CA . ASN B 1 39 ? 18.297 9.617 19.484 1 88.5 39 ASN B CA 1
ATOM 2576 C C . ASN B 1 39 ? 18.688 11.07 19.203 1 88.5 39 ASN B C 1
ATOM 2578 O O . ASN B 1 39 ? 19.391 11.352 18.234 1 88.5 39 ASN B O 1
ATOM 2582 N N . THR B 1 40 ? 18.375 11.891 20.125 1 89.69 40 THR B N 1
ATOM 2583 C CA . THR B 1 40 ? 18.516 13.328 19.891 1 89.69 40 THR B CA 1
ATOM 2584 C C . THR B 1 40 ? 19.984 13.734 19.891 1 89.69 40 THR B C 1
ATOM 2586 O O . THR B 1 40 ? 20.344 14.789 19.359 1 89.69 40 THR B O 1
ATOM 2589 N N . ASP B 1 41 ? 20.797 12.938 20.438 1 86.94 41 ASP B N 1
ATOM 2590 C CA . ASP B 1 41 ? 22.219 13.273 20.453 1 86.94 41 ASP B CA 1
ATOM 2591 C C . ASP B 1 41 ? 22.766 13.398 19.047 1 86.94 41 ASP B C 1
ATOM 2593 O O . ASP B 1 41 ? 23.734 14.125 18.812 1 86.94 41 ASP B O 1
ATOM 2597 N N . MET B 1 42 ? 22.109 12.805 18.109 1 83.94 42 MET B N 1
ATOM 2598 C CA . MET B 1 42 ? 22.578 12.758 16.734 1 83.94 42 MET B CA 1
ATOM 2599 C C . MET B 1 42 ? 22.406 14.109 16.047 1 83.94 42 MET B C 1
ATOM 2601 O O . MET B 1 42 ? 23.031 14.383 15.023 1 83.94 42 MET B O 1
ATOM 2605 N N . ILE B 1 43 ? 21.484 14.945 16.656 1 86.06 43 ILE B N 1
ATOM 2606 C CA . ILE B 1 43 ? 21.172 16.188 15.945 1 86.06 43 ILE B CA 1
ATOM 2607 C C . ILE B 1 43 ? 21.047 17.328 16.938 1 86.06 43 ILE B C 1
ATOM 2609 O O . ILE B 1 43 ? 20.375 18.328 16.672 1 86.06 43 ILE B O 1
ATOM 2613 N N . LYS B 1 44 ? 21.547 17.25 18.031 1 86.81 44 LYS B N 1
ATOM 2614 C CA . LYS B 1 44 ? 21.469 18.281 19.062 1 86.81 44 LYS B CA 1
ATOM 2615 C C . LYS B 1 44 ? 22.062 19.594 18.547 1 86.81 44 LYS B C 1
ATOM 2617 O O . LYS B 1 44 ? 21.625 20.688 18.953 1 86.81 44 LYS B O 1
ATOM 2622 N N . ASP B 1 45 ? 22.938 19.453 17.641 1 87.62 45 ASP B N 1
ATOM 2623 C CA . ASP B 1 45 ? 23.625 20.625 17.094 1 87.62 45 ASP B CA 1
ATOM 2624 C C . ASP B 1 45 ? 22.688 21.438 16.203 1 87.62 45 ASP B C 1
ATOM 2626 O O . ASP B 1 45 ? 22.984 22.594 15.867 1 87.62 45 ASP B O 1
ATOM 2630 N N . LEU B 1 46 ? 21.547 20.875 15.898 1 90.31 46 LEU B N 1
ATOM 2631 C CA . LEU B 1 46 ? 20.562 21.594 15.086 1 90.31 46 LEU B CA 1
ATOM 2632 C C . LEU B 1 46 ? 19.781 22.594 15.922 1 90.31 46 LEU B C 1
ATOM 2634 O O . LEU B 1 46 ? 19.172 23.516 15.391 1 90.31 46 LEU B O 1
ATOM 2638 N N . GLU B 1 47 ? 19.797 22.391 17.188 1 92.81 47 GLU B N 1
ATOM 2639 C CA . GLU B 1 47 ? 18.969 23.219 18.047 1 92.81 47 GLU B CA 1
ATOM 2640 C C . GLU B 1 47 ? 19.453 24.672 18.047 1 92.81 47 GLU B C 1
ATOM 2642 O O . GLU B 1 47 ? 20.625 24.938 18.297 1 92.81 47 GLU B O 1
ATOM 2647 N N . ARG B 1 48 ? 18.656 25.594 17.766 1 93.81 48 ARG B N 1
ATOM 2648 C CA . ARG B 1 48 ? 18.828 27.031 17.75 1 93.81 48 ARG B CA 1
ATOM 2649 C C . ARG B 1 48 ? 17.484 27.75 17.672 1 93.81 48 ARG B C 1
ATOM 2651 O O . ARG B 1 48 ? 16.438 27.094 17.547 1 93.81 48 ARG B O 1
ATOM 2658 N N . PRO B 1 49 ? 17.484 29.031 17.781 1 94.75 49 PRO B N 1
ATOM 2659 C CA . PRO B 1 49 ? 16.203 29.719 17.641 1 94.75 49 PRO B CA 1
ATOM 2660 C C . PRO B 1 49 ? 15.5 29.391 16.328 1 94.75 49 PRO B C 1
ATOM 2662 O O . PRO B 1 49 ? 16.094 29.531 15.25 1 94.75 49 PRO B O 1
ATOM 2665 N N . GLY B 1 50 ? 14.344 28.828 16.406 1 96.69 50 GLY B N 1
ATOM 2666 C CA . GLY B 1 50 ? 13.57 28.484 15.234 1 96.69 50 GLY B CA 1
ATOM 2667 C C . GLY B 1 50 ? 13.633 27 14.906 1 96.69 50 GLY B C 1
ATOM 2668 O O . GLY B 1 50 ? 12.945 26.531 13.992 1 96.69 50 GLY B O 1
ATOM 2669 N N . ILE B 1 51 ? 14.516 26.25 15.633 1 97.81 51 ILE B N 1
ATOM 2670 C CA . ILE B 1 51 ? 14.594 24.812 15.461 1 97.81 51 ILE B CA 1
ATOM 2671 C C . ILE B 1 51 ? 14.562 24.125 16.828 1 97.81 51 ILE B C 1
ATOM 2673 O O . ILE B 1 51 ? 15.391 24.406 17.688 1 97.81 51 ILE B O 1
ATOM 2677 N N . SER B 1 52 ? 13.641 23.328 17.062 1 97.69 52 SER B N 1
ATOM 2678 C CA . SER B 1 52 ? 13.547 22.453 18.234 1 97.69 52 SER B CA 1
ATOM 2679 C C . SER B 1 52 ? 13.805 21 17.875 1 97.69 52 SER B C 1
ATOM 2681 O O . SER B 1 52 ? 13.484 20.562 16.766 1 97.69 52 SER B O 1
ATOM 2683 N N . VAL B 1 53 ? 14.383 20.25 18.812 1 97.56 53 VAL B N 1
ATOM 2684 C CA . VAL B 1 53 ? 14.68 18.844 18.594 1 97.56 53 VAL B CA 1
ATOM 2685 C C . VAL B 1 53 ? 13.961 18 19.641 1 97.56 53 VAL B C 1
ATOM 2687 O O . VAL B 1 53 ? 14.031 18.297 20.844 1 97.56 53 VAL B O 1
ATOM 2690 N N . LEU B 1 54 ? 13.227 17 19.266 1 97.75 54 LEU B N 1
ATOM 2691 C CA . LEU B 1 54 ? 12.5 16.109 20.156 1 97.75 54 LEU B CA 1
ATOM 2692 C C . LEU B 1 54 ? 12.797 14.656 19.828 1 97.75 54 LEU B C 1
ATOM 2694 O O . LEU B 1 54 ? 12.969 14.297 18.656 1 97.75 54 LEU B O 1
ATOM 2698 N N . PRO B 1 55 ? 12.859 13.789 20.828 1 97.38 55 PRO B N 1
ATOM 2699 C CA . PRO B 1 55 ? 12.961 12.352 20.562 1 97.38 55 PRO B CA 1
ATOM 2700 C C . PRO B 1 55 ? 11.656 11.758 20.031 1 97.38 55 PRO B C 1
ATOM 2702 O O . PRO B 1 55 ? 10.57 12.164 20.469 1 97.38 55 PRO B O 1
ATOM 2705 N N . LEU B 1 56 ? 11.75 10.867 19.125 1 98.06 56 LEU B N 1
ATOM 2706 C CA . LEU B 1 56 ? 10.562 10.195 18.609 1 98.06 56 LEU B CA 1
ATOM 2707 C C . LEU B 1 56 ? 10.906 8.812 18.078 1 98.06 56 LEU B C 1
ATOM 2709 O O . LEU B 1 56 ? 11.797 8.664 17.234 1 98.06 56 LEU B O 1
ATOM 2713 N N . GLU B 1 57 ? 10.297 7.855 18.672 1 97.62 57 GLU B N 1
ATOM 2714 C CA . GLU B 1 57 ? 10.227 6.516 18.094 1 97.62 57 GLU B CA 1
ATOM 2715 C C . GLU B 1 57 ? 8.906 6.293 17.375 1 97.62 57 GLU B C 1
ATOM 2717 O O . GLU B 1 57 ? 7.879 6.051 18 1 97.62 57 GLU B O 1
ATOM 2722 N N . ILE B 1 58 ? 8.977 6.332 16.078 1 96.69 58 ILE B N 1
ATOM 2723 C CA . ILE B 1 58 ? 7.785 6.41 15.234 1 96.69 58 ILE B CA 1
ATOM 2724 C C . ILE B 1 58 ? 6.969 5.125 15.375 1 96.69 58 ILE B C 1
ATOM 2726 O O . ILE B 1 58 ? 5.785 5.098 15.031 1 96.69 58 ILE B O 1
ATOM 2730 N N . THR B 1 59 ? 7.57 3.996 15.859 1 96.81 59 THR B N 1
ATOM 2731 C CA . THR B 1 59 ? 6.875 2.721 15.992 1 96.81 59 THR B CA 1
ATOM 2732 C C . THR B 1 59 ? 6.301 2.562 17.391 1 96.81 59 THR B C 1
ATOM 2734 O O . THR B 1 59 ? 5.793 1.496 17.75 1 96.81 59 THR B O 1
ATOM 2737 N N . SER B 1 60 ? 6.406 3.592 18.234 1 97.56 60 SER B N 1
ATOM 2738 C CA . SER B 1 60 ? 5.922 3.549 19.609 1 97.56 60 SER B CA 1
ATOM 2739 C C . SER B 1 60 ? 4.781 4.535 19.828 1 97.56 60 SER B C 1
ATOM 2741 O O . SER B 1 60 ? 4.992 5.75 19.781 1 97.56 60 SER B O 1
ATOM 2743 N N . ALA B 1 61 ? 3.639 3.996 20.141 1 96.56 61 ALA B N 1
ATOM 2744 C CA . ALA B 1 61 ? 2.479 4.84 20.422 1 96.56 61 ALA B CA 1
ATOM 2745 C C . ALA B 1 61 ? 2.748 5.785 21.578 1 96.56 61 ALA B C 1
ATOM 2747 O O . ALA B 1 61 ? 2.34 6.949 21.562 1 96.56 61 ALA B O 1
ATOM 2748 N N . LYS B 1 62 ? 3.389 5.289 22.562 1 97.56 62 LYS B N 1
ATOM 2749 C CA . LYS B 1 62 ? 3.725 6.105 23.734 1 97.56 62 LYS B CA 1
ATOM 2750 C C . LYS B 1 62 ? 4.656 7.25 23.344 1 97.56 62 LYS B C 1
ATOM 2752 O O . LYS B 1 62 ? 4.434 8.398 23.75 1 97.56 62 LYS B O 1
ATOM 2757 N N . SER B 1 63 ? 5.684 6.953 22.562 1 98.44 63 SER B N 1
ATOM 2758 C CA . SER B 1 63 ? 6.625 7.973 22.109 1 98.44 63 SER B CA 1
ATOM 2759 C C . SER B 1 63 ? 5.926 9.047 21.281 1 98.44 63 SER B C 1
ATOM 2761 O O . SER B 1 63 ? 6.195 10.242 21.453 1 98.44 63 SER B O 1
ATOM 2763 N N . ILE B 1 64 ? 5.004 8.656 20.438 1 98.5 64 ILE B N 1
ATOM 2764 C CA . ILE B 1 64 ? 4.266 9.578 19.578 1 98.5 64 ILE B CA 1
ATOM 2765 C C . ILE B 1 64 ? 3.381 10.484 20.438 1 98.5 64 ILE B C 1
ATOM 2767 O O . ILE B 1 64 ? 3.316 11.695 20.203 1 98.5 64 ILE B O 1
ATOM 2771 N N . GLN B 1 65 ? 2.766 9.891 21.438 1 98.25 65 GLN B N 1
ATOM 2772 C CA . GLN B 1 65 ? 1.915 10.68 22.328 1 98.25 65 GLN B CA 1
ATOM 2773 C C . GLN B 1 65 ? 2.734 11.695 23.109 1 98.25 65 GLN B C 1
ATOM 2775 O O . GLN B 1 65 ? 2.314 12.844 23.281 1 98.25 65 GLN B O 1
ATOM 2780 N N . GLU B 1 66 ? 3.834 11.281 23.625 1 98.38 66 GLU B N 1
ATOM 2781 C CA . GLU B 1 66 ? 4.719 12.188 24.344 1 98.38 66 GLU B CA 1
ATOM 2782 C C . GLU B 1 66 ? 5.191 13.328 23.438 1 98.38 66 GLU B C 1
ATOM 2784 O O . GLU B 1 66 ? 5.266 14.477 23.875 1 98.38 66 GLU B O 1
ATOM 2789 N N . CYS B 1 67 ? 5.504 13.016 22.219 1 98.62 67 CYS B N 1
ATOM 2790 C CA . CYS B 1 67 ? 5.898 14.031 21.234 1 98.62 67 CYS B CA 1
ATOM 2791 C C . CYS B 1 67 ? 4.77 15.023 21 1 98.62 67 CYS B C 1
ATOM 2793 O O . CYS B 1 67 ? 5.012 16.234 20.938 1 98.62 67 CYS B O 1
ATOM 2795 N N . LYS B 1 68 ? 3.564 14.531 20.875 1 98.75 68 LYS B N 1
ATOM 2796 C CA . LYS B 1 68 ? 2.402 15.391 20.672 1 98.75 68 LYS B CA 1
ATOM 2797 C C . LYS B 1 68 ? 2.254 16.391 21.812 1 98.75 68 LYS B C 1
ATOM 2799 O O . LYS B 1 68 ? 1.964 17.562 21.578 1 98.75 68 LYS B O 1
ATOM 2804 N N . GLU B 1 69 ? 2.422 15.922 23.016 1 98.62 69 GLU B N 1
ATOM 2805 C CA . GLU B 1 69 ? 2.295 16.797 24.188 1 98.62 69 GLU B CA 1
ATOM 2806 C C . GLU B 1 69 ? 3.326 17.922 24.141 1 98.62 69 GLU B C 1
ATOM 2808 O O . GLU B 1 69 ? 2.99 19.078 24.375 1 98.62 69 GLU B O 1
ATOM 2813 N N . LYS B 1 70 ? 4.512 17.594 23.844 1 98.56 70 LYS B N 1
ATOM 2814 C CA . LYS B 1 70 ? 5.578 18.594 23.766 1 98.56 70 LYS B CA 1
ATOM 2815 C C . LYS B 1 70 ? 5.332 19.578 22.625 1 98.56 70 LYS B C 1
ATOM 2817 O O . LYS B 1 70 ? 5.543 20.781 22.781 1 98.56 70 LYS B O 1
ATOM 2822 N N . VAL B 1 71 ? 4.91 19.094 21.469 1 98.75 71 VAL B N 1
ATOM 2823 C CA . VAL B 1 71 ? 4.613 19.938 20.328 1 98.75 71 VAL B CA 1
ATOM 2824 C C . VAL B 1 71 ? 3.461 20.875 20.656 1 98.75 71 VAL B C 1
ATOM 2826 O O . VAL B 1 71 ? 3.51 22.062 20.344 1 98.75 71 VAL B O 1
ATOM 2829 N N . SER B 1 72 ? 2.443 20.312 21.312 1 98.56 72 SER B N 1
ATOM 2830 C CA . SER B 1 72 ? 1.294 21.109 21.703 1 98.56 72 SER B CA 1
ATOM 2831 C C . SER B 1 72 ? 1.711 22.266 22.609 1 98.56 72 SER B C 1
ATOM 2833 O O . SER B 1 72 ? 1.27 23.406 22.422 1 98.56 72 SER B O 1
ATOM 2835 N N . GLU B 1 73 ? 2.545 21.969 23.516 1 98.19 73 GLU B N 1
ATOM 2836 C CA . GLU B 1 73 ? 3.045 22.984 24.422 1 98.19 73 GLU B CA 1
ATOM 2837 C C . GLU B 1 73 ? 3.867 24.031 23.688 1 98.19 73 GLU B C 1
ATOM 2839 O O . GLU B 1 73 ? 3.691 25.234 23.906 1 98.19 73 GLU B O 1
ATOM 2844 N N . LEU B 1 74 ? 4.672 23.594 22.828 1 97.12 74 LEU B N 1
ATOM 2845 C CA . LEU B 1 74 ? 5.594 24.453 22.094 1 97.12 74 LEU B CA 1
ATOM 2846 C C . LEU B 1 74 ? 4.836 25.375 21.141 1 97.12 74 LEU B C 1
ATOM 2848 O O . LEU B 1 74 ? 5.234 26.531 20.938 1 97.12 74 LEU B O 1
ATOM 2852 N N . THR B 1 75 ? 3.732 24.891 20.562 1 97.5 75 THR B N 1
ATOM 2853 C CA . THR B 1 75 ? 3.104 25.594 19.453 1 97.5 75 THR B CA 1
ATOM 2854 C C . THR B 1 75 ? 1.806 26.25 19.891 1 97.5 75 THR B C 1
ATOM 2856 O O . THR B 1 75 ? 1.149 26.938 19.094 1 97.5 75 THR B O 1
ATOM 2859 N N . GLY B 1 76 ? 1.359 26.047 21.141 1 96.69 76 GLY B N 1
ATOM 2860 C CA . GLY B 1 76 ? 0.074 26.547 21.609 1 96.69 76 GLY B CA 1
ATOM 2861 C C . GLY B 1 76 ? -1.103 25.75 21.078 1 96.69 76 GLY B C 1
ATOM 2862 O O . GLY B 1 76 ? -2.182 26.297 20.844 1 96.69 76 GLY B O 1
ATOM 2863 N N . GLY B 1 77 ? -0.837 24.484 20.75 1 97.38 77 GLY B N 1
ATOM 2864 C CA . GLY B 1 77 ? -1.909 23.578 20.375 1 97.38 77 GLY B CA 1
ATOM 2865 C C . GLY B 1 77 ? -2.221 23.609 18.891 1 97.38 77 GLY B C 1
ATOM 2866 O O . GLY B 1 77 ? -3.324 23.25 18.469 1 97.38 77 GLY B O 1
ATOM 2867 N N . ARG B 1 78 ? -1.232 24.125 18.094 1 97.31 78 ARG B N 1
ATOM 2868 C CA . ARG B 1 78 ? -1.414 24.219 16.656 1 97.31 78 ARG B CA 1
ATOM 2869 C C . ARG B 1 78 ? -0.201 23.656 15.914 1 97.31 78 ARG B C 1
ATOM 2871 O O . ARG B 1 78 ? 0.938 23.875 16.328 1 97.31 78 ARG B O 1
ATOM 2878 N N . LEU B 1 79 ? -0.451 22.969 14.797 1 98.62 79 LEU B N 1
ATOM 2879 C CA . LEU B 1 79 ? 0.613 22.469 13.938 1 98.62 79 LEU B CA 1
ATOM 2880 C C . LEU B 1 79 ? 0.287 22.734 12.469 1 98.62 79 LEU B C 1
ATOM 2882 O O . LEU B 1 79 ? -0.708 22.219 11.945 1 98.62 79 LEU B O 1
ATOM 2886 N N . ASP B 1 80 ? 1.095 23.469 11.805 1 98.62 80 ASP B N 1
ATOM 2887 C CA . ASP B 1 80 ? 0.787 23.938 10.453 1 98.62 80 ASP B CA 1
ATOM 2888 C C . ASP B 1 80 ? 1.157 22.875 9.414 1 98.62 80 ASP B C 1
ATOM 2890 O O . ASP B 1 80 ? 0.488 22.75 8.391 1 98.62 80 ASP B O 1
ATOM 2894 N N . ILE B 1 81 ? 2.27 22.141 9.617 1 98.88 81 ILE B N 1
ATOM 2895 C CA . ILE B 1 81 ? 2.717 21.156 8.648 1 98.88 81 ILE B CA 1
ATOM 2896 C C . ILE B 1 81 ? 3.277 19.938 9.383 1 98.88 81 ILE B C 1
ATOM 2898 O O . ILE B 1 81 ? 4.082 20.078 10.305 1 98.88 81 ILE B O 1
ATOM 2902 N N . LEU B 1 82 ? 2.836 18.797 9.133 1 98.94 82 LEU B N 1
ATOM 2903 C CA . LEU B 1 82 ? 3.408 17.516 9.531 1 98.94 82 LEU B CA 1
ATOM 2904 C C . LEU B 1 82 ? 4.055 16.812 8.336 1 98.94 82 LEU B C 1
ATOM 2906 O O . LEU B 1 82 ? 3.381 16.516 7.348 1 98.94 82 LEU B O 1
ATOM 2910 N N . VAL B 1 83 ? 5.352 16.625 8.375 1 98.94 83 VAL B N 1
ATOM 2911 C CA . VAL B 1 83 ? 6.074 15.891 7.336 1 98.94 83 VAL B CA 1
ATOM 2912 C C . VAL B 1 83 ? 6.398 14.484 7.824 1 98.94 83 VAL B C 1
ATOM 2914 O O . VAL B 1 83 ? 7.281 14.297 8.664 1 98.94 83 VAL B O 1
ATOM 2917 N N . ASN B 1 84 ? 5.676 13.547 7.328 1 98.75 84 ASN B N 1
ATOM 2918 C CA . ASN B 1 84 ? 6.016 12.148 7.551 1 98.75 84 ASN B CA 1
ATOM 2919 C C . ASN B 1 84 ? 7.145 11.695 6.629 1 98.75 84 ASN B C 1
ATOM 2921 O O . ASN B 1 84 ? 6.898 11.242 5.512 1 98.75 84 ASN B O 1
ATOM 2925 N N . ASN B 1 85 ? 8.344 11.734 7.168 1 97.5 85 ASN B N 1
ATOM 2926 C CA . ASN B 1 85 ? 9.547 11.492 6.375 1 97.5 85 ASN B CA 1
ATOM 2927 C C . ASN B 1 85 ? 10.273 10.234 6.84 1 97.5 85 ASN B C 1
ATOM 2929 O O . ASN B 1 85 ? 10.977 9.594 6.055 1 97.5 85 ASN B O 1
ATOM 2933 N N . ALA B 1 86 ? 10.117 9.906 8.141 1 95.94 86 ALA B N 1
ATOM 2934 C CA . ALA B 1 86 ? 10.789 8.711 8.648 1 95.94 86 ALA B CA 1
ATOM 2935 C C . ALA B 1 86 ? 10.469 7.5 7.773 1 95.94 86 ALA B C 1
ATOM 2937 O O . ALA B 1 86 ? 9.328 7.316 7.348 1 95.94 86 ALA B O 1
ATOM 2938 N N . GLY B 1 87 ? 11.438 6.734 7.461 1 93 87 GLY B N 1
ATOM 2939 C CA . GLY B 1 87 ? 11.258 5.551 6.633 1 93 87 GLY B CA 1
ATOM 2940 C C . GLY B 1 87 ? 12.484 4.652 6.621 1 93 87 GLY B C 1
ATOM 2941 O O . GLY B 1 87 ? 13.555 5.043 7.078 1 93 87 GLY B O 1
ATOM 2942 N N . ARG B 1 88 ? 12.281 3.51 6.133 1 90.5 88 ARG B N 1
ATOM 2943 C CA . ARG B 1 88 ? 13.391 2.574 5.953 1 90.5 88 ARG B CA 1
ATOM 2944 C C . ARG B 1 88 ? 13.305 1.888 4.594 1 90.5 88 ARG B C 1
ATOM 2946 O O . ARG B 1 88 ? 12.219 1.663 4.07 1 90.5 88 ARG B O 1
ATOM 2953 N N .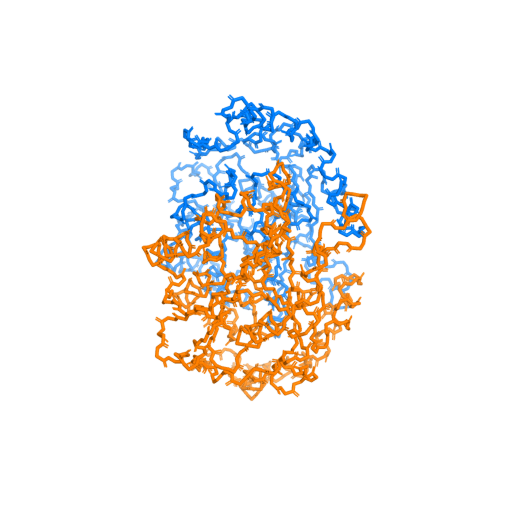 THR B 1 89 ? 14.453 1.629 4.09 1 89.75 89 THR B N 1
ATOM 2954 C CA . THR B 1 89 ? 14.555 0.893 2.836 1 89.75 89 THR B CA 1
ATOM 2955 C C . THR B 1 89 ? 14.336 -0.601 3.066 1 89.75 89 THR B C 1
ATOM 2957 O O . THR B 1 89 ? 14.289 -1.057 4.211 1 89.75 89 THR B O 1
ATOM 2960 N N . HIS B 1 90 ? 14.172 -1.298 2.01 1 93.38 90 HIS B N 1
ATOM 29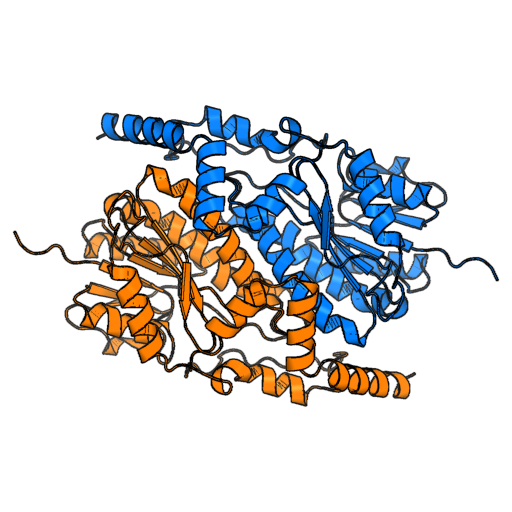61 C CA . HIS B 1 90 ? 13.992 -2.746 2.037 1 93.38 90 HIS B CA 1
ATOM 2962 C C . HIS B 1 90 ? 14.32 -3.365 0.682 1 93.38 90 HIS B C 1
ATOM 2964 O O . HIS B 1 90 ? 13.445 -3.514 -0.167 1 93.38 90 HIS B O 1
ATOM 2970 N N . THR B 1 91 ? 15.57 -3.729 0.505 1 93.75 91 THR B N 1
ATOM 2971 C CA . THR B 1 91 ? 16.016 -4.309 -0.759 1 93.75 91 THR B CA 1
ATOM 2972 C C . THR B 1 91 ? 16.281 -5.805 -0.604 1 93.75 91 THR B C 1
ATOM 2974 O O . THR B 1 91 ? 17.281 -6.203 -0.016 1 93.75 91 THR B O 1
ATOM 2977 N N . ILE B 1 92 ? 15.438 -6.602 -1.061 1 96.06 92 ILE B N 1
ATOM 2978 C CA . ILE B 1 92 ? 15.508 -8.062 -1.028 1 96.06 92 ILE B CA 1
ATOM 2979 C C . ILE B 1 92 ? 14.477 -8.648 -1.987 1 96.06 92 ILE B C 1
ATOM 2981 O O . ILE B 1 92 ? 13.391 -8.102 -2.154 1 96.06 92 ILE B O 1
ATOM 2985 N N . PRO B 1 93 ? 14.82 -9.711 -2.73 1 97.12 93 PRO B N 1
ATOM 2986 C CA . PRO B 1 93 ? 13.789 -10.359 -3.539 1 97.12 93 PRO B CA 1
ATOM 2987 C C . PRO B 1 93 ? 12.57 -10.773 -2.715 1 97.12 93 PRO B C 1
ATOM 2989 O O . PRO B 1 93 ? 12.719 -11.211 -1.572 1 97.12 93 PRO B O 1
ATOM 2992 N N . SER B 1 94 ? 11.398 -10.734 -3.289 1 97.62 94 SER B N 1
ATOM 2993 C CA . SER B 1 94 ? 10.133 -10.984 -2.604 1 97.62 94 SER B CA 1
ATOM 2994 C C . SER B 1 94 ? 10.102 -12.391 -2.004 1 97.62 94 SER B C 1
ATOM 2996 O O . SER B 1 94 ? 9.539 -12.594 -0.924 1 97.62 94 SER B O 1
ATOM 2998 N N . ILE B 1 95 ? 10.68 -13.383 -2.699 1 97.69 95 ILE B N 1
ATOM 2999 C CA . ILE B 1 95 ? 10.539 -14.758 -2.229 1 97.69 95 ILE B CA 1
ATOM 3000 C C . ILE B 1 95 ? 11.648 -15.078 -1.232 1 97.69 95 ILE B C 1
ATOM 3002 O O . ILE B 1 95 ? 11.711 -16.188 -0.7 1 97.69 95 ILE B O 1
ATOM 3006 N N . ASP B 1 96 ? 12.57 -14.094 -0.941 1 97.19 96 ASP B N 1
ATOM 3007 C CA . ASP B 1 96 ? 13.633 -14.25 0.04 1 97.19 96 ASP B CA 1
ATOM 3008 C C . ASP B 1 96 ? 13.352 -13.438 1.299 1 97.19 96 ASP B C 1
ATOM 3010 O O . ASP B 1 96 ? 14.219 -13.312 2.17 1 97.19 96 ASP B O 1
ATOM 3014 N N . THR B 1 97 ? 12.172 -12.922 1.428 1 94 97 THR B N 1
ATOM 3015 C CA . THR B 1 97 ? 11.875 -11.977 2.5 1 94 97 THR B CA 1
ATOM 3016 C C . THR B 1 97 ? 11.727 -12.703 3.834 1 94 97 THR B C 1
ATOM 3018 O O . THR B 1 97 ? 11.328 -13.867 3.871 1 94 97 THR B O 1
ATOM 3021 N N . ASP B 1 98 ? 12.141 -12.047 4.836 1 94 98 ASP B N 1
ATOM 3022 C CA . ASP B 1 98 ? 11.828 -12.375 6.223 1 94 98 ASP B CA 1
ATOM 3023 C C . ASP B 1 98 ? 10.609 -11.594 6.711 1 94 98 ASP B C 1
ATOM 3025 O O . ASP B 1 98 ? 10.617 -10.359 6.695 1 94 98 ASP B O 1
ATOM 3029 N N . LEU B 1 99 ? 9.633 -12.281 7.133 1 96 99 LEU B N 1
ATOM 3030 C CA . LEU B 1 99 ? 8.352 -11.648 7.422 1 96 99 LEU B CA 1
ATOM 3031 C C . LEU B 1 99 ? 8.484 -10.633 8.547 1 96 99 LEU B C 1
ATOM 3033 O O . LEU B 1 99 ? 7.82 -9.594 8.539 1 96 99 LEU B O 1
ATOM 3037 N N . ASP B 1 100 ? 9.266 -10.953 9.562 1 96.19 100 ASP B N 1
ATOM 3038 C CA . ASP B 1 100 ? 9.469 -10 10.648 1 96.19 100 ASP B CA 1
ATOM 3039 C C . ASP B 1 100 ? 10.102 -8.711 10.148 1 96.19 100 ASP B C 1
ATOM 3041 O O . ASP B 1 100 ? 9.75 -7.621 10.602 1 96.19 100 ASP B O 1
ATOM 3045 N N . ASP B 1 101 ? 11.055 -8.867 9.258 1 95.81 101 ASP B N 1
ATOM 3046 C CA . ASP B 1 101 ? 11.672 -7.688 8.648 1 95.81 101 ASP B CA 1
ATOM 3047 C C . ASP B 1 101 ? 10.648 -6.902 7.828 1 95.81 101 ASP B C 1
ATOM 3049 O O . ASP B 1 101 ? 10.648 -5.668 7.84 1 95.81 101 ASP B O 1
ATOM 3053 N N . VAL B 1 102 ? 9.781 -7.59 7.109 1 97.38 102 VAL B N 1
ATOM 3054 C CA . VAL B 1 102 ? 8.711 -6.957 6.352 1 97.38 102 VAL B CA 1
ATOM 3055 C C . VAL B 1 102 ? 7.801 -6.176 7.297 1 97.38 102 VAL B C 1
ATOM 3057 O O . VAL B 1 102 ? 7.496 -5.004 7.051 1 97.38 102 VAL B O 1
ATOM 3060 N N . ARG B 1 103 ? 7.402 -6.812 8.398 1 97.94 103 ARG B N 1
ATOM 3061 C CA . ARG B 1 103 ? 6.543 -6.176 9.391 1 97.94 103 ARG B CA 1
ATOM 3062 C C . ARG B 1 103 ? 7.184 -4.902 9.938 1 97.94 103 ARG B C 1
ATOM 3064 O O . ARG B 1 103 ? 6.52 -3.873 10.062 1 97.94 103 ARG B O 1
ATOM 3071 N N . GLN B 1 104 ? 8.438 -4.992 10.211 1 97 104 GLN B N 1
ATOM 3072 C CA . GLN B 1 104 ? 9.141 -3.824 10.734 1 97 104 GLN B CA 1
ATOM 3073 C C . GLN B 1 104 ? 9.164 -2.691 9.711 1 97 104 GLN B C 1
ATOM 3075 O O . GLN B 1 104 ? 9.039 -1.519 10.078 1 97 104 GLN B O 1
ATOM 3080 N N . THR B 1 105 ? 9.367 -3.018 8.469 1 97.44 105 THR B N 1
ATOM 3081 C CA . THR B 1 105 ? 9.359 -2.01 7.418 1 97.44 105 THR B CA 1
ATOM 3082 C C . THR B 1 105 ? 8 -1.316 7.348 1 97.44 105 THR B C 1
ATOM 3084 O O . THR B 1 105 ? 7.93 -0.091 7.234 1 97.44 105 THR B O 1
ATOM 3087 N N . TYR B 1 106 ? 6.926 -2.064 7.477 1 98.56 106 TYR B N 1
ATOM 3088 C CA . TYR B 1 106 ? 5.586 -1.492 7.438 1 98.56 106 TYR B CA 1
ATOM 3089 C C . TYR B 1 106 ? 5.309 -0.665 8.688 1 98.56 106 TYR B C 1
ATOM 3091 O O . TYR B 1 106 ? 4.594 0.34 8.625 1 98.56 106 TYR B O 1
ATOM 3099 N N . GLU B 1 107 ? 5.852 -1.118 9.844 1 98.5 107 GLU B N 1
ATOM 3100 C CA . GLU B 1 107 ? 5.688 -0.351 11.078 1 98.5 107 GLU B CA 1
ATOM 3101 C C . GLU B 1 107 ? 6.191 1.08 10.906 1 98.5 107 GLU B C 1
ATOM 3103 O O . GLU B 1 107 ? 5.531 2.031 11.328 1 98.5 107 GLU B O 1
ATOM 3108 N N . VAL B 1 108 ? 7.27 1.218 10.25 1 97.81 108 VAL B N 1
ATOM 3109 C CA . VAL B 1 108 ? 7.906 2.523 10.117 1 97.81 108 VAL B CA 1
ATOM 3110 C C . VAL B 1 108 ? 7.277 3.291 8.953 1 97.81 108 VAL B C 1
ATOM 3112 O O . VAL B 1 108 ? 6.871 4.445 9.117 1 97.81 108 VAL B O 1
ATOM 3115 N N . ASN B 1 109 ? 7.148 2.637 7.809 1 98.5 109 ASN B N 1
ATOM 3116 C CA . ASN B 1 109 ? 6.836 3.332 6.566 1 98.5 109 ASN B CA 1
ATOM 3117 C C . ASN B 1 109 ? 5.336 3.59 6.43 1 98.5 109 ASN B C 1
ATOM 3119 O O . ASN B 1 109 ? 4.918 4.469 5.672 1 98.5 109 ASN B O 1
ATOM 3123 N N . VAL B 1 110 ? 4.508 2.783 7.102 1 98.81 110 VAL B N 1
ATOM 3124 C CA . VAL B 1 110 ? 3.074 2.873 6.855 1 98.81 110 VAL B CA 1
ATOM 3125 C C . VAL B 1 110 ? 2.34 3.15 8.164 1 98.81 110 VAL B C 1
ATOM 3127 O O . VAL B 1 110 ? 1.665 4.172 8.305 1 98.81 110 VAL B O 1
ATOM 3130 N N . PHE B 1 111 ? 2.564 2.338 9.195 1 98.81 111 PHE B N 1
ATOM 3131 C CA . PHE B 1 111 ? 1.809 2.475 10.43 1 98.81 111 PHE B CA 1
ATOM 3132 C C . PHE B 1 111 ? 2.254 3.709 11.203 1 98.81 111 PHE B C 1
ATOM 3134 O O . PHE B 1 111 ? 1.445 4.355 11.875 1 98.81 111 PHE B O 1
ATOM 3141 N N . GLY B 1 112 ? 3.543 3.998 11.148 1 98.44 112 GLY B N 1
ATOM 3142 C CA . GLY B 1 112 ? 4.043 5.219 11.758 1 98.44 112 GLY B CA 1
ATOM 3143 C C . GLY B 1 112 ? 3.299 6.461 11.305 1 98.44 112 GLY B C 1
ATOM 3144 O O . GLY B 1 112 ? 2.67 7.145 12.117 1 98.44 112 GLY B O 1
ATOM 3145 N N . PRO B 1 113 ? 3.316 6.73 9.992 1 98.69 113 PRO B N 1
ATOM 3146 C CA . PRO B 1 113 ? 2.584 7.879 9.453 1 98.69 113 PRO B CA 1
ATOM 3147 C C . PRO B 1 113 ? 1.104 7.867 9.828 1 98.69 113 PRO B C 1
ATOM 3149 O O . PRO B 1 113 ? 0.538 8.906 10.164 1 98.69 113 PRO B O 1
ATOM 3152 N N . ILE B 1 114 ? 0.438 6.711 9.766 1 98.62 114 ILE B N 1
ATOM 3153 C CA . ILE B 1 114 ? -0.975 6.602 10.109 1 98.62 114 ILE B CA 1
ATOM 3154 C C . ILE B 1 114 ? -1.188 7.047 11.555 1 98.62 114 ILE B C 1
ATOM 3156 O O . ILE B 1 114 ? -2.094 7.832 11.844 1 98.62 114 ILE B O 1
ATOM 3160 N N . GLN B 1 115 ? -0.318 6.582 12.43 1 98.31 115 GLN B N 1
ATOM 3161 C CA . GLN B 1 115 ? -0.432 6.93 13.836 1 98.31 115 GLN B CA 1
ATOM 3162 C C . GLN B 1 115 ? -0.11 8.406 14.07 1 98.31 115 GLN B C 1
ATOM 3164 O O . GLN B 1 115 ? -0.761 9.062 14.883 1 98.31 115 GLN B O 1
ATOM 3169 N N . MET B 1 116 ? 0.886 8.898 13.398 1 98.75 116 MET B N 1
ATOM 3170 C CA . MET B 1 116 ? 1.236 10.312 13.508 1 98.75 116 MET B CA 1
ATOM 3171 C C . MET B 1 116 ? 0.05 11.195 13.141 1 98.75 116 MET B C 1
ATOM 3173 O O . MET B 1 116 ? -0.296 12.117 13.883 1 98.75 116 MET B O 1
ATOM 3177 N N . VAL B 1 117 ? -0.589 10.891 12.008 1 98.75 117 VAL B N 1
ATOM 3178 C CA . VAL B 1 117 ? -1.695 11.711 11.523 1 98.75 117 VAL B CA 1
ATOM 3179 C C . VAL B 1 117 ? -2.869 11.625 12.492 1 98.75 117 VAL B C 1
ATOM 3181 O O . VAL B 1 117 ? -3.459 12.648 12.859 1 98.75 117 VAL B O 1
ATOM 3184 N N . SER B 1 118 ? -3.18 10.391 12.922 1 98 118 SER B N 1
ATOM 3185 C CA . SER B 1 118 ? -4.297 10.219 13.844 1 98 118 SER B CA 1
ATOM 3186 C C . SER B 1 118 ? -4.059 10.977 15.148 1 98 118 SER B C 1
ATOM 3188 O O . SER B 1 118 ? -4.957 11.648 15.656 1 98 118 SER B O 1
ATOM 3190 N N . THR B 1 119 ? -2.865 10.93 15.688 1 98.25 119 THR B N 1
ATOM 3191 C CA . THR B 1 119 ? -2.523 11.523 16.969 1 98.25 119 THR B CA 1
ATOM 3192 C C . THR B 1 119 ? -2.463 13.047 16.859 1 98.25 119 THR B C 1
ATOM 3194 O O . THR B 1 119 ? -2.889 13.758 17.766 1 98.25 119 THR B O 1
ATOM 3197 N N . PHE B 1 120 ? -1.996 13.586 15.773 1 98.75 120 PHE B N 1
ATOM 3198 C CA . PHE B 1 120 ? -1.744 15.016 15.648 1 98.75 120 PHE B CA 1
ATOM 3199 C C . PHE B 1 120 ? -2.91 15.711 14.953 1 98.75 120 PHE B C 1
ATOM 3201 O O . PHE B 1 120 ? -2.902 16.938 14.789 1 98.75 120 PHE B O 1
ATOM 3208 N N . ALA B 1 121 ? -3.957 14.992 14.562 1 98.38 121 ALA B N 1
ATOM 3209 C CA . ALA B 1 121 ? -5.09 15.508 13.805 1 98.38 121 ALA B CA 1
ATOM 3210 C C . ALA B 1 121 ? -5.688 16.734 14.484 1 98.38 121 ALA B C 1
ATOM 3212 O O . ALA B 1 121 ? -5.934 17.75 13.836 1 98.38 121 ALA B O 1
ATOM 3213 N N . PRO B 1 122 ? -5.859 16.734 15.828 1 97.94 122 PRO B N 1
ATOM 3214 C CA . PRO B 1 122 ? -6.461 17.906 16.453 1 97.94 122 PRO B CA 1
ATOM 3215 C C . PRO B 1 122 ? -5.629 19.172 16.234 1 97.94 122 PRO B C 1
ATOM 3217 O O . PRO B 1 122 ? -6.184 20.25 15.992 1 97.94 122 PRO B O 1
ATOM 3220 N N . LEU B 1 123 ? -4.332 19.078 16.312 1 98.69 123 LEU B N 1
ATOM 3221 C CA . LEU B 1 123 ? -3.467 20.234 16.125 1 98.69 123 LEU B CA 1
ATOM 3222 C C . LEU B 1 123 ? -3.488 20.688 14.664 1 98.69 123 LEU B C 1
ATOM 3224 O O . LEU B 1 123 ? -3.455 21.891 14.383 1 98.69 123 LEU B O 1
ATOM 3228 N N . LEU B 1 124 ? -3.531 19.75 13.75 1 98.75 124 LEU B N 1
ATOM 3229 C CA . LEU B 1 124 ? -3.553 20.031 12.32 1 98.75 124 LEU B CA 1
ATOM 3230 C C . LEU B 1 124 ? -4.871 20.688 11.922 1 98.75 124 LEU B C 1
ATOM 3232 O O . LEU B 1 124 ? -4.891 21.594 11.086 1 98.75 124 LEU B O 1
ATOM 3236 N N . ILE B 1 125 ? -5.961 20.156 12.477 1 98 125 ILE B N 1
ATOM 3237 C CA . ILE B 1 125 ? -7.281 20.703 12.195 1 98 125 ILE B CA 1
ATOM 3238 C C . ILE B 1 125 ? -7.363 22.156 12.695 1 98 125 ILE B C 1
ATOM 3240 O O . ILE B 1 125 ? -7.852 23.031 11.984 1 98 125 ILE B O 1
ATOM 3244 N N . GLU B 1 126 ? -6.836 22.391 13.883 1 97.25 126 GLU B N 1
ATOM 3245 C CA . GLU B 1 126 ? -6.82 23.734 14.438 1 97.25 126 GLU B CA 1
ATOM 3246 C C . GLU B 1 126 ? -6.07 24.703 13.523 1 97.25 126 GLU B C 1
ATOM 3248 O O . GLU B 1 126 ? -6.484 25.859 13.359 1 97.25 126 GLU B O 1
ATOM 3253 N N . ALA B 1 127 ? -5.062 24.281 12.883 1 97.31 127 ALA B N 1
ATOM 3254 C CA . ALA B 1 127 ? -4.203 25.125 12.062 1 97.31 127 ALA B CA 1
ATOM 3255 C C . ALA B 1 127 ? -4.66 25.125 10.609 1 97.31 127 ALA B C 1
ATOM 3257 O O . ALA B 1 127 ? -4.105 25.859 9.781 1 97.31 127 ALA B O 1
ATOM 3258 N N . ARG B 1 128 ? -5.684 24.281 10.312 1 96.5 128 ARG B N 1
ATOM 3259 C CA . ARG B 1 128 ? -5.977 24.047 8.906 1 96.5 128 ARG B CA 1
ATOM 3260 C C . ARG B 1 128 ? -4.707 23.688 8.141 1 96.5 128 ARG B C 1
ATOM 3262 O O . ARG B 1 128 ? -4.398 24.297 7.113 1 96.5 128 ARG B O 1
ATOM 3269 N N . GLY B 1 129 ? -4.039 22.734 8.648 1 97.94 129 GLY B N 1
ATOM 3270 C CA . GLY B 1 129 ? -2.65 22.469 8.297 1 97.94 129 GLY B CA 1
ATOM 3271 C C . GLY B 1 129 ? -2.502 21.594 7.066 1 97.94 129 GLY B C 1
ATOM 3272 O O . GLY B 1 129 ? -3.463 21.391 6.32 1 97.94 129 GLY B O 1
ATOM 3273 N N . LEU B 1 130 ? -1.202 21.172 6.809 1 98.69 130 LEU B N 1
ATOM 3274 C CA . LEU B 1 130 ? -0.769 20.344 5.688 1 98.69 130 LEU B CA 1
ATOM 3275 C C . LEU B 1 130 ? -0.027 19.109 6.18 1 98.69 130 LEU B C 1
ATOM 3277 O O . LEU B 1 130 ? 0.856 19.203 7.035 1 98.69 130 LEU B O 1
ATOM 3281 N N . ILE B 1 131 ? -0.485 18.016 5.754 1 98.88 131 ILE B N 1
ATOM 3282 C CA . ILE B 1 131 ? 0.247 16.766 5.938 1 98.88 131 ILE B CA 1
ATOM 3283 C C . ILE B 1 131 ? 1.035 16.438 4.672 1 98.88 131 ILE B C 1
ATOM 3285 O O . ILE B 1 131 ? 0.492 16.484 3.566 1 98.88 131 ILE B O 1
ATOM 3289 N N . ILE B 1 132 ? 2.328 16.188 4.762 1 98.88 132 ILE B N 1
ATOM 3290 C CA . ILE B 1 132 ? 3.168 15.742 3.66 1 98.88 132 ILE B CA 1
ATOM 3291 C C . ILE B 1 132 ? 3.621 14.305 3.908 1 98.88 132 ILE B C 1
ATOM 3293 O O . ILE B 1 132 ? 4.324 14.023 4.883 1 98.88 132 ILE B O 1
ATOM 3297 N N . ASN B 1 133 ? 3.182 13.391 3.139 1 98.75 133 ASN B N 1
ATOM 3298 C CA . ASN B 1 133 ? 3.666 12.016 3.148 1 98.75 133 ASN B CA 1
ATOM 3299 C C . ASN B 1 133 ? 4.715 11.781 2.066 1 98.75 133 ASN B C 1
ATOM 3301 O O . ASN B 1 133 ? 4.449 11.984 0.881 1 98.75 133 ASN B O 1
ATOM 3305 N N . ILE B 1 134 ? 5.902 11.359 2.461 1 97.62 134 ILE B N 1
ATOM 3306 C CA . ILE B 1 134 ? 6.984 11.109 1.514 1 97.62 134 ILE B CA 1
ATOM 3307 C C . ILE B 1 134 ? 6.805 9.734 0.876 1 97.62 134 ILE B C 1
ATOM 3309 O O . ILE B 1 134 ? 6.816 8.719 1.571 1 97.62 134 ILE B O 1
ATOM 3313 N N . SER B 1 135 ? 6.57 9.75 -0.374 1 97.06 135 SER B N 1
ATOM 3314 C CA . SER B 1 135 ? 6.438 8.547 -1.179 1 97.06 135 SER B CA 1
ATOM 3315 C C . SER B 1 135 ? 7.625 8.375 -2.119 1 97.06 135 SER B C 1
ATOM 3317 O O . SER B 1 135 ? 8.734 8.805 -1.809 1 97.06 135 SER B O 1
ATOM 3319 N N . SER B 1 136 ? 7.473 7.535 -3.211 1 94.44 136 SER B N 1
ATOM 3320 C CA . SER B 1 136 ? 8.586 7.207 -4.094 1 94.44 136 SER B CA 1
ATOM 3321 C C . SER B 1 136 ? 8.102 6.969 -5.523 1 94.44 136 SER B C 1
ATOM 3323 O O . SER B 1 136 ? 6.977 6.523 -5.738 1 94.44 136 SER B O 1
ATOM 3325 N N . THR B 1 137 ? 9.039 7.184 -6.418 1 92.75 137 THR B N 1
ATOM 3326 C CA . THR B 1 137 ? 8.773 6.879 -7.816 1 92.75 137 THR B CA 1
ATOM 3327 C C . THR B 1 137 ? 8.695 5.371 -8.039 1 92.75 137 THR B C 1
ATOM 3329 O O . THR B 1 137 ? 8.195 4.91 -9.062 1 92.75 137 THR B O 1
ATOM 3332 N N . SER B 1 138 ? 9.148 4.625 -7.094 1 90.69 138 SER B N 1
ATOM 3333 C CA . SER B 1 138 ? 9.102 3.172 -7.195 1 90.69 138 SER B CA 1
ATOM 3334 C C . SER B 1 138 ? 7.664 2.664 -7.16 1 90.69 138 SER B C 1
ATOM 3336 O O . SER B 1 138 ? 7.406 1.489 -7.434 1 90.69 138 SER B O 1
ATOM 3338 N N . THR B 1 139 ? 6.727 3.486 -6.887 1 93.19 139 THR B N 1
ATOM 3339 C CA . THR B 1 139 ? 5.32 3.102 -6.918 1 93.19 139 THR B CA 1
ATOM 3340 C C . THR B 1 139 ? 4.766 3.193 -8.336 1 93.19 139 THR B C 1
ATOM 3342 O O . THR B 1 139 ? 3.701 2.645 -8.625 1 93.19 139 THR B O 1
ATOM 3345 N N . LEU B 1 140 ? 5.496 3.906 -9.188 1 89.94 140 LEU B N 1
ATOM 3346 C CA . LEU B 1 140 ? 5.008 4.18 -10.539 1 89.94 140 LEU B CA 1
ATOM 3347 C C . LEU B 1 140 ? 5.5 3.123 -11.516 1 89.94 140 LEU B C 1
ATOM 3349 O O . LEU B 1 140 ? 4.855 2.871 -12.539 1 89.94 140 LEU B O 1
ATOM 3353 N N . VAL B 1 141 ? 6.648 2.561 -11.172 1 89.12 141 VAL B N 1
ATOM 3354 C CA . VAL B 1 141 ? 7.262 1.533 -12.008 1 89.12 141 VAL B CA 1
ATOM 3355 C C . VAL B 1 141 ? 7.832 0.425 -11.125 1 89.12 141 VAL B C 1
ATOM 3357 O O . VAL B 1 141 ? 8.242 0.676 -9.992 1 89.12 141 VAL B O 1
ATOM 3360 N N . PRO B 1 142 ? 7.82 -0.791 -11.742 1 90 142 PRO B N 1
ATOM 3361 C CA . PRO B 1 142 ? 8.375 -1.878 -10.922 1 90 142 PRO B CA 1
ATOM 3362 C C . PRO B 1 142 ? 9.852 -1.677 -10.594 1 90 142 PRO B C 1
ATOM 3364 O O . PRO B 1 142 ? 10.641 -1.326 -11.477 1 90 142 PRO B O 1
ATOM 3367 N N . TYR B 1 143 ? 10.164 -1.867 -9.383 1 90.38 143 TYR B N 1
ATOM 3368 C CA . TYR B 1 143 ? 11.508 -1.726 -8.836 1 90.38 143 TYR B CA 1
ATOM 3369 C C . TYR B 1 143 ? 12.055 -3.07 -8.375 1 90.38 143 TYR B C 1
ATOM 3371 O O . TYR B 1 143 ? 11.75 -3.523 -7.27 1 90.38 143 TYR B O 1
ATOM 3379 N N . ILE B 1 144 ? 12.938 -3.666 -9.273 1 94.38 144 ILE B N 1
ATOM 3380 C CA . ILE B 1 144 ? 13.398 -5.027 -9.023 1 94.38 144 ILE B CA 1
ATOM 3381 C C . ILE B 1 144 ? 14.141 -5.086 -7.691 1 94.38 144 ILE B C 1
ATOM 3383 O O . ILE B 1 144 ? 14.953 -4.215 -7.383 1 94.38 144 ILE B O 1
ATOM 3387 N N . PHE B 1 145 ? 13.789 -6.016 -6.801 1 96.19 145 PHE B N 1
ATOM 3388 C CA . PHE B 1 145 ? 14.312 -6.312 -5.469 1 96.19 145 PHE B CA 1
ATOM 3389 C C . PHE B 1 145 ? 13.93 -5.215 -4.48 1 96.19 145 PHE B C 1
ATOM 3391 O O . PHE B 1 145 ? 14.453 -5.168 -3.365 1 96.19 145 PHE B O 1
ATOM 3398 N N . GLY B 1 146 ? 13.094 -4.281 -4.84 1 95.94 146 GLY B N 1
ATOM 3399 C CA . GLY B 1 146 ? 12.531 -3.258 -3.973 1 95.94 146 GLY B CA 1
ATOM 3400 C C . GLY B 1 146 ? 11.047 -3.43 -3.734 1 95.94 146 GLY B C 1
ATOM 3401 O O . GLY B 1 146 ? 10.336 -2.453 -3.486 1 95.94 146 GLY B O 1
ATOM 3402 N N . ALA B 1 147 ? 10.594 -4.641 -3.9 1 97.69 147 ALA B N 1
ATOM 3403 C CA . ALA B 1 147 ? 9.164 -4.918 -3.914 1 97.69 147 ALA B CA 1
ATOM 3404 C C . ALA B 1 147 ? 8.516 -4.508 -2.596 1 97.69 147 ALA B C 1
ATOM 3406 O O . ALA B 1 147 ? 7.469 -3.852 -2.592 1 97.69 147 ALA B O 1
ATOM 3407 N N . ILE B 1 148 ? 9.148 -4.875 -1.478 1 97.94 148 ILE B N 1
ATOM 3408 C CA . ILE B 1 148 ? 8.562 -4.602 -0.168 1 97.94 148 ILE B CA 1
ATOM 3409 C C . ILE B 1 148 ? 8.57 -3.096 0.093 1 97.94 148 ILE B C 1
ATOM 3411 O O . ILE B 1 148 ? 7.551 -2.521 0.481 1 97.94 148 ILE B O 1
ATOM 3415 N N . TYR B 1 149 ? 9.68 -2.418 -0.158 1 96.56 149 TYR B N 1
ATOM 3416 C CA . TYR B 1 149 ? 9.758 -0.971 -0 1 96.56 149 TYR B CA 1
ATOM 3417 C C . TYR B 1 149 ? 8.703 -0.27 -0.848 1 96.56 149 TYR B C 1
ATOM 3419 O O . TYR B 1 149 ? 7.934 0.549 -0.341 1 96.56 149 TYR B O 1
ATOM 3427 N N . SER B 1 150 ? 8.672 -0.612 -2.15 1 97.62 150 SER B N 1
ATOM 3428 C CA . SER B 1 150 ? 7.727 0.003 -3.078 1 97.62 150 SER B CA 1
ATOM 3429 C C . SER B 1 150 ? 6.285 -0.252 -2.648 1 97.62 150 SER B C 1
ATOM 3431 O O . SER B 1 150 ? 5.418 0.606 -2.824 1 97.62 150 SER B O 1
ATOM 3433 N N . SER B 1 151 ? 6.066 -1.455 -2.141 1 98.56 151 SER B N 1
ATOM 3434 C CA . SER B 1 151 ? 4.746 -1.816 -1.636 1 98.56 151 SER B CA 1
ATOM 3435 C C . SER B 1 151 ? 4.309 -0.877 -0.517 1 98.56 151 SER B C 1
ATOM 3437 O O . SER B 1 151 ? 3.156 -0.439 -0.484 1 98.56 151 SER B O 1
ATOM 3439 N N . THR B 1 152 ? 5.172 -0.528 0.44 1 98.62 152 THR B N 1
ATOM 3440 C CA . THR B 1 152 ? 4.852 0.393 1.524 1 98.62 152 THR B CA 1
ATOM 3441 C C . THR B 1 152 ? 4.504 1.773 0.977 1 98.62 152 THR B C 1
ATOM 3443 O O . THR B 1 152 ? 3.57 2.42 1.459 1 98.62 152 THR B O 1
ATOM 3446 N N . LYS B 1 153 ? 5.266 2.207 -0.004 1 98.38 153 LYS B N 1
ATOM 3447 C CA . LYS B 1 153 ? 5.008 3.525 -0.578 1 98.38 153 LYS B CA 1
ATOM 3448 C C . LYS B 1 153 ? 3.717 3.527 -1.391 1 98.38 153 LYS B C 1
ATOM 3450 O O . LYS B 1 153 ? 3.012 4.535 -1.44 1 98.38 153 LYS B O 1
ATOM 3455 N N . GLY B 1 154 ? 3.418 2.377 -2.012 1 98.25 154 GLY B N 1
ATOM 3456 C CA . GLY B 1 154 ? 2.111 2.236 -2.633 1 98.25 154 GLY B CA 1
ATOM 3457 C C . GLY B 1 154 ? 0.965 2.344 -1.644 1 98.25 154 GLY B C 1
ATOM 3458 O O . GLY B 1 154 ? -0.052 2.979 -1.932 1 98.25 154 GLY B O 1
ATOM 3459 N N . ALA B 1 155 ? 1.164 1.697 -0.49 1 98.75 155 ALA B N 1
ATOM 3460 C CA . ALA B 1 155 ? 0.181 1.789 0.587 1 98.75 155 ALA B CA 1
ATOM 3461 C C . ALA B 1 155 ? -0.052 3.242 0.994 1 98.75 155 ALA B C 1
ATOM 3463 O O . ALA B 1 155 ? -1.197 3.68 1.128 1 98.75 155 ALA B O 1
ATOM 3464 N N . ILE B 1 156 ? 0.977 4.02 1.106 1 98.62 156 ILE B N 1
ATOM 3465 C CA . ILE B 1 156 ? 0.926 5.414 1.536 1 98.62 156 ILE B CA 1
ATOM 3466 C C . ILE B 1 156 ? 0.211 6.254 0.48 1 98.62 156 ILE B C 1
ATOM 3468 O O . ILE B 1 156 ? -0.576 7.145 0.813 1 98.62 156 ILE B O 1
ATOM 3472 N N . ASN B 1 157 ? 0.509 5.988 -0.775 1 97.94 157 ASN B N 1
ATOM 3473 C CA . ASN B 1 157 ? -0.143 6.73 -1.849 1 97.94 157 ASN B CA 1
ATOM 3474 C C . ASN B 1 157 ? -1.661 6.586 -1.79 1 97.94 157 ASN B C 1
ATOM 3476 O O . ASN B 1 157 ? -2.385 7.582 -1.799 1 97.94 157 ASN B O 1
ATOM 3480 N N . VAL B 1 158 ? -2.084 5.34 -1.714 1 98.12 158 VAL B N 1
ATOM 3481 C CA . VAL B 1 158 ? -3.518 5.062 -1.748 1 98.12 158 VAL B CA 1
ATOM 3482 C C . VAL B 1 158 ? -4.172 5.574 -0.468 1 98.12 158 VAL B C 1
ATOM 3484 O O . VAL B 1 158 ? -5.242 6.188 -0.514 1 98.12 158 VAL B O 1
ATOM 3487 N N . TRP B 1 159 ? -3.537 5.41 0.646 1 98.56 159 TRP B N 1
ATOM 3488 C CA . TRP B 1 159 ? -4.035 5.918 1.921 1 98.56 159 TRP B CA 1
ATOM 3489 C C . TRP B 1 159 ? -4.184 7.434 1.884 1 98.56 159 TRP B C 1
ATOM 3491 O O . TRP B 1 159 ? -5.199 7.977 2.324 1 98.56 159 TRP B O 1
ATOM 3501 N N . SER B 1 160 ? -3.219 8.133 1.324 1 98.5 160 SER B N 1
ATOM 3502 C CA . SER B 1 160 ? -3.174 9.594 1.312 1 98.5 160 SER B CA 1
ATOM 3503 C C . SER B 1 160 ? -4.34 10.172 0.517 1 98.5 160 SER B C 1
ATOM 3505 O O . SER B 1 160 ? -4.883 11.219 0.876 1 98.5 160 SER B O 1
ATOM 3507 N N . ARG B 1 161 ? -4.691 9.539 -0.54 1 97 161 ARG B N 1
ATOM 3508 C CA . ARG B 1 161 ? -5.805 10.016 -1.354 1 97 161 ARG B CA 1
ATOM 3509 C C . ARG B 1 161 ? -7.117 9.961 -0.575 1 97 161 ARG B C 1
ATOM 3511 O O . ARG B 1 161 ? -7.895 10.914 -0.592 1 97 161 ARG B O 1
ATOM 3518 N N . ALA B 1 162 ? -7.34 8.82 0.046 1 96.94 162 ALA B N 1
ATOM 3519 C CA . ALA B 1 162 ? -8.547 8.688 0.859 1 96.94 162 ALA B CA 1
ATOM 3520 C C . ALA B 1 162 ? -8.516 9.641 2.047 1 96.94 162 ALA B C 1
ATOM 3522 O O . ALA B 1 162 ? -9.531 10.258 2.389 1 96.94 162 ALA B O 1
ATOM 3523 N N . LEU B 1 163 ? -7.348 9.781 2.639 1 98.19 163 LEU B N 1
ATOM 3524 C CA . LEU B 1 163 ? -7.152 10.688 3.762 1 98.19 163 LEU B CA 1
ATOM 3525 C C . LEU B 1 163 ? -7.512 12.117 3.375 1 98.19 163 LEU B C 1
ATOM 3527 O O . LEU B 1 163 ? -8.164 12.828 4.145 1 98.19 163 LEU B O 1
ATOM 3531 N N . ARG B 1 164 ? -7.043 12.547 2.223 1 97.06 164 ARG B N 1
ATOM 3532 C CA . ARG B 1 164 ? -7.316 13.898 1.727 1 97.06 164 ARG B CA 1
ATOM 3533 C C . ARG B 1 164 ? -8.82 14.156 1.663 1 97.06 164 ARG B C 1
ATOM 3535 O O . ARG B 1 164 ? -9.289 15.211 2.098 1 97.06 164 ARG B O 1
ATOM 3542 N N . LEU B 1 165 ? -9.531 13.18 1.128 1 95.81 165 LEU B N 1
ATOM 3543 C CA . LEU B 1 165 ? -10.984 13.297 1.04 1 95.81 165 LEU B CA 1
ATOM 3544 C C . LEU B 1 165 ? -11.609 13.359 2.43 1 95.81 165 LEU B C 1
ATOM 3546 O O . LEU B 1 165 ? -12.523 14.148 2.668 1 95.81 165 LEU B O 1
ATOM 3550 N N . GLU B 1 166 ? -11.164 12.578 3.34 1 97.5 166 GLU B N 1
ATOM 3551 C CA . GLU B 1 166 ? -11.703 12.492 4.691 1 97.5 166 GLU B CA 1
ATOM 3552 C C . GLU B 1 166 ? -11.445 13.773 5.477 1 97.5 166 GLU B C 1
ATOM 3554 O O . GLU B 1 166 ? -12.242 14.172 6.324 1 97.5 166 GLU B O 1
ATOM 3559 N N . LEU B 1 167 ? -10.344 14.445 5.199 1 97.69 167 LEU B N 1
ATOM 3560 C CA . LEU B 1 167 ? -9.938 15.602 5.996 1 97.69 167 LEU B CA 1
ATOM 3561 C C . LEU B 1 167 ? -10.438 16.906 5.359 1 97.69 167 LEU B C 1
ATOM 3563 O O . LEU B 1 167 ? -10.352 17.969 5.969 1 97.69 167 LEU B O 1
ATOM 3567 N N . LYS B 1 168 ? -10.961 16.781 4.188 1 95.12 168 LYS B N 1
ATOM 3568 C CA . LYS B 1 168 ? -11.445 17.938 3.453 1 95.12 168 LYS B CA 1
ATOM 3569 C C . LYS B 1 168 ? -12.43 18.75 4.297 1 95.12 168 LYS B C 1
ATOM 3571 O O . LYS B 1 168 ? -12.336 19.984 4.367 1 95.12 168 LYS B O 1
ATOM 3576 N N . PRO B 1 169 ? -13.352 18.094 5.031 1 96.12 169 PRO B N 1
ATOM 3577 C CA . PRO B 1 169 ? -14.312 18.859 5.824 1 96.12 169 PRO B CA 1
ATOM 3578 C C . PRO B 1 169 ? -13.648 19.688 6.918 1 96.12 169 PRO B C 1
ATOM 3580 O O . PRO B 1 169 ? -14.266 20.609 7.469 1 96.12 169 PRO B O 1
ATOM 3583 N N . PHE B 1 170 ? -12.422 19.391 7.238 1 97 170 PHE B N 1
ATOM 3584 C CA . PHE B 1 170 ? -11.719 20.078 8.32 1 97 170 PHE B CA 1
ATOM 3585 C C . PHE B 1 170 ? -10.664 21.031 7.762 1 97 170 PHE B C 1
ATOM 3587 O O . PHE B 1 170 ? -9.859 21.578 8.516 1 97 170 PHE B O 1
ATOM 3594 N N . ASN B 1 171 ? -10.555 21.156 6.445 1 95.38 171 ASN B N 1
ATOM 3595 C CA . ASN B 1 171 ? -9.656 22.047 5.738 1 95.38 171 ASN B CA 1
ATOM 3596 C C . ASN B 1 171 ? -8.195 21.688 5.988 1 95.38 171 ASN B C 1
ATOM 3598 O O . ASN B 1 171 ? -7.336 22.578 6.078 1 95.38 171 ASN B O 1
ATOM 3602 N N . VAL B 1 172 ? -7.938 20.469 6.316 1 97.62 172 VAL B N 1
ATOM 3603 C CA . VAL B 1 172 ? -6.574 19.953 6.383 1 97.62 172 VAL B CA 1
ATOM 3604 C C . VAL B 1 172 ? -6.18 19.359 5.031 1 97.62 172 VAL B C 1
ATOM 3606 O O . VAL B 1 172 ? -6.934 18.594 4.445 1 97.62 172 VAL B O 1
ATOM 3609 N N . ARG B 1 173 ? -5.082 19.75 4.5 1 97.38 173 ARG B N 1
ATOM 3610 C CA . ARG B 1 173 ? -4.613 19.312 3.188 1 97.38 173 ARG B CA 1
ATOM 3611 C C . ARG B 1 173 ? -3.627 18.172 3.316 1 97.38 173 ARG B C 1
ATOM 3613 O O . ARG B 1 173 ? -3.016 17.984 4.367 1 97.38 173 ARG B O 1
ATOM 3620 N N . VAL B 1 174 ? -3.549 17.375 2.275 1 98.19 174 VAL B N 1
ATOM 3621 C CA . VAL B 1 174 ? -2.631 16.234 2.229 1 98.19 174 VAL B CA 1
ATOM 3622 C C . VAL B 1 174 ? -1.86 16.25 0.91 1 98.19 174 VAL B C 1
ATOM 3624 O O . VAL B 1 174 ? -2.459 16.203 -0.166 1 98.19 174 VAL B O 1
ATOM 3627 N N . MET B 1 175 ? -0.569 16.375 0.99 1 98.19 175 MET B N 1
ATOM 3628 C CA . MET B 1 175 ? 0.325 16.312 -0.162 1 98.19 175 MET B CA 1
ATOM 3629 C C . MET B 1 175 ? 1.134 15.016 -0.16 1 98.19 175 MET B C 1
ATOM 3631 O O . MET B 1 175 ? 1.623 14.586 0.886 1 98.19 175 MET B O 1
ATOM 3635 N N . VAL B 1 176 ? 1.173 14.352 -1.271 1 98 176 VAL B N 1
ATOM 3636 C CA . VAL B 1 176 ? 2.059 13.203 -1.464 1 98 176 VAL B CA 1
ATOM 3637 C C . VAL B 1 176 ? 3.289 13.633 -2.262 1 98 176 VAL B C 1
ATOM 3639 O O . VAL B 1 176 ? 3.168 14.117 -3.389 1 98 176 VAL B O 1
ATOM 3642 N N . ALA B 1 177 ? 4.465 13.539 -1.676 1 98 177 ALA B N 1
ATOM 3643 C CA . ALA B 1 177 ? 5.719 13.828 -2.367 1 98 177 ALA B CA 1
ATOM 3644 C C . ALA B 1 177 ? 6.312 12.562 -2.979 1 98 177 ALA B C 1
ATOM 3646 O O . ALA B 1 177 ? 6.914 11.75 -2.273 1 98 177 ALA B O 1
ATOM 3647 N N . VAL B 1 178 ? 6.141 12.359 -4.246 1 96.88 178 VAL B N 1
ATOM 3648 C CA . VAL B 1 178 ? 6.688 11.219 -4.965 1 96.88 178 VAL B CA 1
ATOM 3649 C C . VAL B 1 178 ? 8.156 11.469 -5.301 1 96.88 178 VAL B C 1
ATOM 3651 O O . VAL B 1 178 ? 8.469 12.148 -6.281 1 96.88 178 VAL B O 1
ATOM 3654 N N . THR B 1 179 ? 9 10.867 -4.547 1 94.25 179 THR B N 1
ATOM 3655 C CA . THR B 1 179 ? 10.422 11.18 -4.535 1 94.25 179 THR B CA 1
ATOM 3656 C C . THR B 1 179 ? 11.203 10.203 -5.414 1 94.25 179 THR B C 1
ATOM 3658 O O . THR B 1 179 ? 11.062 8.992 -5.273 1 94.25 179 THR B O 1
ATOM 3661 N N . GLY B 1 180 ? 11.969 10.75 -6.316 1 93.31 180 GLY B N 1
ATOM 3662 C CA . GLY B 1 180 ? 12.891 9.945 -7.094 1 93.31 180 GLY B CA 1
ATOM 3663 C C . GLY B 1 180 ? 14.211 9.695 -6.387 1 93.31 180 GLY B C 1
ATOM 3664 O O . GLY B 1 180 ? 14.25 9.562 -5.164 1 93.31 180 GLY B O 1
ATOM 3665 N N . THR B 1 181 ? 15.297 9.508 -7.141 1 88.88 181 THR B N 1
ATOM 3666 C CA . THR B 1 181 ? 16.594 9.25 -6.531 1 88.88 181 THR B CA 1
ATOM 3667 C C . THR B 1 181 ? 17.188 10.539 -5.957 1 88.88 181 THR B C 1
ATOM 3669 O O . THR B 1 181 ? 17.359 11.523 -6.676 1 88.88 181 THR B O 1
ATOM 3672 N N . VAL B 1 182 ? 17.344 10.492 -4.691 1 87.75 182 VAL B N 1
ATOM 3673 C CA . VAL B 1 182 ? 17.953 11.602 -3.975 1 87.75 182 VAL B CA 1
ATOM 3674 C C . VAL B 1 182 ? 19.203 11.125 -3.242 1 87.75 182 VAL B C 1
ATOM 3676 O O . VAL B 1 182 ? 19.188 10.07 -2.596 1 87.75 182 VAL B O 1
ATOM 3679 N N . ARG B 1 183 ? 20.234 11.859 -3.379 1 81.44 183 ARG B N 1
ATOM 3680 C CA . ARG B 1 183 ? 21.516 11.453 -2.785 1 81.44 183 ARG B CA 1
ATOM 3681 C C . ARG B 1 183 ? 21.469 11.57 -1.265 1 81.44 183 ARG B C 1
ATOM 3683 O O . ARG B 1 183 ? 21.219 12.656 -0.728 1 81.44 183 ARG B O 1
ATOM 3690 N N . SER B 1 184 ? 21.297 10.422 -0.618 1 73.38 184 SER B N 1
ATOM 3691 C CA . SER B 1 184 ? 21.312 10.445 0.842 1 73.38 184 SER B CA 1
ATOM 3692 C C . SER B 1 184 ? 22.562 9.758 1.395 1 73.38 184 SER B C 1
ATOM 3694 O O . SER B 1 184 ? 23.125 8.867 0.755 1 73.38 184 SER B O 1
ATOM 3696 N N . ASN B 1 185 ? 23.203 10.484 2.244 1 64.94 185 ASN B N 1
ATOM 3697 C CA . ASN B 1 185 ? 24.391 9.93 2.869 1 64.94 185 ASN B CA 1
ATOM 3698 C C . ASN B 1 185 ? 24.047 9.07 4.086 1 64.94 185 ASN B C 1
ATOM 3700 O O . ASN B 1 185 ? 24.844 8.945 5.012 1 64.94 185 ASN B O 1
ATOM 3704 N N . ILE B 1 186 ? 22.875 8.711 4.109 1 58.47 186 ILE B N 1
ATOM 3705 C CA . ILE B 1 186 ? 22.547 7.883 5.266 1 58.47 186 ILE B CA 1
ATOM 3706 C C . ILE B 1 186 ? 23.078 6.465 5.043 1 58.47 186 ILE B C 1
ATOM 3708 O O . ILE B 1 186 ? 22.844 5.863 3.996 1 58.47 186 ILE B O 1
ATOM 3712 N N . ALA B 1 187 ? 24.203 6.168 5.699 1 48.59 187 ALA B N 1
ATOM 3713 C CA . ALA B 1 187 ? 24.688 4.789 5.68 1 48.59 187 ALA B CA 1
ATOM 3714 C C . ALA B 1 187 ? 23.531 3.807 5.875 1 48.59 187 ALA B C 1
ATOM 3716 O O . ALA B 1 187 ? 22.719 3.973 6.785 1 48.59 187 ALA B O 1
ATOM 3717 N N . SER B 1 188 ? 23.062 3.279 4.781 1 53.91 188 SER B N 1
ATOM 3718 C CA . SER B 1 188 ? 22.016 2.275 4.938 1 53.91 188 SER B CA 1
ATOM 3719 C C . SER B 1 188 ? 22.234 1.443 6.199 1 53.91 188 SER B C 1
ATOM 3721 O O . SER B 1 188 ? 23.312 0.886 6.402 1 53.91 188 SER B O 1
ATOM 3723 N N . ARG B 1 189 ? 21.594 1.73 7.34 1 49.66 189 ARG B N 1
ATOM 3724 C CA . ARG B 1 189 ? 21.766 0.998 8.586 1 49.66 189 ARG B CA 1
ATOM 3725 C C . ARG B 1 189 ? 21.656 -0.505 8.359 1 49.66 189 ARG B C 1
ATOM 3727 O O . ARG B 1 189 ? 22.281 -1.295 9.078 1 49.66 189 ARG B O 1
ATOM 3734 N N . THR B 1 190 ? 20.719 -0.921 7.461 1 59.53 190 THR B N 1
ATOM 3735 C CA . THR B 1 190 ? 20.547 -2.367 7.406 1 59.53 190 THR B CA 1
ATOM 3736 C C . THR B 1 190 ? 21.172 -2.945 6.141 1 59.53 190 THR B C 1
ATOM 3738 O O . THR B 1 190 ? 20.703 -2.662 5.031 1 59.53 190 THR B O 1
ATOM 3741 N N . HIS B 1 191 ? 22.312 -3.307 6.344 1 67.69 191 HIS B N 1
ATOM 3742 C CA . HIS B 1 191 ? 22.922 -4.105 5.285 1 67.69 191 HIS B CA 1
ATOM 3743 C C . HIS B 1 191 ? 22.141 -5.383 5.035 1 67.69 191 HIS B C 1
ATOM 3745 O O . HIS B 1 191 ? 21.828 -6.121 5.973 1 67.69 191 HIS B O 1
ATOM 3751 N N . ARG B 1 192 ? 21.594 -5.48 3.82 1 83.81 192 ARG B N 1
ATOM 3752 C CA . ARG B 1 192 ? 20.875 -6.703 3.459 1 83.81 192 ARG B CA 1
ATOM 3753 C C . ARG B 1 192 ? 21.688 -7.539 2.479 1 83.81 192 ARG B C 1
ATOM 3755 O O . ARG B 1 192 ? 22.422 -6.996 1.641 1 83.81 192 ARG B O 1
ATOM 3762 N N . SER B 1 193 ? 21.625 -8.836 2.729 1 92.12 193 SER B N 1
ATOM 3763 C CA . SER B 1 193 ? 22.281 -9.812 1.858 1 92.12 193 SER B CA 1
ATOM 3764 C C . SER B 1 193 ? 21.328 -10.914 1.436 1 92.12 193 SER B C 1
ATOM 3766 O O . SER B 1 193 ? 20.359 -11.195 2.139 1 92.12 193 SER B O 1
ATOM 3768 N N . LEU B 1 194 ? 21.578 -11.422 0.268 1 95.62 194 LEU B N 1
ATOM 3769 C CA . LEU B 1 194 ? 20.797 -12.586 -0.143 1 95.62 194 LEU B CA 1
ATOM 3770 C C . LEU B 1 194 ? 21.047 -13.766 0.792 1 95.62 194 LEU B C 1
ATOM 3772 O O . LEU B 1 194 ? 22.188 -14 1.209 1 95.62 194 LEU B O 1
ATOM 3776 N N . PRO B 1 195 ? 20 -14.484 1.137 1 94.75 195 PRO B N 1
ATOM 3777 C CA . PRO B 1 195 ? 20.266 -15.727 1.869 1 94.75 195 PRO B CA 1
ATOM 3778 C C . PRO B 1 195 ? 21.047 -16.734 1.047 1 94.75 195 PRO B C 1
ATOM 3780 O O . PRO B 1 195 ? 21.031 -16.703 -0.185 1 94.75 195 PRO B O 1
ATOM 3783 N N . PRO B 1 196 ? 21.734 -17.672 1.705 1 93.19 196 PRO B N 1
ATOM 3784 C CA . PRO B 1 196 ? 22.625 -18.609 1.006 1 93.19 196 PRO B CA 1
ATOM 3785 C C . PRO B 1 196 ? 21.891 -19.453 -0.03 1 93.19 196 PRO B C 1
ATOM 3787 O O . PRO B 1 196 ? 22.469 -19.797 -1.07 1 93.19 196 PRO B O 1
ATOM 3790 N N . ASN B 1 197 ? 20.688 -19.781 0.149 1 93.19 197 ASN B N 1
ATOM 3791 C CA . ASN B 1 197 ? 19.938 -20.641 -0.756 1 93.19 197 ASN B CA 1
ATOM 3792 C C . ASN B 1 197 ? 19.047 -19.844 -1.701 1 93.19 197 ASN B C 1
ATOM 3794 O O . ASN B 1 197 ? 18.141 -20.391 -2.314 1 93.19 197 ASN B O 1
ATOM 3798 N N . SER B 1 198 ? 19.344 -18.594 -1.898 1 97 198 SER B N 1
ATOM 3799 C CA . SER B 1 198 ? 18.531 -17.75 -2.764 1 97 198 SER B CA 1
ATOM 3800 C C . SER B 1 198 ? 18.641 -18.188 -4.223 1 97 198 SER B C 1
ATOM 3802 O O . SER B 1 198 ? 19.734 -18.438 -4.719 1 97 198 SER B O 1
ATOM 3804 N N . LEU B 1 199 ? 17.578 -18.188 -4.902 1 97 199 LEU B N 1
ATOM 3805 C CA . LEU B 1 199 ? 17.547 -18.5 -6.324 1 97 199 LEU B CA 1
ATOM 3806 C C . LEU B 1 199 ? 18.188 -17.391 -7.145 1 97 199 LEU B C 1
ATOM 3808 O O . LEU B 1 199 ? 18.469 -17.578 -8.328 1 97 199 LEU B O 1
ATOM 3812 N N . TYR B 1 200 ? 18.469 -16.266 -6.527 1 97.81 200 TYR B N 1
ATOM 3813 C CA . TYR B 1 200 ? 19.031 -15.109 -7.227 1 97.81 200 TYR B CA 1
ATOM 3814 C C . TYR B 1 200 ? 20.531 -15.008 -7.008 1 97.81 200 TYR B C 1
ATOM 3816 O O . TYR B 1 200 ? 21.156 -14.031 -7.426 1 97.81 200 TYR B O 1
ATOM 3824 N N . MET B 1 201 ? 21.125 -15.969 -6.375 1 96.94 201 MET B N 1
ATOM 3825 C CA . MET B 1 201 ? 22.562 -15.945 -6.07 1 96.94 201 MET B CA 1
ATOM 3826 C C . MET B 1 201 ? 23.391 -15.789 -7.344 1 96.94 201 MET B C 1
ATOM 3828 O O . MET B 1 201 ? 24.406 -15.109 -7.34 1 96.94 201 MET B O 1
ATOM 3832 N N . PRO B 1 202 ? 22.953 -16.359 -8.469 1 97.12 202 PRO B N 1
ATOM 3833 C CA . PRO B 1 202 ? 23.719 -16.188 -9.703 1 97.12 202 PRO B CA 1
ATOM 3834 C C . PRO B 1 202 ? 23.828 -14.734 -10.148 1 97.12 202 PRO B C 1
ATOM 3836 O O . PRO B 1 202 ? 24.688 -14.398 -10.977 1 97.12 202 PRO B O 1
ATOM 3839 N N . ILE B 1 203 ? 22.984 -13.883 -9.656 1 97.25 203 ILE B N 1
ATOM 3840 C CA . ILE B 1 203 ? 23.047 -12.477 -10.016 1 97.25 203 ILE B CA 1
ATOM 3841 C C . ILE B 1 203 ? 23.266 -11.625 -8.773 1 97.25 203 ILE B C 1
ATOM 3843 O O . ILE B 1 203 ? 22.703 -10.539 -8.641 1 97.25 203 ILE B O 1
ATOM 3847 N N . ASN B 1 204 ? 24 -12.164 -7.844 1 96.56 204 ASN B N 1
ATOM 3848 C CA . ASN B 1 204 ? 24.297 -11.461 -6.605 1 96.56 204 ASN B CA 1
ATOM 3849 C C . ASN B 1 204 ? 24.984 -10.125 -6.871 1 96.56 204 ASN B C 1
ATOM 3851 O O . ASN B 1 204 ? 24.797 -9.164 -6.125 1 96.56 204 ASN B O 1
ATOM 3855 N N . ASP B 1 205 ? 25.828 -10.062 -7.922 1 95.06 205 ASP B N 1
ATOM 3856 C CA . ASP B 1 205 ? 26.469 -8.805 -8.281 1 95.06 205 ASP B CA 1
ATOM 3857 C C . ASP B 1 205 ? 25.438 -7.727 -8.609 1 95.06 205 ASP B C 1
ATOM 3859 O O . ASP B 1 205 ? 25.594 -6.566 -8.219 1 95.06 205 ASP B O 1
ATOM 3863 N N . PHE B 1 206 ? 24.438 -8.141 -9.367 1 95 206 PHE B N 1
ATOM 3864 C CA . PHE B 1 206 ? 23.344 -7.227 -9.68 1 95 206 PHE B CA 1
ATOM 3865 C C . PHE B 1 206 ? 22.625 -6.789 -8.414 1 95 206 PHE B C 1
ATOM 3867 O O . PHE B 1 206 ? 22.297 -5.609 -8.25 1 95 206 PHE B O 1
ATOM 3874 N N . PHE B 1 207 ? 22.359 -7.746 -7.484 1 95.5 207 PHE B N 1
ATOM 3875 C CA . PHE B 1 207 ? 21.719 -7.445 -6.211 1 95.5 207 PHE B CA 1
ATOM 3876 C C . PHE B 1 207 ? 22.516 -6.41 -5.43 1 95.5 207 PHE B C 1
ATOM 3878 O O . PHE B 1 207 ? 21.969 -5.453 -4.895 1 95.5 207 PHE B O 1
ATOM 3885 N N . GLN B 1 208 ? 23.828 -6.531 -5.418 1 92.62 208 GLN B N 1
ATOM 3886 C CA . GLN B 1 208 ? 24.703 -5.613 -4.695 1 92.62 208 GLN B CA 1
ATOM 3887 C C . GLN B 1 208 ? 24.625 -4.203 -5.281 1 92.62 208 GLN B C 1
ATOM 3889 O O . GLN B 1 208 ? 24.656 -3.217 -4.547 1 92.62 208 GLN B O 1
ATOM 3894 N N . ARG B 1 209 ? 24.516 -4.125 -6.531 1 90.06 209 ARG B N 1
ATOM 3895 C CA . ARG B 1 209 ? 24.391 -2.824 -7.18 1 90.06 209 ARG B CA 1
ATOM 3896 C C . ARG B 1 209 ? 23.062 -2.17 -6.832 1 90.06 209 ARG B C 1
ATOM 3898 O O . ARG B 1 209 ? 22.984 -0.945 -6.711 1 90.06 209 ARG B O 1
ATOM 3905 N N . ARG B 1 210 ? 22.047 -3.014 -6.672 1 90.56 210 ARG B N 1
ATOM 3906 C CA . ARG B 1 210 ? 20.719 -2.5 -6.344 1 90.56 210 ARG B CA 1
ATOM 3907 C C . ARG B 1 210 ? 20.688 -1.894 -4.945 1 90.56 210 ARG B C 1
ATOM 3909 O O . ARG B 1 210 ? 19.922 -0.97 -4.676 1 90.56 210 ARG B O 1
ATOM 3916 N N . LEU B 1 211 ? 21.562 -2.285 -4.066 1 86.81 211 LEU B N 1
ATOM 3917 C CA . LEU B 1 211 ? 21.625 -1.807 -2.689 1 86.81 211 LEU B CA 1
ATOM 3918 C C . LEU B 1 211 ? 22.016 -0.336 -2.643 1 86.81 211 LEU B C 1
ATOM 3920 O O . LEU B 1 211 ? 21.641 0.387 -1.719 1 86.81 211 LEU B O 1
ATOM 3924 N N . THR B 1 212 ? 22.672 0.142 -3.717 1 82.44 212 THR B N 1
ATOM 3925 C CA . THR B 1 212 ? 23.172 1.515 -3.713 1 82.44 212 THR B CA 1
ATOM 3926 C C . THR B 1 212 ? 22.641 2.285 -4.918 1 82.44 212 THR B C 1
ATOM 3928 O O . THR B 1 212 ? 23.234 3.281 -5.336 1 82.44 212 THR B O 1
ATOM 3931 N N . PHE B 1 213 ? 21.625 1.799 -5.473 1 80.19 213 PHE B N 1
ATOM 3932 C CA . PHE B 1 213 ? 21.078 2.32 -6.719 1 80.19 213 PHE B CA 1
ATOM 3933 C C . PHE B 1 213 ? 20.766 3.809 -6.594 1 80.19 213 PHE B C 1
ATOM 3935 O O . PHE B 1 213 ? 21.156 4.602 -7.453 1 80.19 213 PHE B O 1
ATOM 3942 N N . SER B 1 214 ? 20.109 4.297 -5.574 1 77.44 214 SER B N 1
ATOM 3943 C CA . SER B 1 214 ? 19.656 5.676 -5.406 1 77.44 214 SER B CA 1
ATOM 3944 C C . SER B 1 214 ? 20.828 6.617 -5.195 1 77.44 214 SER B C 1
ATOM 3946 O O . SER 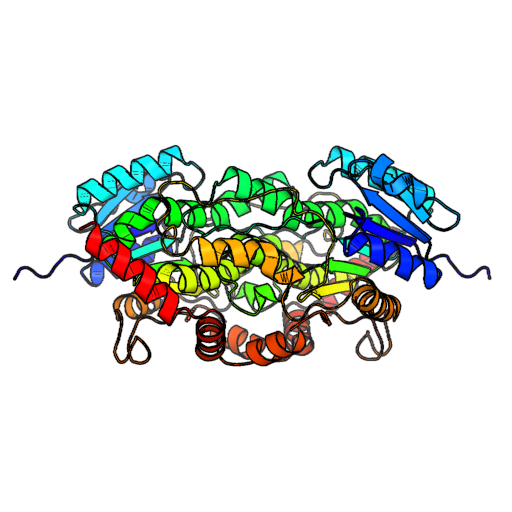B 1 214 ? 20.703 7.832 -5.383 1 77.44 214 SER B O 1
ATOM 3948 N N . GLN B 1 215 ? 21.984 6.082 -4.836 1 76.81 215 GLN B N 1
ATOM 3949 C CA . GLN B 1 215 ? 23.156 6.91 -4.59 1 76.81 215 GLN B CA 1
ATOM 3950 C C . GLN B 1 215 ? 23.969 7.098 -5.867 1 76.81 215 GLN B C 1
ATOM 3952 O O . GLN B 1 215 ? 24.781 8.023 -5.957 1 76.81 215 GLN B O 1
ATOM 3957 N N . ARG B 1 216 ? 23.656 6.312 -6.82 1 78.25 216 ARG B N 1
ATOM 3958 C CA . ARG B 1 216 ? 24.594 6.273 -7.949 1 78.25 216 ARG B CA 1
ATOM 3959 C C . ARG B 1 216 ? 23.891 6.68 -9.242 1 78.25 216 ARG B C 1
ATOM 3961 O O . ARG B 1 216 ? 24.547 7.125 -10.188 1 78.25 216 ARG B O 1
ATOM 3968 N N . THR B 1 217 ? 22.625 6.559 -9.211 1 76 217 THR B N 1
ATOM 3969 C CA . THR B 1 217 ? 21.953 6.691 -10.5 1 76 217 THR B CA 1
ATOM 3970 C C . THR B 1 217 ? 21.125 7.969 -10.547 1 76 217 THR B C 1
ATOM 3972 O O . THR B 1 217 ? 20.109 8.086 -9.859 1 76 217 THR B O 1
ATOM 3975 N N . ALA B 1 218 ? 21.469 8.961 -11.445 1 75 218 ALA B N 1
ATOM 3976 C CA . ALA B 1 218 ? 20.75 10.188 -11.766 1 75 218 ALA B CA 1
ATOM 3977 C C . ALA B 1 218 ? 20.203 10.844 -10.508 1 75 218 ALA B C 1
ATOM 3979 O O . ALA B 1 218 ? 19.016 11.203 -10.453 1 75 218 ALA B O 1
ATOM 3980 N N . THR B 1 219 ? 21 11.086 -9.57 1 84.25 219 THR B N 1
ATOM 3981 C CA . THR B 1 219 ? 20.562 11.453 -8.227 1 84.25 219 THR B CA 1
ATOM 3982 C C . THR B 1 219 ? 20.547 12.977 -8.062 1 84.25 219 THR B C 1
ATOM 3984 O O . THR B 1 219 ? 21.484 13.656 -8.5 1 84.25 219 THR B O 1
ATOM 3987 N N . MET B 1 220 ? 19.469 13.539 -7.578 1 91.75 220 MET B N 1
ATOM 3988 C CA . MET B 1 220 ? 19.359 14.938 -7.176 1 91.75 220 MET B CA 1
ATOM 3989 C C . MET B 1 220 ? 19.953 15.164 -5.793 1 91.75 220 MET B C 1
ATOM 3991 O O . MET B 1 220 ? 19.75 14.359 -4.883 1 91.75 220 MET B O 1
ATOM 3995 N N . PRO B 1 221 ? 20.703 16.266 -5.672 1 91.81 221 PRO B N 1
ATOM 3996 C CA . PRO B 1 221 ? 21.188 16.578 -4.32 1 91.81 221 PRO B CA 1
ATOM 3997 C C . PRO B 1 221 ? 20.047 16.812 -3.332 1 91.81 221 PRO B C 1
ATOM 3999 O O . PRO B 1 221 ? 19.016 17.375 -3.695 1 91.81 221 PRO B O 1
ATOM 4002 N N . THR B 1 222 ? 20.234 16.453 -2.121 1 92.12 222 THR B N 1
ATOM 4003 C CA . THR B 1 222 ? 19.219 16.5 -1.084 1 92.12 222 THR B CA 1
ATOM 4004 C C . THR B 1 222 ? 18.75 17.938 -0.871 1 92.12 222 THR B C 1
ATOM 4006 O O . THR B 1 222 ? 17.547 18.188 -0.678 1 92.12 222 THR B O 1
ATOM 4009 N N . GLU B 1 223 ? 19.688 18.906 -0.948 1 94.19 223 GLU B N 1
ATOM 4010 C CA . GLU B 1 223 ? 19.359 20.312 -0.724 1 94.19 223 GLU B CA 1
ATOM 4011 C C . GLU B 1 223 ? 18.438 20.859 -1.82 1 94.19 223 GLU B C 1
ATOM 4013 O O . GLU B 1 223 ? 17.516 21.609 -1.544 1 94.19 223 GLU B O 1
ATOM 4018 N N . LYS B 1 224 ? 18.75 20.453 -2.998 1 95.62 224 LYS B N 1
ATOM 4019 C CA . LYS B 1 224 ? 17.906 20.875 -4.113 1 95.62 224 LYS B CA 1
ATOM 4020 C C . LYS B 1 224 ? 16.516 20.281 -4.02 1 95.62 224 LYS B C 1
ATOM 4022 O O . LYS B 1 224 ? 15.516 20.969 -4.266 1 95.62 224 LYS B O 1
ATOM 4027 N N . TYR B 1 225 ? 16.469 19.047 -3.678 1 96.5 225 TYR B N 1
ATOM 4028 C CA . TYR B 1 225 ? 15.172 18.406 -3.475 1 96.5 225 TYR B CA 1
ATOM 4029 C C . TYR B 1 225 ? 14.375 19.109 -2.391 1 96.5 225 TYR B C 1
ATOM 4031 O O . TYR B 1 225 ? 13.188 19.406 -2.574 1 96.5 225 TYR B O 1
ATOM 4039 N N . ALA B 1 226 ? 15.008 19.422 -1.29 1 97.56 226 ALA B N 1
ATOM 4040 C CA . ALA B 1 226 ? 14.352 20.078 -0.161 1 97.56 226 ALA B CA 1
ATOM 4041 C C . ALA B 1 226 ? 13.82 21.453 -0.56 1 97.56 226 ALA B C 1
ATOM 4043 O O . ALA B 1 226 ? 12.703 21.812 -0.195 1 97.56 226 ALA B O 1
ATOM 4044 N N . GLU B 1 227 ? 14.594 22.203 -1.285 1 98.12 227 GLU B N 1
ATOM 4045 C CA . GLU B 1 227 ? 14.172 23.516 -1.738 1 98.12 227 GLU B CA 1
ATOM 4046 C C . GLU B 1 227 ? 12.883 23.453 -2.553 1 98.12 227 GLU B C 1
ATOM 4048 O O . GLU B 1 227 ? 11.953 24.219 -2.322 1 98.12 227 GLU B O 1
ATOM 4053 N N . LYS B 1 228 ? 12.836 22.484 -3.451 1 97.69 228 LYS B N 1
ATOM 4054 C CA . LYS B 1 228 ? 11.664 22.344 -4.309 1 97.69 228 LYS B CA 1
ATOM 4055 C C . LYS B 1 228 ? 10.438 21.922 -3.496 1 97.69 228 LYS B C 1
ATOM 4057 O O . LYS B 1 228 ? 9.359 22.5 -3.662 1 97.69 228 LYS B O 1
ATOM 4062 N N . LEU B 1 229 ? 10.602 20.969 -2.633 1 98.12 229 LEU B N 1
ATOM 4063 C CA . LEU B 1 229 ? 9.484 20.438 -1.851 1 98.12 229 LEU B CA 1
ATOM 4064 C C . LEU B 1 229 ? 8.953 21.5 -0.892 1 98.12 229 LEU B C 1
ATOM 4066 O O . LEU B 1 229 ? 7.738 21.719 -0.799 1 98.12 229 LEU B O 1
ATOM 4070 N N . VAL B 1 230 ? 9.844 22.219 -0.188 1 98.69 230 VAL B N 1
ATOM 4071 C CA . VAL B 1 230 ? 9.445 23.219 0.805 1 98.69 230 VAL B CA 1
ATOM 4072 C C . VAL B 1 230 ? 8.75 24.391 0.115 1 98.69 230 VAL B C 1
ATOM 4074 O O . VAL B 1 230 ? 7.734 24.891 0.602 1 98.69 230 VAL B O 1
ATOM 4077 N N . THR B 1 231 ? 9.281 24.828 -1.023 1 98.12 231 THR B N 1
ATOM 4078 C CA . THR B 1 231 ? 8.656 25.906 -1.781 1 98.12 231 THR B CA 1
ATOM 4079 C C . THR B 1 231 ? 7.227 25.531 -2.172 1 98.12 231 THR B C 1
ATOM 4081 O O . THR B 1 231 ? 6.309 26.344 -2.041 1 98.12 231 THR B O 1
ATOM 4084 N N . ALA B 1 232 ? 7.059 24.297 -2.607 1 97.62 232 ALA B N 1
ATOM 4085 C CA . ALA B 1 232 ? 5.73 23.812 -2.984 1 97.62 232 ALA B CA 1
ATOM 4086 C C . ALA B 1 232 ? 4.809 23.75 -1.771 1 97.62 232 ALA B C 1
ATOM 4088 O O . ALA B 1 232 ? 3.635 24.109 -1.851 1 97.62 232 ALA B O 1
ATOM 4089 N N . ALA B 1 233 ? 5.32 23.281 -0.661 1 97.94 233 ALA B N 1
ATOM 4090 C CA . ALA B 1 233 ? 4.547 23.078 0.562 1 97.94 233 ALA B CA 1
ATOM 4091 C C . ALA B 1 233 ? 4.055 24.406 1.13 1 97.94 233 ALA B C 1
ATOM 4093 O O . ALA B 1 233 ? 2.975 24.469 1.724 1 97.94 233 ALA B O 1
ATOM 4094 N N . LEU B 1 234 ? 4.781 25.484 0.958 1 97.19 234 LEU B N 1
ATOM 4095 C CA . LEU B 1 234 ? 4.504 26.75 1.616 1 97.19 234 LEU B CA 1
ATOM 4096 C C . LEU B 1 234 ? 3.639 27.641 0.732 1 97.19 234 LEU B C 1
ATOM 4098 O O . LEU B 1 234 ? 3.336 28.781 1.099 1 97.19 234 LEU B O 1
ATOM 4102 N N . LYS B 1 235 ? 3.215 27.156 -0.418 1 94.75 235 LYS B N 1
ATOM 4103 C CA . LYS B 1 235 ? 2.355 27.938 -1.297 1 94.75 235 LYS B CA 1
ATOM 4104 C C . LYS B 1 235 ? 1.009 28.234 -0.639 1 94.75 235 LYS B C 1
ATOM 4106 O O . LYS B 1 235 ? 0.353 29.219 -0.959 1 94.75 235 LYS B O 1
ATOM 4111 N N . GLY B 1 236 ? 0.555 27.312 0.298 1 92.44 236 GLY B N 1
ATOM 4112 C CA . GLY B 1 236 ? -0.682 27.531 1.027 1 92.44 236 GLY B CA 1
ATOM 4113 C C . GLY B 1 236 ? -1.91 27.031 0.292 1 92.44 236 GLY B C 1
ATOM 4114 O O . GLY B 1 236 ? -1.829 26.078 -0.476 1 92.44 236 GLY B O 1
ATOM 4115 N N . GLU B 1 237 ? -3.084 27.469 0.625 1 87.38 237 GLU B N 1
ATOM 4116 C CA . GLU B 1 237 ? -4.367 26.969 0.148 1 87.38 237 GLU B CA 1
ATOM 4117 C C . GLU B 1 237 ? -4.648 27.438 -1.279 1 87.38 237 GLU B C 1
ATOM 4119 O O . GLU B 1 237 ? -5.414 26.797 -2.004 1 87.38 237 GLU B O 1
ATOM 4124 N N . GLY B 1 238 ? -3.941 28.344 -1.677 1 85.5 238 GLY B N 1
ATOM 4125 C CA . GLY B 1 238 ? -4.152 28.844 -3.02 1 85.5 238 GLY B CA 1
ATOM 4126 C C . GLY B 1 238 ? -5.48 29.578 -3.182 1 85.5 238 GLY B C 1
ATOM 4127 O O . GLY B 1 238 ? -6.07 30.031 -2.199 1 85.5 238 GLY B O 1
ATOM 4128 N N . TYR B 1 239 ? -5.793 29.828 -4.484 1 81.19 239 TYR B N 1
ATOM 4129 C CA . TYR B 1 239 ? -7.027 30.516 -4.844 1 81.19 239 TYR B CA 1
ATOM 4130 C C . TYR B 1 239 ? -8.016 29.562 -5.496 1 81.19 239 TYR B C 1
ATOM 4132 O O . TYR B 1 239 ? -7.629 28.5 -5.992 1 81.19 239 TYR B O 1
ATOM 4140 N N . LEU B 1 240 ? -9.359 29.922 -5.461 1 74.81 240 LEU B N 1
ATOM 4141 C CA . LEU B 1 240 ? -10.438 29.172 -6.086 1 74.81 240 LEU B CA 1
ATOM 4142 C C . LEU B 1 240 ? -10.461 27.734 -5.562 1 74.81 240 LEU B C 1
ATOM 4144 O O . LEU B 1 240 ? -10.438 26.781 -6.344 1 74.81 240 LEU B O 1
ATOM 4148 N N . GLY B 1 241 ? -10.414 27.625 -4.316 1 68.81 241 GLY B N 1
ATOM 4149 C CA . GLY B 1 241 ? -10.508 26.328 -3.662 1 68.81 241 GLY B CA 1
ATOM 4150 C C . GLY B 1 241 ? -9.25 25.484 -3.818 1 68.81 241 GLY B C 1
ATOM 4151 O O . GLY B 1 241 ? -9.32 24.266 -3.85 1 68.81 241 GLY B O 1
ATOM 4152 N N . GLY B 1 242 ? -8.109 26.203 -4.055 1 69.5 242 GLY B N 1
ATOM 4153 C CA . GLY B 1 242 ? -6.852 25.484 -4.168 1 69.5 242 GLY B CA 1
ATOM 4154 C C . GLY B 1 242 ? -6.496 25.109 -5.594 1 69.5 242 GLY B C 1
ATOM 4155 O O . GLY B 1 242 ? -5.441 24.531 -5.848 1 69.5 242 GLY B O 1
ATOM 4156 N N . LEU B 1 243 ? -7.312 25.469 -6.582 1 72 243 LEU B N 1
ATOM 4157 C CA . LEU B 1 243 ? -7.082 25.094 -7.977 1 72 243 LEU B CA 1
ATOM 4158 C C . LEU B 1 243 ? -5.918 25.891 -8.562 1 72 243 LEU B C 1
ATOM 4160 O O . LEU B 1 243 ? -5.23 25.406 -9.469 1 72 243 LEU B O 1
ATOM 4164 N N . ILE B 1 244 ? -5.73 27.031 -7.941 1 80.25 244 ILE B N 1
ATOM 4165 C CA . ILE B 1 244 ? -4.691 27.891 -8.508 1 80.25 244 ILE B CA 1
ATOM 4166 C C . ILE B 1 244 ? -3.717 28.312 -7.414 1 80.25 244 ILE B C 1
ATOM 4168 O O . ILE B 1 244 ? -4.129 28.828 -6.375 1 80.25 244 ILE B O 1
ATOM 4172 N N . GLY B 1 245 ? -2.506 27.938 -7.609 1 83.88 245 GLY B N 1
ATOM 4173 C CA . GLY B 1 245 ? -1.425 28.547 -6.848 1 83.88 245 GLY B CA 1
ATOM 4174 C C . GLY B 1 245 ? -1.26 27.938 -5.465 1 83.88 245 GLY B C 1
ATOM 4175 O O . GLY B 1 245 ? -0.488 28.453 -4.648 1 83.88 245 GLY B O 1
ATOM 4176 N N . GLY B 1 246 ? -1.966 26.953 -5.109 1 91.19 246 GLY B N 1
ATOM 4177 C CA . GLY B 1 246 ? -1.852 26.344 -3.793 1 91.19 246 GLY B CA 1
ATOM 4178 C C . GLY B 1 246 ? -0.919 25.141 -3.768 1 91.19 246 GLY B C 1
ATOM 4179 O O . GLY B 1 246 ? -0.353 24.766 -4.797 1 91.19 246 GLY B O 1
ATOM 4180 N N . THR B 1 247 ? -0.662 24.688 -2.564 1 95.12 247 THR B N 1
ATOM 4181 C CA . THR B 1 247 ? 0.129 23.484 -2.369 1 95.12 247 THR B CA 1
ATOM 4182 C C . THR B 1 247 ? -0.446 22.328 -3.18 1 95.12 247 THR B C 1
ATOM 4184 O O . THR B 1 247 ? -1.647 22.062 -3.123 1 95.12 247 THR B O 1
ATOM 4187 N N . PRO B 1 248 ? 0.346 21.688 -4.027 1 94.31 248 PRO B N 1
ATOM 4188 C CA . PRO B 1 248 ? -0.176 20.578 -4.84 1 94.31 248 PRO B CA 1
ATOM 4189 C C . PRO B 1 248 ? -0.495 19.344 -4.012 1 94.31 248 PRO B C 1
ATOM 4191 O O . PRO B 1 248 ? 0.163 19.078 -3 1 94.31 248 PRO B O 1
ATOM 4194 N N . ASP B 1 249 ? -1.504 18.578 -4.48 1 95.06 249 ASP B N 1
ATOM 4195 C CA . ASP B 1 249 ? -1.828 17.312 -3.838 1 95.06 249 ASP B CA 1
ATOM 4196 C C . ASP B 1 249 ? -0.74 16.266 -4.094 1 95.06 249 ASP B C 1
ATOM 4198 O O . ASP B 1 249 ? -0.504 15.391 -3.26 1 95.06 249 ASP B O 1
ATOM 4202 N N . TRP B 1 250 ? -0.173 16.359 -5.301 1 94.44 250 TRP B N 1
ATOM 4203 C CA . TRP B 1 250 ? 0.914 15.484 -5.73 1 94.44 250 TRP B CA 1
ATOM 4204 C C . TRP B 1 250 ? 2.135 16.297 -6.145 1 94.44 250 TRP B C 1
ATOM 4206 O O . TRP B 1 250 ? 2.031 17.203 -6.973 1 94.44 250 TRP B O 1
ATOM 4216 N N . PHE B 1 251 ? 3.273 16.016 -5.547 1 95.75 251 PHE B N 1
ATOM 4217 C CA . PHE B 1 251 ? 4.543 16.672 -5.852 1 95.75 251 PHE B CA 1
ATOM 4218 C C . PHE B 1 251 ? 5.566 15.656 -6.355 1 95.75 251 PHE B C 1
ATOM 4220 O O . PHE B 1 251 ? 5.816 14.641 -5.703 1 95.75 251 PHE B O 1
ATOM 4227 N N . TYR B 1 252 ? 6.129 15.852 -7.5 1 94.56 252 TYR B N 1
ATOM 4228 C CA . TYR B 1 252 ? 7.129 14.969 -8.094 1 94.56 252 TYR B CA 1
ATOM 4229 C C . TYR B 1 252 ? 8.477 15.672 -8.219 1 94.56 252 TYR B C 1
ATOM 4231 O O . TYR B 1 252 ? 8.562 16.75 -8.805 1 94.56 252 TYR B O 1
ATOM 4239 N N . ALA B 1 253 ? 9.492 15.102 -7.645 1 94.56 253 ALA B N 1
ATOM 4240 C CA . ALA B 1 253 ? 10.844 15.617 -7.797 1 94.56 253 ALA B CA 1
ATOM 4241 C C . ALA B 1 253 ? 11.883 14.547 -7.469 1 94.56 253 ALA B C 1
ATOM 4243 O O . ALA B 1 253 ? 11.547 13.508 -6.895 1 94.56 253 ALA B O 1
ATOM 4244 N N . GLY B 1 254 ? 13.141 14.766 -7.785 1 92.69 254 GLY B N 1
ATOM 4245 C CA . GLY B 1 254 ? 14.227 13.82 -7.621 1 92.69 254 GLY B CA 1
ATOM 4246 C C . GLY B 1 254 ? 14.742 13.266 -8.938 1 92.69 254 GLY B C 1
ATOM 4247 O O . GLY B 1 254 ? 14.164 13.539 -10 1 92.69 254 GLY B O 1
ATOM 4248 N N . GLY B 1 255 ? 15.836 12.508 -8.805 1 90.81 255 GLY B N 1
ATOM 4249 C CA . GLY B 1 255 ? 16.375 11.891 -10 1 90.81 255 GLY B CA 1
ATOM 4250 C C . GLY B 1 255 ? 15.398 10.945 -10.68 1 90.81 255 GLY B C 1
ATOM 4251 O O . GLY B 1 255 ? 14.742 10.141 -10.016 1 90.81 255 GLY B O 1
ATOM 4252 N N . MET B 1 256 ? 15.18 11.031 -11.945 1 90 256 MET B N 1
ATOM 4253 C CA . MET B 1 256 ? 14.375 10.156 -12.797 1 90 256 MET B CA 1
ATOM 4254 C C . MET B 1 256 ? 12.891 10.367 -12.539 1 90 256 MET B C 1
ATOM 4256 O O . MET B 1 256 ? 12.055 9.633 -13.078 1 90 256 MET B O 1
ATOM 4260 N N . ALA B 1 257 ? 12.531 11.297 -11.68 1 91.5 257 ALA B N 1
ATOM 4261 C CA . ALA B 1 257 ? 11.133 11.461 -11.297 1 91.5 257 ALA B CA 1
ATOM 4262 C C . ALA B 1 257 ? 10.258 11.789 -12.508 1 91.5 257 ALA B C 1
ATOM 4264 O O . ALA B 1 257 ? 9.211 11.164 -12.703 1 91.5 257 ALA B O 1
ATOM 4265 N N . THR B 1 258 ? 10.727 12.695 -13.312 1 88.75 258 THR B N 1
ATOM 4266 C CA . THR B 1 258 ? 9.945 13.094 -14.484 1 88.75 258 THR B CA 1
ATOM 4267 C C . THR B 1 258 ? 9.852 11.945 -15.484 1 88.75 258 THR B C 1
ATOM 4269 O O . THR B 1 258 ? 8.781 11.68 -16.031 1 88.75 258 THR B O 1
ATOM 4272 N N . LYS B 1 259 ? 10.953 11.312 -15.719 1 89.5 259 LYS B N 1
ATOM 4273 C CA . LYS B 1 259 ? 10.977 10.188 -16.656 1 89.5 259 LYS B CA 1
ATOM 4274 C C . LYS B 1 259 ? 10.047 9.07 -16.188 1 89.5 259 LYS B C 1
ATOM 4276 O O . LYS B 1 259 ? 9.297 8.508 -17 1 89.5 259 LYS B O 1
ATOM 4281 N N . THR B 1 260 ? 10.109 8.805 -14.914 1 90.44 260 THR B N 1
ATOM 4282 C CA . THR B 1 260 ? 9.273 7.734 -14.375 1 90.44 260 THR B CA 1
ATOM 4283 C C . THR B 1 260 ? 7.797 8.133 -14.414 1 90.44 260 THR B C 1
ATOM 4285 O O . THR B 1 260 ? 6.93 7.293 -14.656 1 90.44 260 THR B O 1
ATOM 4288 N N . TRP B 1 261 ? 7.566 9.359 -14.188 1 88.25 261 TRP B N 1
ATOM 4289 C CA . TRP B 1 261 ? 6.195 9.844 -14.266 1 88.25 261 TRP B CA 1
ATOM 4290 C C . TRP B 1 261 ? 5.645 9.695 -15.68 1 88.25 261 TRP B C 1
ATOM 4292 O O . TRP B 1 261 ? 4.531 9.203 -15.875 1 88.25 261 TRP B O 1
ATOM 4302 N N . ILE B 1 262 ? 6.387 10.102 -16.688 1 88.44 262 ILE B N 1
ATOM 4303 C CA . ILE B 1 262 ? 5.977 10 -18.078 1 88.44 262 ILE B CA 1
ATOM 4304 C C . ILE B 1 262 ? 5.723 8.531 -18.438 1 88.44 262 ILE B C 1
ATOM 4306 O O . ILE B 1 262 ? 4.707 8.203 -19.047 1 88.44 262 ILE B O 1
ATOM 4310 N N . LEU B 1 263 ? 6.637 7.773 -18 1 88.38 263 LEU B N 1
ATOM 4311 C CA . LEU B 1 263 ? 6.52 6.348 -18.281 1 88.38 263 LEU B CA 1
ATOM 4312 C C . LEU B 1 263 ? 5.258 5.77 -17.656 1 88.38 263 LEU B C 1
ATOM 4314 O O . LEU B 1 263 ? 4.602 4.906 -18.234 1 88.38 263 LEU B O 1
ATOM 4318 N N . SER B 1 264 ? 4.938 6.25 -16.469 1 86.88 264 SER B N 1
ATOM 4319 C CA . SER B 1 264 ? 3.787 5.727 -15.734 1 86.88 264 SER B CA 1
ATOM 4320 C C . SER B 1 264 ? 2.479 6.082 -16.438 1 86.88 264 SER B C 1
ATOM 4322 O O . SER B 1 264 ? 1.438 5.48 -16.156 1 86.88 264 SER B O 1
ATOM 4324 N N . CYS B 1 265 ? 2.455 7.051 -17.344 1 85.31 265 CYS B N 1
ATOM 4325 C CA . CYS B 1 265 ? 1.265 7.465 -18.078 1 85.31 265 CYS B CA 1
ATOM 4326 C C . CYS B 1 265 ? 0.985 6.52 -19.234 1 85.31 265 CYS B C 1
ATOM 4328 O O . CYS B 1 265 ? -0.106 6.539 -19.812 1 85.31 265 CYS B O 1
ATOM 4330 N N . LEU B 1 266 ? 1.907 5.668 -19.531 1 86.12 266 LEU B N 1
ATOM 4331 C CA . LEU B 1 266 ? 1.743 4.688 -20.594 1 86.12 266 LEU B CA 1
ATOM 4332 C C . LEU B 1 266 ? 1.085 3.416 -20.078 1 86.12 266 LEU B C 1
ATOM 4334 O O . LEU B 1 266 ? 1.044 3.189 -18.859 1 86.12 266 LEU B O 1
ATOM 4338 N N . PRO B 1 267 ? 0.531 2.67 -21 1 84.12 267 PRO B N 1
ATOM 4339 C CA . PRO B 1 267 ? -0.053 1.405 -20.547 1 84.12 267 PRO B CA 1
ATOM 4340 C C . PRO B 1 267 ? 0.93 0.557 -19.75 1 84.12 267 PRO B C 1
ATOM 4342 O O . PRO B 1 267 ? 2.139 0.612 -19.984 1 84.12 267 PRO B O 1
ATOM 4345 N N . ASN B 1 268 ? 0.403 -0.207 -18.828 1 84.94 268 ASN B N 1
ATOM 4346 C CA . ASN B 1 268 ? 1.213 -0.967 -17.891 1 84.94 268 ASN B CA 1
ATOM 4347 C C . ASN B 1 268 ? 2.195 -1.89 -18.609 1 84.94 268 ASN B C 1
ATOM 4349 O O . ASN B 1 268 ? 3.35 -2.016 -18.188 1 84.94 268 ASN B O 1
ATOM 4353 N N . TRP B 1 269 ? 1.731 -2.541 -19.641 1 83.25 269 TRP B N 1
ATOM 4354 C CA . TRP B 1 269 ? 2.619 -3.473 -20.328 1 83.25 269 TRP B CA 1
ATOM 4355 C C . TRP B 1 269 ? 3.824 -2.742 -20.906 1 83.25 269 TRP B C 1
ATOM 4357 O O . TRP B 1 269 ? 4.93 -3.289 -20.953 1 83.25 269 TRP B O 1
ATOM 4367 N N . VAL B 1 270 ? 3.621 -1.483 -21.359 1 86.62 270 VAL B N 1
ATOM 4368 C CA . VAL B 1 270 ? 4.711 -0.695 -21.922 1 86.62 270 VAL B CA 1
ATOM 4369 C C . VAL B 1 270 ? 5.676 -0.275 -20.828 1 86.62 270 VAL B C 1
ATOM 4371 O O . VAL B 1 270 ? 6.887 -0.469 -20.938 1 86.62 270 VAL B O 1
ATOM 4374 N N . ASN B 1 271 ? 5.086 0.275 -19.781 1 89.81 271 ASN B N 1
ATOM 4375 C CA . ASN B 1 271 ? 5.965 0.761 -18.734 1 89.81 271 ASN B CA 1
ATOM 4376 C C . ASN B 1 271 ? 6.734 -0.38 -18.078 1 89.81 271 ASN B C 1
ATOM 4378 O O . ASN B 1 271 ? 7.922 -0.242 -17.781 1 89.81 271 ASN B O 1
ATOM 4382 N N . GLU B 1 272 ? 6.129 -1.528 -17.859 1 89.69 272 GLU B N 1
ATOM 4383 C CA . GLU B 1 272 ? 6.805 -2.672 -17.25 1 89.69 272 GLU B CA 1
ATOM 4384 C C . GLU B 1 272 ? 7.863 -3.246 -18.188 1 89.69 272 GLU B C 1
ATOM 4386 O O . GLU B 1 272 ? 8.93 -3.676 -17.734 1 89.69 272 GLU B O 1
ATOM 4391 N N . THR B 1 273 ? 7.609 -3.23 -19.484 1 89.06 273 THR B N 1
ATOM 4392 C CA . THR B 1 273 ? 8.594 -3.693 -20.453 1 89.06 273 THR B CA 1
ATOM 4393 C C . THR B 1 273 ? 9.812 -2.773 -20.469 1 89.06 273 THR B C 1
ATOM 4395 O O . THR B 1 273 ? 10.953 -3.244 -20.453 1 89.06 273 THR B O 1
ATOM 4398 N N . VAL B 1 274 ? 9.539 -1.496 -20.531 1 91.81 274 VAL B N 1
ATOM 4399 C CA . VAL B 1 274 ? 10.617 -0.512 -20.578 1 91.81 274 VAL B CA 1
ATOM 4400 C C . VAL B 1 274 ? 11.484 -0.649 -19.328 1 91.81 274 VAL B C 1
ATOM 4402 O O . VAL B 1 274 ? 12.719 -0.621 -19.406 1 91.81 274 VAL B O 1
ATOM 4405 N N . ILE B 1 275 ? 10.883 -0.834 -18.234 1 92.06 275 ILE B N 1
ATOM 4406 C CA . ILE B 1 275 ? 11.625 -0.966 -16.984 1 92.06 275 ILE B CA 1
ATOM 4407 C C . ILE B 1 275 ? 12.391 -2.287 -16.969 1 92.06 275 ILE B C 1
ATOM 4409 O O . ILE B 1 275 ? 13.516 -2.354 -16.484 1 92.06 275 ILE B O 1
ATOM 4413 N N . GLY B 1 276 ? 11.773 -3.375 -17.484 1 92.19 276 GLY B N 1
ATOM 4414 C CA . GLY B 1 276 ? 12.484 -4.633 -17.641 1 92.19 276 GLY B CA 1
ATOM 4415 C C . GLY B 1 276 ? 13.75 -4.504 -18.469 1 92.19 276 GLY B C 1
ATOM 4416 O O . GLY B 1 276 ? 14.789 -5.066 -18.109 1 92.19 276 GLY B O 1
ATOM 4417 N N . ILE B 1 277 ? 13.641 -3.732 -19.516 1 92.06 277 ILE B N 1
ATOM 4418 C CA . ILE B 1 277 ? 14.789 -3.498 -20.375 1 92.06 277 ILE B CA 1
ATOM 4419 C C . ILE B 1 277 ? 15.828 -2.656 -19.641 1 92.06 277 ILE B C 1
ATOM 4421 O O . ILE B 1 277 ? 17.031 -2.951 -19.703 1 92.06 277 ILE B O 1
ATOM 4425 N N . PHE B 1 278 ? 15.344 -1.659 -18.969 1 89.62 278 PHE B N 1
ATOM 4426 C CA . PHE B 1 278 ? 16.219 -0.773 -18.203 1 89.62 278 PHE B CA 1
ATOM 4427 C C . PHE B 1 278 ? 17.062 -1.563 -17.219 1 89.62 278 PHE B C 1
ATOM 4429 O O . PHE B 1 278 ? 18.266 -1.313 -17.062 1 89.62 278 PHE B O 1
ATOM 4436 N N . PHE B 1 279 ? 16.484 -2.598 -16.594 1 92.38 279 PHE B N 1
ATOM 4437 C CA . PHE B 1 279 ? 17.188 -3.363 -15.57 1 92.38 279 PHE B CA 1
ATOM 4438 C C . PHE B 1 279 ? 17.906 -4.562 -16.188 1 92.38 279 PHE B C 1
ATOM 4440 O O . PHE B 1 279 ? 18.578 -5.32 -15.484 1 92.38 279 PHE B O 1
ATOM 4447 N N . GLY B 1 280 ? 17.75 -4.75 -17.469 1 94 280 GLY B N 1
ATOM 4448 C CA . GLY B 1 280 ? 18.422 -5.852 -18.141 1 94 280 GLY B CA 1
ATOM 4449 C C . GLY B 1 280 ? 17.859 -7.207 -17.766 1 94 280 GLY B C 1
ATOM 4450 O O . GLY B 1 280 ? 18.625 -8.148 -17.5 1 94 280 GLY B O 1
ATOM 4451 N N . ILE B 1 281 ? 16.547 -7.297 -17.734 1 93 281 ILE B N 1
ATOM 4452 C CA . ILE B 1 281 ? 15.891 -8.5 -17.234 1 93 281 ILE B CA 1
ATOM 4453 C C . ILE B 1 281 ? 16.219 -9.68 -18.141 1 93 281 ILE B C 1
ATOM 4455 O O . ILE B 1 281 ? 16.312 -10.82 -17.688 1 93 281 ILE B O 1
ATOM 4459 N N . GLY B 1 282 ? 16.359 -9.438 -19.422 1 93.62 282 GLY B N 1
ATOM 4460 C CA . GLY B 1 282 ? 16.75 -10.508 -20.328 1 93.62 282 GLY B CA 1
ATOM 4461 C C . GLY B 1 282 ? 18.062 -11.164 -19.938 1 93.62 282 GLY B C 1
ATOM 4462 O O . GLY B 1 282 ? 18.141 -12.391 -19.844 1 93.62 282 GLY B O 1
ATOM 4463 N N . GLY B 1 283 ? 19.078 -10.297 -19.75 1 95.19 283 GLY B N 1
ATOM 4464 C CA . GLY B 1 283 ? 20.375 -10.797 -19.328 1 95.19 283 GLY B CA 1
ATOM 4465 C C . GLY B 1 283 ? 20.344 -11.492 -17.984 1 95.19 283 GLY B C 1
ATOM 4466 O O . GLY B 1 283 ? 20.984 -12.531 -17.797 1 95.19 283 GLY B O 1
ATOM 4467 N N . LEU B 1 284 ? 19.609 -10.977 -17.062 1 95.19 284 LEU B N 1
ATOM 4468 C CA . LEU B 1 284 ? 19.469 -11.578 -15.742 1 95.19 284 LEU B CA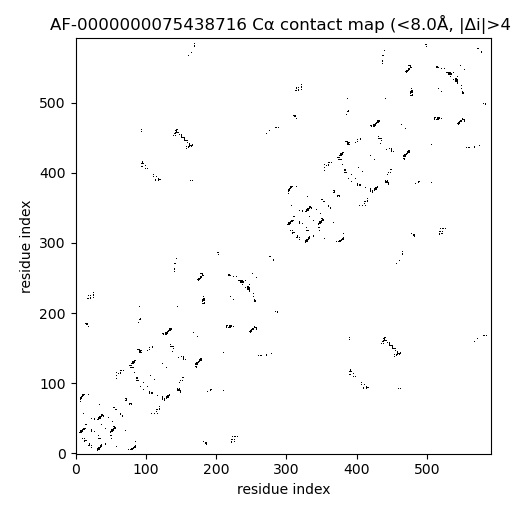 1
ATOM 4469 C C . LEU B 1 284 ? 18.781 -12.938 -15.836 1 95.19 284 LEU B C 1
ATOM 4471 O O . LEU B 1 284 ? 19.203 -13.891 -15.164 1 95.19 284 LEU B O 1
ATOM 4475 N N . THR B 1 285 ? 17.797 -12.992 -16.688 1 95.75 285 THR B N 1
ATOM 4476 C CA . THR B 1 285 ? 17.047 -14.234 -16.906 1 95.75 285 THR B CA 1
ATOM 4477 C C . THR B 1 285 ? 17.969 -15.328 -17.438 1 95.75 285 THR B C 1
ATOM 4479 O O . THR B 1 285 ? 17.969 -16.453 -16.922 1 95.75 285 THR B O 1
ATOM 4482 N N . LYS B 1 286 ? 18.766 -14.992 -18.344 1 96.44 286 LYS B N 1
ATOM 4483 C CA . LYS B 1 286 ? 19.688 -15.961 -18.938 1 96.44 286 LYS B CA 1
ATOM 4484 C C . LYS B 1 286 ? 20.672 -16.484 -17.891 1 96.44 286 LYS B C 1
ATOM 4486 O O . LYS B 1 286 ? 20.953 -17.688 -17.844 1 96.44 286 LYS B O 1
ATOM 4491 N N . LYS B 1 287 ? 21.156 -15.578 -17.078 1 96.44 287 LYS B N 1
ATOM 4492 C C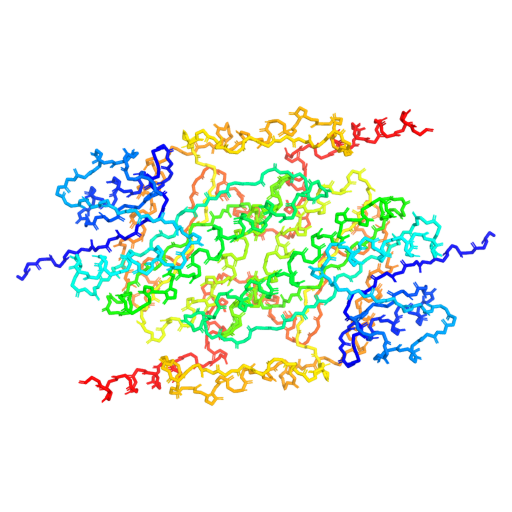A . LYS B 1 287 ? 22.125 -15.969 -16.047 1 96.44 287 LYS B CA 1
ATOM 4493 C C . LYS B 1 287 ? 21.484 -16.906 -15.023 1 96.44 287 LYS B C 1
ATOM 4495 O O . LYS B 1 287 ? 22.078 -17.922 -14.648 1 96.44 287 LYS B O 1
ATOM 4500 N N . ILE B 1 288 ? 20.312 -16.641 -14.594 1 96.25 288 ILE B N 1
ATOM 4501 C CA . ILE B 1 288 ? 19.609 -17.438 -13.594 1 96.25 288 ILE B CA 1
ATOM 4502 C C . ILE B 1 288 ? 19.25 -18.812 -14.172 1 96.25 288 ILE B C 1
ATOM 4504 O O . ILE B 1 288 ? 19.484 -19.828 -13.531 1 96.25 288 ILE B O 1
ATOM 4508 N N . GLN B 1 289 ? 18.766 -18.812 -15.359 1 95.44 289 GLN B N 1
ATOM 4509 C CA . GLN B 1 289 ? 18.359 -20.062 -15.992 1 95.44 289 GLN B CA 1
ATOM 4510 C C . GLN B 1 289 ? 19.562 -20.953 -16.297 1 95.44 289 GLN B C 1
ATOM 4512 O O . GLN B 1 289 ? 19.484 -22.172 -16.188 1 95.44 289 GLN B O 1
ATOM 4517 N N . ALA B 1 290 ? 20.641 -20.312 -16.719 1 95.19 290 ALA B N 1
ATOM 4518 C CA . ALA B 1 290 ? 21.875 -21.078 -16.969 1 95.19 290 ALA B CA 1
ATOM 4519 C C . ALA B 1 290 ? 22.375 -21.75 -15.703 1 95.19 290 ALA B C 1
ATOM 4521 O O . ALA B 1 290 ? 22.797 -22.906 -15.727 1 95.19 290 ALA B O 1
ATOM 4522 N N . ALA B 1 291 ? 22.266 -21.031 -14.617 1 93.94 291 ALA B N 1
ATOM 4523 C CA . ALA B 1 291 ? 22.719 -21.578 -13.344 1 93.94 291 ALA B CA 1
ATOM 4524 C C . ALA B 1 291 ? 21.812 -22.719 -12.891 1 93.94 291 ALA B C 1
ATOM 4526 O O . ALA B 1 291 ? 22.281 -23.703 -12.312 1 93.94 291 ALA B O 1
ATOM 4527 N N . ARG B 1 292 ? 20.562 -22.625 -13.109 1 91.12 292 ARG B N 1
ATOM 4528 C CA . ARG B 1 292 ? 19.609 -23.656 -12.719 1 91.12 292 ARG B CA 1
ATOM 4529 C C . ARG B 1 292 ? 19.781 -24.922 -13.555 1 91.12 292 ARG B C 1
ATOM 4531 O O . ARG B 1 292 ? 19.641 -26.031 -13.047 1 91.12 292 ARG B O 1
ATOM 4538 N N . ALA B 1 293 ? 20.062 -24.75 -14.773 1 90.94 293 ALA B N 1
ATOM 4539 C CA . ALA B 1 293 ? 20.281 -25.875 -15.68 1 90.94 293 ALA B CA 1
ATOM 4540 C C . ALA B 1 293 ? 21.5 -26.688 -15.266 1 90.94 293 ALA B C 1
ATOM 4542 O O . ALA B 1 293 ? 21.547 -27.906 -15.477 1 90.94 293 ALA B O 1
ATOM 4543 N N . LYS B 1 294 ? 22.469 -26.047 -14.703 1 88.5 294 LYS B N 1
ATOM 4544 C CA . LYS B 1 294 ? 23.688 -26.719 -14.273 1 88.5 294 LYS B CA 1
ATOM 4545 C C . LYS B 1 294 ? 23.438 -27.531 -13.008 1 88.5 294 LYS B C 1
ATOM 4547 O O . LYS B 1 294 ? 24.141 -28.516 -12.75 1 88.5 294 LYS B O 1
ATOM 4552 N N . ARG B 1 295 ? 22.562 -27.141 -12.227 1 80.25 295 ARG B N 1
ATOM 4553 C CA . ARG B 1 295 ? 22.266 -27.828 -10.977 1 80.25 295 ARG B CA 1
ATOM 4554 C C . ARG B 1 295 ? 21.391 -29.062 -11.219 1 80.25 295 ARG B C 1
ATOM 4556 O O . ARG B 1 295 ? 21.438 -30.031 -10.469 1 80.25 295 ARG B O 1
ATOM 4563 N N . ASP B 1 296 ? 20.453 -29 -12.195 1 68.56 296 ASP B N 1
ATOM 4564 C CA . ASP B 1 296 ? 19.609 -30.156 -12.547 1 68.56 296 ASP B CA 1
ATOM 4565 C C . ASP B 1 296 ? 20.406 -31.188 -13.352 1 68.56 296 ASP B C 1
ATOM 4567 O O . ASP B 1 296 ? 20.188 -32.375 -13.195 1 68.56 296 ASP B O 1
#